Protein AF-A0A1G0M5D1-F1 (afdb_monomer)

pLDDT: mean 84.19, std 17.8, range [25.55, 98.88]

Secondary structure (DSSP, 8-state):
--------------------------PPPPPPTTSB-TTTTBTTEEEEEEEEEEEEEEEE-TTS-EEEEEEEE-SSSEEEEEEEE-TTS-B-TTTTBTTEEEE---SS--STT-EEEEEEEEE-TTS-EEEEEEEE-SS-EEEEEEEE-TTS-B-TTSTBTTEEEE-STTSS--TTS-----S--------EEEEEEEE-TTS-EEEEEEEPPP--TTS------EEEEEEE-TTS-B-TTSTBTTEEEE--SSS-EEEEEEEEETTEEEEEEEEE-SSS-EEEEEEEE-TTS-B-TTTTBTTEEEE-SSSSBEEEEEEEE-TTS-EEEEEEEE-SSS-EEEEEEEE-TTS-B-TTTTBTTEEEE-SSSS-EEEEEEEE-TTS-EEEEEEEESSSEEEEEEEE-TTS-B-TTTTBTTEEEE-SSSS-EEEEEEEE-TTSPEEEEEEEE-SSSEEEEEEEE-S--SS--TTEE-SEEEEEE-PPBTTTTB--EEEEEEEEEE-EEEEEEEES--SPPPTTEEE-BS--EEEEEE-SEEEEEEEEEEE-TT-B-S-GGGEEEEEEETTEEEE-BPTT--BTTTTEEEEEESS-SEEEEEEE---EEEEEPTTPPPTT-EEEE-TTSEEEEEEEEE-TTSPBP--GGG--EEEEEEE-TTS-S-PSPPEEPPBSSS-SEEEETTTTEEEEEEEPPGGGTT-EEEEEEE-TTS-EEEEEEEE-

Radius of gyration: 41.68 Å; Cα contacts (8 Å, |Δi|>4): 1892; chains: 1; bounding box: 107×53×123 Å

Solvent-accessible surface area (backbone atoms only — not comparable to full-atom values): 37458 Å² total; per-residue (Å²): 135,88,84,82,85,88,85,84,82,85,88,89,84,83,89,85,80,92,76,82,77,77,74,76,72,80,74,76,79,69,82,52,33,48,32,56,30,62,77,25,47,66,62,9,34,35,76,47,99,48,52,28,81,60,57,22,15,45,33,74,46,97,88,48,31,38,38,36,22,10,20,28,55,80,84,65,40,36,18,25,26,38,41,34,22,38,75,43,49,48,64,30,63,73,23,46,68,65,8,34,34,77,48,77,87,75,65,75,79,88,47,79,67,33,38,27,40,20,35,23,41,45,71,46,98,88,56,33,38,39,40,28,8,24,39,28,62,67,76,37,24,27,30,30,38,39,34,24,40,82,44,47,48,61,33,58,79,25,46,63,69,9,33,39,77,49,71,83,73,83,64,79,64,60,77,93,72,61,73,87,72,93,56,99,70,85,90,64,86,35,53,25,44,33,35,19,62,34,74,46,97,89,53,30,39,37,38,23,6,26,34,31,58,63,72,54,89,93,43,89,52,65,84,32,34,23,23,28,38,41,34,24,39,79,45,48,48,63,30,59,73,23,46,53,70,9,32,39,78,48,77,83,46,94,29,47,15,40,23,33,16,36,43,75,55,97,74,25,40,39,38,29,6,25,31,17,77,69,74,92,31,27,21,23,25,37,41,33,25,39,76,44,46,47,61,30,62,74,23,47,63,71,8,33,39,76,48,74,88,47,103,38,49,22,44,28,33,19,52,42,75,44,97,89,52,32,38,41,35,30,5,25,29,34,79,65,92,90,29,32,18,25,26,38,40,36,22,38,79,43,50,47,62,32,60,76,26,47,65,72,9,31,40,75,48,74,86,51,102,32,50,19,43,26,33,18,49,37,74,45,98,89,51,33,37,40,39,26,6,25,29,32,82,90,44,34,19,24,26,37,39,36,24,38,75,44,51,48,63,30,58,69,28,44,66,68,8,33,39,76,50,74,93,75,88,38,51,23,41,28,40,19,41,41,69,46,97,72,52,33,37,40,36,24,14,37,34,36,81,86,84,48,30,21,48,28,36,41,32,29,33,66,56,67,98,56,82,57,58,15,63,37,61,51,41,70,64,37,71,37,57,19,38,17,81,90,74,73,41,60,52,42,41,37,35,30,49,27,28,76,32,57,27,44,32,44,38,42,75,34,75,71,76,80,82,64,58,91,59,39,36,62,32,50,66,46,59,31,40,41,34,48,66,65,39,38,65,54,74,52,31,43,40,34,38,52,50,73,88,48,47,62,97,52,60,86,57,40,41,38,32,38,51,49,101,90,43,76,40,82,30,54,36,92,84,48,38,37,72,88,81,33,35,40,37,24,59,40,82,76,74,40,49,29,36,59,26,30,68,43,60,69,47,73,75,47,54,35,84,91,44,59,50,67,92,41,70,38,78,45,56,36,49,41,74,46,69,46,31,32,37,41,24,44,87,88,69,48,76,63,69,66,69,77,51,54,65,44,52,29,31,26,50,35,49,85,83,81,68,63,91,46,61,77,77,40,78,60,50,45,79,58,99,70,41,66,46,59,40,83,90,78,58,29,40,43,31,36,38,44,45,52,57,87,42,47,79,41,19,35,38,41,34,43,28,34,69,77,68,53,72,51,63,39,38,35,40,24,78

Nearest PDB structures (foldseek):
  1mak-assembly1_A  TM=4.339E-01  e=3.159E-01  Mus musculus
  8jam-assembly1_L  TM=4.036E-01  e=6.337E-01  Homo sapiens
  8dg8-assembly1_L  TM=3.711E-01  e=4.580E-01  Homo sapiens
  5d7s-assembly1_L  TM=3.016E-01  e=2.798E+00  Homo sapiens

Sequence (719 aa):
MENQKRMAGVVLSLLVQLLFLTMGLPHSAQAAWGDLDPSFGTGGEVVTDFVSYNESSVAIQADRKIVVAGTAYNGTNWDFALARYNADGSLDPNFGTGGIVMTDFAYNDNAALVADSASSVAIQADGKIIAVGDVFNGTNSDFALARYNADGSLDTSFGTDGRVTTNFVSGYADPSCVKEVSQETDIASSSDAARSLAIQADGKIVIAGSVSPPSYCGYLVSTNYDFALARYNTDGSLDTSFGIGGKVMTDFASSDDEAYSVVIQNGKIIAAGYASNGSNRKDFALARYNADGSLDPSFGTGGKVTTDFASSYDYANSVAIQADGKIMVVGSAVNGINSWDFALARYNADGSLDSSFGTGGKVTTDFASSYDYANSVAIQADGKIIAAGSANNGTNDFALARYNADGSLDPGFGTGGKVTTDFASHYDYADSVAIQADGKIIVAGNTFNGTNNNFALARYLVESPNPSPGGTMPGSNVTVQPVDPNTNTSPVTLTFDNVTRSGSTTVTTSGTGTPPPNGFKLGNPPVYYHIETTAGFDGQVHVCISYSGISFGNENDLRLFHETSTGWQDATDPGYPDTVNKVICGTVSSFSLFGVFEEQGYSFTGFLPPLENPPVQNAAKAGQTIPVKWQLLDGSGGYISNPAVVSATLYRVVACNGSGSGENQVPAETSGASGLRYDFETNQFIYNWKTDKSWTGKCYTFTLRFDDGSEHSAYFSLK

Structure (mmCIF, N/CA/C/O backbone):
data_AF-A0A1G0M5D1-F1
#
_entry.id   AF-A0A1G0M5D1-F1
#
loop_
_atom_site.group_PDB
_atom_site.id
_atom_site.type_symbol
_atom_site.label_atom_id
_atom_site.label_alt_id
_atom_site.label_comp_id
_atom_site.label_asym_id
_atom_site.label_entity_id
_atom_site.label_seq_id
_atom_site.pdbx_PDB_ins_code
_atom_site.Cartn_x
_atom_site.Cartn_y
_atom_site.Cartn_z
_atom_site.occupancy
_atom_site.B_iso_or_equiv
_atom_site.auth_seq_id
_atom_site.auth_comp_id
_atom_site.auth_asym_id
_atom_site.auth_atom_id
_atom_site.pdbx_PDB_model_num
ATOM 1 N N . MET A 1 1 ? 38.627 -15.810 66.045 1.00 36.03 1 MET A N 1
ATOM 2 C CA . MET A 1 1 ? 39.231 -16.315 64.798 1.00 36.03 1 MET A CA 1
ATOM 3 C C . MET A 1 1 ? 38.640 -17.693 64.584 1.00 36.03 1 MET A C 1
ATOM 5 O O . MET A 1 1 ? 38.933 -18.591 65.349 1.00 36.03 1 MET A O 1
ATOM 9 N N . GLU A 1 2 ? 37.487 -17.746 63.932 1.00 33.53 2 GLU A N 1
ATOM 10 C CA . GLU A 1 2 ? 37.394 -17.880 62.473 1.00 33.53 2 GLU A CA 1
ATOM 11 C C . GLU A 1 2 ? 37.405 -19.363 62.100 1.00 33.53 2 GLU A C 1
ATOM 13 O O . GLU A 1 2 ? 38.386 -20.059 62.327 1.00 33.53 2 GLU A O 1
ATOM 18 N N . ASN A 1 3 ? 36.253 -19.839 61.632 1.00 31.33 3 ASN A N 1
ATOM 19 C CA . ASN A 1 3 ? 36.099 -20.637 60.412 1.00 31.33 3 ASN A CA 1
ATOM 20 C C . ASN A 1 3 ? 34.659 -21.157 60.395 1.00 31.33 3 ASN A C 1
ATOM 22 O O . ASN A 1 3 ? 34.317 -22.156 61.012 1.00 31.33 3 ASN A O 1
ATOM 26 N N . GLN A 1 4 ? 33.719 -20.303 59.994 1.00 32.56 4 GLN A N 1
ATOM 27 C CA . GLN A 1 4 ? 33.287 -20.140 58.602 1.00 32.56 4 GLN A CA 1
ATOM 28 C C . GLN A 1 4 ? 32.656 -21.408 58.003 1.00 32.56 4 GLN A C 1
ATOM 30 O O . GLN A 1 4 ? 33.337 -22.288 57.499 1.00 32.56 4 GLN A O 1
ATOM 35 N N . LYS A 1 5 ? 31.324 -21.312 57.911 1.00 34.66 5 LYS A N 1
ATOM 36 C CA . LYS A 1 5 ? 30.515 -21.524 56.702 1.00 34.66 5 LYS A CA 1
ATOM 37 C C . LYS A 1 5 ? 30.091 -22.952 56.324 1.00 34.66 5 LYS A C 1
ATOM 39 O O . LYS A 1 5 ? 30.891 -23.800 55.965 1.00 34.66 5 LYS A O 1
ATOM 44 N N . ARG A 1 6 ? 28.756 -23.018 56.165 1.00 32.19 6 ARG A N 1
ATOM 45 C CA . ARG A 1 6 ? 27.943 -23.809 55.219 1.00 32.19 6 ARG A CA 1
ATOM 46 C C . ARG A 1 6 ? 27.559 -25.225 55.650 1.00 32.19 6 ARG A C 1
ATOM 48 O O . ARG A 1 6 ? 28.244 -26.185 55.350 1.00 32.19 6 ARG A O 1
ATOM 55 N N . MET A 1 7 ? 26.363 -25.360 56.216 1.00 30.66 7 MET A N 1
ATOM 56 C CA . MET A 1 7 ? 25.110 -25.606 55.477 1.00 30.66 7 MET A CA 1
ATOM 57 C C . MET A 1 7 ? 24.066 -26.078 56.494 1.00 30.66 7 MET A C 1
ATOM 59 O O . MET A 1 7 ? 24.144 -27.200 56.981 1.00 30.66 7 MET A O 1
ATOM 63 N N . ALA A 1 8 ? 23.092 -25.230 56.815 1.00 29.55 8 ALA A N 1
ATOM 64 C CA . ALA A 1 8 ? 21.903 -25.642 57.549 1.00 29.55 8 ALA A CA 1
ATOM 65 C C . ALA A 1 8 ? 20.699 -25.383 56.648 1.00 29.55 8 ALA A C 1
ATOM 67 O O . ALA A 1 8 ? 20.362 -24.236 56.356 1.00 29.55 8 ALA A O 1
ATOM 68 N N . GLY A 1 9 ? 20.116 -26.472 56.159 1.00 27.08 9 GLY A N 1
ATOM 69 C CA . GLY A 1 9 ? 18.792 -26.470 55.574 1.00 27.08 9 GLY A CA 1
ATOM 70 C C . GLY A 1 9 ? 17.723 -26.556 56.663 1.00 27.08 9 GLY A C 1
ATOM 71 O O . GLY A 1 9 ? 17.915 -27.211 57.682 1.00 27.08 9 GLY A O 1
ATOM 72 N N . VAL A 1 10 ? 16.580 -25.955 56.330 1.00 29.62 10 VAL A N 1
ATOM 73 C CA . VAL A 1 10 ? 15.224 -26.323 56.763 1.00 29.62 10 VAL A CA 1
ATOM 74 C C . VAL A 1 10 ? 14.756 -25.801 58.138 1.00 29.62 10 VAL A C 1
ATOM 76 O O . VAL A 1 10 ? 14.938 -26.422 59.176 1.00 29.62 10 VAL A O 1
ATOM 79 N N . VAL A 1 11 ? 14.009 -24.689 58.027 1.00 27.91 11 VAL A N 1
ATOM 80 C CA . VAL A 1 11 ? 12.729 -24.359 58.695 1.00 27.91 11 VAL A CA 1
ATOM 81 C C . VAL A 1 11 ? 12.767 -23.906 60.157 1.00 27.91 11 VAL A C 1
ATOM 83 O O . VAL A 1 11 ? 12.776 -24.725 61.066 1.00 27.91 11 VAL A O 1
ATOM 86 N N . LEU A 1 12 ? 12.608 -22.589 60.360 1.00 26.75 12 LEU A N 1
ATOM 87 C CA . LEU A 1 12 ? 11.469 -22.007 61.094 1.00 26.75 12 LEU A CA 1
ATOM 88 C C . LEU A 1 12 ? 11.478 -20.470 60.953 1.00 26.75 12 LEU A C 1
ATOM 90 O O . LEU A 1 12 ? 12.382 -19.827 61.474 1.00 26.75 12 LEU A O 1
ATOM 94 N N . SER A 1 13 ? 10.483 -19.867 60.295 1.00 27.00 13 SER A N 1
ATOM 95 C CA . SER A 1 13 ? 9.980 -18.545 60.710 1.00 27.00 13 SER A CA 1
ATOM 96 C C . SER A 1 13 ? 8.639 -18.224 60.047 1.00 27.00 13 SER A C 1
ATOM 98 O O . SER A 1 13 ? 8.541 -18.141 58.823 1.00 27.00 13 SER A O 1
ATOM 100 N N . LEU A 1 14 ? 7.614 -18.057 60.881 1.00 29.11 14 LEU A N 1
ATOM 101 C CA . LEU A 1 14 ? 6.334 -17.446 60.540 1.00 29.11 14 LEU A CA 1
ATOM 102 C C . LEU A 1 14 ? 6.447 -15.918 60.686 1.00 29.11 14 LEU A C 1
ATOM 104 O O . LEU A 1 14 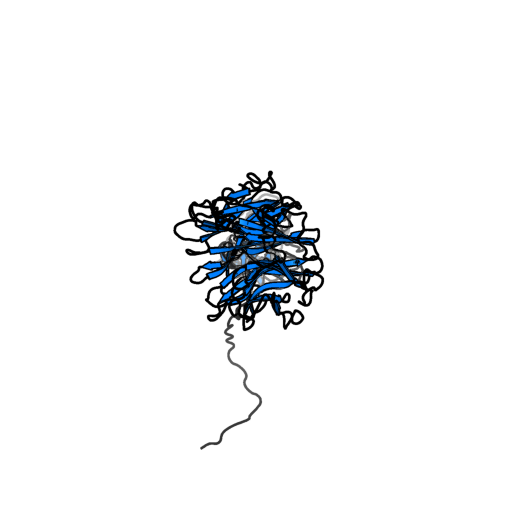? 7.031 -15.447 61.656 1.00 29.11 14 LEU A O 1
ATOM 108 N N . LEU A 1 15 ? 5.730 -15.215 59.799 1.00 30.19 15 LEU A N 1
ATOM 109 C CA . LEU A 1 15 ? 5.179 -13.857 59.940 1.00 30.19 15 LEU A CA 1
ATOM 110 C C . LEU A 1 15 ? 6.174 -12.685 60.023 1.00 30.19 15 LEU A C 1
ATOM 112 O O . LEU A 1 15 ? 6.822 -12.477 61.040 1.00 30.19 15 LEU A O 1
ATOM 116 N N . VAL A 1 16 ? 6.171 -11.834 58.984 1.00 27.44 16 VAL A N 1
ATOM 117 C CA . VAL A 1 16 ? 5.731 -10.419 59.044 1.00 27.44 16 VAL A CA 1
ATOM 118 C C . VAL A 1 16 ? 5.866 -9.762 57.652 1.00 27.44 16 VAL A C 1
ATOM 120 O O . VAL A 1 16 ? 6.921 -9.797 57.032 1.00 27.44 16 VAL A O 1
ATOM 123 N N . GLN A 1 17 ? 4.754 -9.146 57.227 1.00 28.16 17 GLN A N 1
ATOM 124 C CA . GLN A 1 17 ? 4.576 -8.090 56.213 1.00 28.16 17 GLN A CA 1
ATOM 125 C C . GLN A 1 17 ? 4.709 -8.420 54.714 1.00 28.16 17 GLN A C 1
ATOM 127 O O . GLN A 1 17 ? 5.737 -8.232 54.070 1.00 28.16 17 GLN A O 1
ATOM 132 N N . LEU A 1 18 ? 3.539 -8.761 54.154 1.00 32.81 18 LEU A N 1
ATOM 133 C CA . LEU A 1 18 ? 3.111 -8.409 52.801 1.00 32.81 18 LEU A CA 1
ATOM 134 C C . LEU A 1 18 ? 3.299 -6.897 52.566 1.00 32.81 18 LEU A C 1
ATOM 136 O O . LEU A 1 18 ? 2.557 -6.080 53.108 1.00 32.81 18 LEU A O 1
ATOM 140 N N . LEU A 1 19 ? 4.251 -6.548 51.710 1.00 27.12 19 LEU A N 1
ATOM 141 C CA . LEU A 1 19 ? 4.212 -5.335 50.902 1.00 27.12 19 LEU A CA 1
ATOM 142 C C . LEU A 1 19 ? 4.558 -5.773 49.475 1.00 27.12 19 LEU A C 1
ATOM 144 O O . LEU A 1 19 ? 5.711 -5.725 49.052 1.00 27.12 19 LEU A O 1
ATOM 148 N N . PHE A 1 20 ? 3.567 -6.303 48.754 1.00 28.44 20 PHE A N 1
ATOM 149 C CA . PHE A 1 20 ? 3.708 -6.487 47.314 1.00 28.44 20 PHE A CA 1
ATOM 150 C C . PHE A 1 20 ? 3.628 -5.105 46.674 1.00 28.44 20 PHE A C 1
ATOM 152 O O . PHE A 1 20 ? 2.551 -4.570 46.430 1.00 28.44 20 PHE A O 1
ATOM 159 N N . LEU A 1 21 ? 4.798 -4.521 46.434 1.00 25.56 21 LEU A N 1
ATOM 160 C CA . LEU A 1 21 ? 4.969 -3.526 45.394 1.00 25.56 21 LEU A CA 1
ATOM 161 C C . LEU A 1 21 ? 4.666 -4.252 44.077 1.00 25.56 21 LEU A C 1
ATOM 163 O O . LEU A 1 21 ? 5.507 -4.983 43.555 1.00 25.56 21 LEU A O 1
ATOM 167 N N . THR A 1 22 ? 3.440 -4.121 43.575 1.00 28.66 22 THR A N 1
ATOM 168 C CA . THR A 1 22 ? 3.107 -4.489 42.200 1.00 28.66 22 THR A CA 1
ATOM 169 C C . THR A 1 22 ? 3.855 -3.518 41.296 1.00 28.66 22 THR A C 1
ATOM 171 O O . THR A 1 22 ? 3.341 -2.464 40.927 1.00 28.66 22 THR A O 1
ATOM 174 N N . MET A 1 23 ? 5.113 -3.835 40.986 1.00 28.36 23 MET A N 1
ATOM 175 C CA . MET A 1 23 ? 5.734 -3.315 39.778 1.00 28.36 23 MET A CA 1
ATOM 176 C C . MET A 1 23 ? 4.846 -3.786 38.634 1.00 28.36 23 MET A C 1
ATOM 178 O O . MET A 1 23 ? 4.767 -4.984 38.364 1.00 28.36 23 MET A O 1
ATOM 182 N N . GLY A 1 24 ? 4.107 -2.845 38.047 1.00 28.52 24 GLY A N 1
ATOM 183 C CA . GLY A 1 24 ? 3.367 -3.080 36.824 1.00 28.52 24 GLY A CA 1
ATOM 184 C C . GLY A 1 24 ? 4.337 -3.644 35.801 1.00 28.52 24 GLY A C 1
ATOM 185 O O . GLY A 1 24 ? 5.236 -2.946 35.337 1.00 28.52 24 GLY A O 1
ATOM 186 N N . LEU A 1 25 ? 4.173 -4.925 35.483 1.00 25.55 25 LEU A N 1
ATOM 187 C CA . LEU A 1 25 ? 4.634 -5.432 34.205 1.00 25.55 25 LEU A CA 1
ATOM 188 C C . LEU A 1 25 ? 3.924 -4.571 33.153 1.00 25.55 25 LEU A C 1
ATOM 190 O O . LEU A 1 25 ? 2.697 -4.422 33.253 1.00 25.55 25 LEU A O 1
ATOM 194 N N . PRO A 1 26 ? 4.649 -3.955 32.204 1.00 26.70 26 PRO A N 1
ATOM 195 C CA . PRO A 1 26 ? 4.000 -3.230 31.130 1.00 26.70 26 PRO A CA 1
ATOM 196 C C . PRO A 1 26 ? 3.129 -4.248 30.398 1.00 26.70 26 PRO A C 1
ATOM 198 O O . PRO A 1 26 ? 3.634 -5.197 29.801 1.00 26.70 26 PRO A O 1
ATOM 201 N N . HIS A 1 27 ? 1.811 -4.100 30.524 1.00 31.78 27 HIS A N 1
ATOM 202 C CA . HIS A 1 27 ? 0.894 -4.784 29.631 1.00 31.78 27 HIS A CA 1
ATOM 203 C C . HIS A 1 27 ? 1.254 -4.288 28.234 1.00 31.78 27 HIS A C 1
ATOM 205 O O . HIS A 1 27 ? 1.249 -3.083 27.984 1.00 31.78 27 HIS A O 1
ATOM 211 N N . SER A 1 28 ? 1.672 -5.218 27.380 1.00 34.66 28 SER A N 1
ATOM 212 C CA . SER A 1 28 ? 2.001 -4.983 25.979 1.00 34.66 28 SER A CA 1
ATOM 213 C C . SER A 1 28 ? 0.889 -4.158 25.337 1.00 34.66 28 SER A C 1
ATOM 215 O O . SER A 1 28 ? -0.258 -4.608 25.303 1.00 34.66 28 SER A O 1
ATOM 217 N N . ALA A 1 29 ? 1.217 -2.947 24.881 1.00 41.47 29 ALA A N 1
ATOM 218 C CA . ALA A 1 29 ? 0.309 -2.131 24.090 1.00 41.47 29 ALA A CA 1
ATOM 219 C C . ALA A 1 29 ? -0.187 -2.970 22.902 1.00 41.47 29 ALA A C 1
ATOM 221 O O . ALA A 1 29 ? 0.604 -3.629 22.228 1.00 41.47 29 ALA A O 1
ATOM 222 N N . GLN A 1 30 ? -1.502 -3.018 22.704 1.00 45.28 30 GLN A N 1
ATOM 223 C CA . GLN A 1 30 ? -2.097 -3.738 21.587 1.00 45.28 30 GLN A CA 1
ATOM 224 C C . GLN A 1 30 ? -1.855 -2.932 20.310 1.00 45.28 30 GLN A C 1
ATOM 226 O O . GLN A 1 30 ? -2.137 -1.736 20.283 1.00 45.28 30 GLN A O 1
ATOM 231 N N . ALA A 1 31 ? -1.312 -3.588 19.287 1.00 53.38 31 ALA A N 1
ATOM 232 C CA . ALA A 1 31 ? -0.863 -2.928 18.071 1.00 53.38 31 ALA A CA 1
ATOM 233 C C . ALA A 1 31 ? -2.034 -2.293 17.288 1.00 53.38 31 ALA A C 1
ATOM 235 O O . ALA A 1 31 ? -3.067 -2.934 17.068 1.00 53.38 31 ALA A O 1
ATOM 236 N N . ALA A 1 32 ? -1.875 -1.026 16.909 1.00 62.31 32 ALA A N 1
ATOM 237 C CA . ALA A 1 32 ? -2.800 -0.215 16.125 1.00 62.31 32 ALA A CA 1
ATOM 238 C C . ALA A 1 32 ? -2.563 -0.375 14.610 1.00 62.31 32 ALA A C 1
ATOM 240 O O . ALA A 1 32 ? -1.603 -1.004 14.164 1.00 62.31 32 ALA A O 1
ATOM 241 N N . TRP A 1 33 ? -3.454 0.176 13.780 1.00 75.88 33 TRP A N 1
ATOM 242 C CA . TRP A 1 33 ? -3.226 0.192 12.332 1.00 75.88 33 TRP A CA 1
ATOM 243 C C . TRP A 1 33 ? -2.032 1.087 12.013 1.00 75.88 33 TRP A C 1
ATOM 245 O O . TRP A 1 33 ? -1.939 2.197 12.526 1.00 75.88 33 TRP A O 1
ATOM 255 N N . GLY A 1 34 ? -1.147 0.623 11.142 1.00 82.62 34 GLY A N 1
ATOM 256 C CA . GLY A 1 34 ? 0.115 1.294 10.853 1.00 82.62 34 GLY A CA 1
ATOM 257 C C . GLY A 1 34 ? 1.232 0.967 11.840 1.00 82.62 34 GLY A C 1
ATOM 258 O O . GLY A 1 34 ? 2.367 1.342 11.570 1.00 82.62 34 GLY A O 1
ATOM 259 N N . ASP A 1 35 ? 0.965 0.222 12.917 1.00 85.81 35 ASP A N 1
ATOM 260 C CA . ASP A 1 35 ? 2.042 -0.318 13.743 1.00 85.81 35 ASP A CA 1
ATOM 261 C C . ASP A 1 35 ? 2.766 -1.441 12.998 1.00 85.81 35 ASP A C 1
ATOM 263 O O . ASP A 1 35 ? 2.177 -2.189 12.205 1.00 85.81 35 ASP A O 1
ATOM 267 N N . LEU A 1 36 ? 4.052 -1.577 13.301 1.00 90.12 36 LEU A N 1
ATOM 268 C CA . LEU A 1 36 ? 4.861 -2.707 12.878 1.00 90.12 36 LEU A CA 1
ATOM 269 C C . LEU A 1 36 ? 4.282 -4.023 13.419 1.00 90.12 36 LEU A C 1
ATOM 271 O O . LEU A 1 36 ? 3.861 -4.115 14.572 1.00 90.12 36 LEU A O 1
ATOM 275 N N . ASP A 1 37 ? 4.252 -5.055 12.577 1.00 88.81 37 ASP A N 1
ATOM 276 C CA . ASP A 1 37 ? 3.759 -6.383 12.935 1.00 88.81 37 ASP A CA 1
ATOM 277 C C . ASP A 1 37 ? 4.830 -7.165 13.714 1.00 88.81 37 ASP A C 1
ATOM 279 O O . ASP A 1 37 ? 5.753 -7.705 13.101 1.00 88.81 37 ASP A O 1
ATOM 283 N N . PRO A 1 38 ? 4.685 -7.359 15.037 1.00 82.94 38 PRO A N 1
ATOM 284 C CA . PRO A 1 38 ? 5.711 -8.012 15.848 1.00 82.94 38 PRO A CA 1
ATOM 285 C C . PRO A 1 38 ? 5.936 -9.492 15.496 1.00 82.94 38 PRO A C 1
ATOM 287 O O . PRO A 1 38 ? 6.895 -10.089 15.980 1.00 82.94 38 PRO A O 1
ATOM 290 N N . SER A 1 39 ? 5.062 -10.105 14.685 1.00 83.12 39 SER A N 1
ATOM 291 C CA . SER A 1 39 ? 5.229 -11.479 14.187 1.00 83.12 39 SER A CA 1
ATOM 292 C C . SER A 1 39 ? 6.120 -11.592 12.944 1.00 83.12 39 SER A C 1
ATOM 294 O O . SER A 1 39 ? 6.291 -12.694 12.417 1.00 83.12 39 SER A O 1
ATOM 296 N N . PHE A 1 40 ? 6.650 -10.474 12.447 1.00 91.31 40 PHE A N 1
ATOM 297 C CA . PHE A 1 40 ? 7.546 -10.419 11.297 1.00 91.31 40 PHE A CA 1
ATOM 298 C C . PHE A 1 40 ? 8.956 -10.030 11.730 1.00 91.31 40 PHE A C 1
ATOM 300 O O . PHE A 1 40 ? 9.134 -9.010 12.392 1.00 91.31 40 PHE A O 1
ATOM 307 N N . GLY A 1 41 ? 9.956 -10.820 11.344 1.00 91.31 41 GLY A N 1
ATOM 308 C CA . GLY A 1 41 ? 11.355 -10.523 11.632 1.00 91.31 41 GLY A CA 1
ATOM 309 C C . GLY A 1 41 ? 11.606 -10.210 13.109 1.00 91.31 41 GLY A C 1
ATOM 310 O O . GLY A 1 41 ? 11.167 -10.935 14.004 1.00 91.31 41 GLY A O 1
ATOM 311 N N . THR A 1 42 ? 12.312 -9.110 13.359 1.00 89.81 42 THR A N 1
ATOM 312 C CA . THR A 1 42 ? 12.556 -8.574 14.700 1.00 89.81 42 THR A CA 1
ATOM 313 C C . THR A 1 42 ? 11.629 -7.387 14.937 1.00 89.81 42 THR A C 1
ATOM 315 O O . THR A 1 42 ? 11.953 -6.264 14.581 1.00 89.81 42 THR A O 1
ATOM 318 N N . GLY A 1 43 ? 10.458 -7.627 15.535 1.00 83.44 43 GLY A N 1
ATOM 319 C CA . GLY A 1 43 ? 9.539 -6.544 15.911 1.00 83.44 43 GLY A CA 1
ATOM 320 C C . GLY A 1 43 ? 8.828 -5.855 14.740 1.00 83.44 43 GLY A C 1
ATOM 321 O O . GLY A 1 43 ? 8.345 -4.745 14.914 1.00 83.44 43 GLY A O 1
ATOM 322 N N . GLY A 1 44 ? 8.739 -6.511 13.582 1.00 90.31 44 GLY A N 1
ATOM 323 C CA . GLY A 1 44 ? 8.152 -5.984 12.345 1.00 90.31 44 GLY A CA 1
ATOM 324 C C . GLY A 1 44 ? 9.159 -5.631 11.265 1.00 90.31 44 GLY A C 1
ATOM 325 O O . GLY A 1 44 ? 8.755 -5.301 10.151 1.00 90.31 44 GLY A O 1
ATOM 326 N N . GLU A 1 45 ? 10.447 -5.762 11.567 1.00 94.75 45 GLU A N 1
ATOM 327 C CA . GLU A 1 45 ? 11.552 -5.338 10.716 1.00 94.75 45 GLU A CA 1
ATOM 328 C C . GLU A 1 45 ? 12.463 -6.512 10.354 1.00 94.75 45 GLU A C 1
ATOM 330 O O . GLU A 1 45 ? 12.728 -7.414 11.156 1.00 94.75 45 GLU A O 1
ATOM 335 N N . VAL A 1 46 ? 12.983 -6.493 9.131 1.00 93.69 46 VAL A N 1
ATOM 336 C CA . VAL A 1 46 ? 14.010 -7.417 8.649 1.00 93.69 46 VAL A CA 1
ATOM 337 C C . VAL A 1 46 ? 15.081 -6.600 7.952 1.00 93.69 46 VAL A C 1
ATOM 339 O O . VAL A 1 46 ? 14.793 -5.916 6.978 1.00 93.69 46 VAL A O 1
ATOM 342 N N . VAL A 1 47 ? 16.325 -6.734 8.405 1.00 90.62 47 VAL A N 1
ATOM 343 C CA . VAL A 1 47 ? 17.507 -6.252 7.686 1.00 90.62 47 VAL A CA 1
ATOM 344 C C . VAL A 1 47 ? 18.313 -7.469 7.272 1.00 90.62 47 VAL A C 1
ATOM 346 O O . VAL A 1 47 ? 18.587 -8.348 8.091 1.00 90.62 47 VAL A O 1
ATOM 349 N N . THR A 1 48 ? 18.647 -7.558 5.989 1.00 86.56 48 THR A N 1
ATOM 350 C CA . THR A 1 48 ? 19.437 -8.677 5.466 1.00 86.56 48 THR A CA 1
ATOM 351 C C . THR A 1 48 ? 20.837 -8.195 5.128 1.00 86.56 48 THR A C 1
ATOM 353 O O . THR A 1 48 ? 20.997 -7.359 4.245 1.00 86.56 48 THR A O 1
ATOM 356 N N . ASP A 1 49 ? 21.845 -8.735 5.816 1.00 70.75 49 ASP A N 1
ATOM 357 C CA . ASP A 1 49 ? 23.258 -8.371 5.643 1.00 70.75 49 ASP A CA 1
ATOM 358 C C . ASP A 1 49 ? 23.813 -8.856 4.290 1.00 70.75 49 ASP A C 1
ATOM 360 O O . ASP A 1 49 ? 24.475 -9.891 4.182 1.00 70.75 49 ASP A O 1
ATOM 364 N N . PHE A 1 50 ? 23.558 -8.089 3.235 1.00 67.94 50 PHE A N 1
ATOM 365 C CA . PHE A 1 50 ? 24.277 -8.160 1.965 1.00 67.94 50 PHE A CA 1
ATOM 366 C C . PHE A 1 50 ? 24.532 -6.725 1.472 1.00 67.94 50 PHE A C 1
ATOM 368 O O . PHE A 1 50 ? 23.722 -5.823 1.697 1.00 67.94 50 PHE A O 1
ATOM 375 N N . VAL A 1 51 ? 25.699 -6.487 0.864 1.00 61.91 51 VAL A N 1
ATOM 376 C CA . VAL A 1 51 ? 26.099 -5.154 0.388 1.00 61.91 51 VAL A CA 1
ATOM 377 C C . VAL A 1 51 ? 25.261 -4.818 -0.839 1.00 61.91 51 VAL A C 1
ATOM 379 O O . VAL A 1 51 ? 25.502 -5.367 -1.911 1.00 61.91 51 VAL A O 1
ATOM 382 N N . SER A 1 52 ? 24.286 -3.932 -0.680 1.00 65.00 52 SER A N 1
ATOM 383 C CA . SER A 1 52 ? 23.461 -3.407 -1.770 1.00 65.00 52 SER A CA 1
ATOM 384 C C . SER A 1 52 ? 23.916 -2.007 -2.173 1.00 65.00 52 SER A C 1
ATOM 386 O O . SER A 1 52 ? 24.510 -1.290 -1.361 1.00 65.00 52 SER A O 1
ATOM 388 N N . TYR A 1 53 ? 23.690 -1.632 -3.435 1.00 59.19 53 TYR A N 1
ATOM 389 C CA . TYR A 1 53 ? 23.963 -0.271 -3.907 1.00 59.19 53 TYR A CA 1
ATOM 390 C C . TYR A 1 53 ? 22.696 0.571 -3.864 1.00 59.19 53 TYR A C 1
ATOM 392 O O . TYR A 1 53 ? 22.713 1.589 -3.182 1.00 59.19 53 TYR A O 1
ATOM 400 N N . ASN A 1 54 ? 21.628 0.128 -4.543 1.00 64.88 54 ASN A N 1
ATOM 401 C CA . ASN A 1 54 ? 20.294 0.736 -4.564 1.00 64.88 54 ASN A CA 1
ATOM 402 C C . ASN A 1 54 ? 19.256 -0.177 -5.260 1.00 64.88 54 ASN A C 1
ATOM 404 O O . ASN A 1 54 ? 19.631 -1.134 -5.946 1.00 64.88 54 ASN A O 1
ATOM 408 N N . GLU A 1 55 ? 17.987 0.218 -5.083 1.00 66.00 55 GLU A N 1
ATOM 409 C CA . GLU A 1 55 ? 16.719 -0.300 -5.627 1.00 66.00 55 GLU A CA 1
ATOM 410 C C . GLU A 1 55 ? 16.240 -1.622 -5.019 1.00 66.00 55 GLU A C 1
ATOM 412 O O . GLU A 1 55 ? 16.954 -2.623 -4.988 1.00 66.00 55 GLU A O 1
ATOM 417 N N . SER A 1 56 ? 15.013 -1.614 -4.489 1.00 79.44 56 SER A N 1
ATOM 418 C CA . SER A 1 56 ? 14.336 -2.795 -3.946 1.00 79.44 56 SER A CA 1
ATOM 419 C C . SER A 1 56 ? 12.863 -2.852 -4.346 1.00 79.44 56 SER A C 1
ATOM 421 O O . SER A 1 56 ? 12.016 -2.139 -3.815 1.00 79.44 56 SER A O 1
ATOM 423 N N . SER A 1 57 ? 12.524 -3.768 -5.249 1.00 93.44 57 SER A N 1
ATOM 424 C CA . SER A 1 57 ? 11.140 -4.083 -5.613 1.00 93.44 57 SER A CA 1
ATOM 425 C C . SER A 1 57 ? 10.644 -5.302 -4.847 1.00 93.44 57 SER A C 1
ATOM 427 O O . SER A 1 57 ? 11.404 -6.252 -4.669 1.00 93.44 57 SER A O 1
ATOM 429 N N . VAL A 1 58 ? 9.376 -5.314 -4.420 1.00 96.50 58 VAL A N 1
ATOM 430 C CA . VAL A 1 58 ? 8.786 -6.449 -3.697 1.00 96.50 58 VAL A CA 1
ATOM 431 C C . VAL A 1 58 ? 7.595 -7.060 -4.428 1.00 96.50 58 VAL A C 1
ATOM 433 O O . VAL A 1 58 ? 6.690 -6.368 -4.887 1.00 96.50 58 VAL A O 1
ATOM 436 N N . ALA A 1 59 ? 7.558 -8.391 -4.466 1.00 96.69 59 ALA A N 1
ATOM 437 C CA . ALA A 1 59 ? 6.405 -9.160 -4.912 1.00 96.69 59 ALA A CA 1
ATOM 438 C C . ALA A 1 59 ? 6.075 -10.290 -3.927 1.00 96.69 59 ALA A C 1
ATOM 440 O O . ALA A 1 59 ? 6.952 -10.889 -3.303 1.00 96.69 59 ALA A O 1
ATOM 441 N N . ILE A 1 60 ? 4.784 -10.600 -3.796 1.00 95.19 60 ILE A N 1
ATOM 442 C CA . ILE A 1 60 ? 4.282 -11.625 -2.874 1.00 95.19 60 ILE A CA 1
ATOM 443 C C . ILE A 1 60 ? 3.812 -12.833 -3.687 1.00 95.19 60 ILE A C 1
ATOM 445 O O . ILE A 1 60 ? 2.964 -12.715 -4.572 1.00 95.19 60 ILE A O 1
ATOM 449 N N . GLN A 1 61 ? 4.351 -14.008 -3.375 1.00 92.81 61 GLN A N 1
ATOM 450 C CA . GLN A 1 61 ? 3.915 -15.275 -3.954 1.00 92.81 61 GLN A CA 1
ATOM 451 C C . GLN A 1 61 ? 2.606 -15.756 -3.304 1.00 92.81 61 GLN A C 1
ATOM 453 O O . GLN A 1 61 ? 2.274 -15.401 -2.172 1.00 92.81 61 GLN A O 1
ATOM 458 N N . ALA A 1 62 ? 1.860 -16.619 -4.002 1.00 88.81 62 ALA A N 1
ATOM 459 C CA . ALA A 1 62 ? 0.569 -17.135 -3.529 1.00 88.81 62 ALA A CA 1
ATOM 460 C C . ALA A 1 62 ? 0.655 -17.911 -2.197 1.00 88.81 62 ALA A C 1
ATOM 462 O O . ALA A 1 62 ? -0.316 -17.972 -1.445 1.00 88.81 62 ALA A O 1
ATOM 463 N N . ASP A 1 63 ? 1.817 -18.481 -1.878 1.00 87.44 63 ASP A N 1
ATOM 464 C CA . ASP A 1 63 ? 2.101 -19.163 -0.611 1.00 87.44 63 ASP A CA 1
ATOM 465 C C . ASP A 1 63 ? 2.538 -18.207 0.519 1.00 87.44 63 ASP A C 1
ATOM 467 O O . ASP A 1 63 ? 2.913 -18.658 1.605 1.00 87.44 63 ASP A O 1
ATOM 471 N N . ARG A 1 64 ? 2.428 -16.891 0.285 1.00 91.94 64 ARG A N 1
ATOM 472 C CA . ARG A 1 64 ? 2.818 -15.780 1.167 1.00 91.94 64 ARG A CA 1
ATOM 473 C C . ARG A 1 64 ? 4.325 -15.594 1.344 1.00 91.94 64 ARG A C 1
ATOM 475 O O . ARG A 1 64 ? 4.717 -14.820 2.219 1.00 91.94 64 ARG A O 1
ATOM 482 N N . LYS A 1 65 ? 5.167 -16.255 0.542 1.00 94.94 65 LYS A N 1
ATOM 483 C CA . LYS A 1 65 ? 6.585 -15.884 0.467 1.00 94.94 65 LYS A CA 1
ATOM 484 C C . LYS A 1 65 ? 6.742 -14.514 -0.184 1.00 94.94 65 LYS A C 1
ATOM 486 O O . LYS A 1 65 ? 5.945 -14.123 -1.036 1.00 94.94 65 LYS A O 1
ATOM 491 N N . ILE A 1 66 ? 7.769 -13.795 0.237 1.00 97.12 66 ILE A N 1
ATOM 492 C CA . ILE A 1 66 ? 8.066 -12.434 -0.204 1.00 97.12 66 ILE A CA 1
ATOM 493 C C . ILE A 1 66 ? 9.359 -12.499 -1.004 1.00 97.12 66 ILE A C 1
ATOM 495 O O . ILE A 1 66 ? 10.356 -13.009 -0.503 1.00 97.12 66 ILE A O 1
ATOM 499 N N . VAL A 1 67 ? 9.340 -12.012 -2.238 1.00 96.81 67 VAL A N 1
ATOM 500 C CA . VAL A 1 67 ? 10.527 -11.901 -3.087 1.00 96.81 67 VAL A CA 1
ATOM 501 C C . VAL A 1 67 ? 10.868 -10.428 -3.209 1.00 96.81 67 VAL A C 1
ATOM 503 O O . VAL A 1 67 ? 10.016 -9.638 -3.611 1.00 96.81 67 VAL A O 1
ATOM 506 N N . VAL A 1 68 ? 12.101 -10.080 -2.864 1.00 95.00 68 VAL A N 1
ATOM 507 C CA . VAL A 1 68 ? 12.666 -8.748 -3.066 1.00 95.00 68 VAL A CA 1
ATOM 508 C C . VAL A 1 68 ? 13.745 -8.851 -4.131 1.00 95.00 68 VAL A C 1
ATOM 510 O O . VAL A 1 68 ? 14.572 -9.760 -4.062 1.00 95.00 68 VAL A O 1
ATOM 513 N N . ALA A 1 69 ? 13.720 -7.959 -5.116 1.00 93.62 69 ALA A N 1
ATOM 514 C CA . ALA A 1 69 ? 14.777 -7.834 -6.112 1.00 93.62 69 ALA A CA 1
ATOM 515 C C . ALA A 1 69 ? 15.464 -6.481 -5.990 1.00 93.62 69 ALA A C 1
ATOM 517 O O . ALA A 1 69 ? 14.795 -5.486 -5.730 1.00 93.62 69 ALA A O 1
ATOM 518 N N . GLY A 1 70 ? 16.769 -6.471 -6.217 1.00 90.69 70 GLY A N 1
ATOM 519 C CA . GLY A 1 70 ? 17.602 -5.282 -6.194 1.00 90.69 70 GLY A CA 1
ATOM 520 C C . GLY A 1 70 ? 19.003 -5.589 -6.697 1.00 90.69 70 GLY A C 1
ATOM 521 O O . GLY A 1 70 ? 19.216 -6.559 -7.426 1.00 90.69 70 GLY A O 1
ATOM 522 N N . THR A 1 71 ? 19.974 -4.801 -6.252 1.00 88.19 71 THR A N 1
ATOM 523 C CA . THR A 1 71 ? 21.363 -4.897 -6.721 1.00 88.19 71 THR A CA 1
ATOM 524 C C . THR A 1 71 ? 22.306 -5.227 -5.572 1.00 88.19 71 THR A C 1
ATOM 526 O O . THR A 1 71 ? 22.259 -4.559 -4.535 1.00 88.19 71 THR A O 1
ATOM 529 N N . ALA A 1 72 ? 23.185 -6.221 -5.737 1.00 87.31 72 ALA A N 1
ATOM 530 C CA . ALA A 1 72 ? 24.135 -6.626 -4.696 1.00 87.31 72 ALA A CA 1
ATOM 531 C C . ALA A 1 72 ? 25.571 -6.767 -5.204 1.00 87.31 72 ALA A C 1
ATOM 533 O O . ALA A 1 72 ? 25.810 -7.213 -6.320 1.00 87.31 72 ALA A O 1
ATOM 534 N N . TYR A 1 73 ? 26.537 -6.427 -4.348 1.00 84.12 73 TYR A N 1
ATOM 535 C CA . TYR A 1 73 ? 27.959 -6.601 -4.629 1.00 84.12 73 TYR A CA 1
ATOM 536 C C . TYR A 1 73 ? 28.396 -8.030 -4.307 1.00 84.12 73 TYR A C 1
ATOM 538 O O . TYR A 1 73 ? 28.329 -8.465 -3.153 1.00 84.12 73 TYR A O 1
ATOM 546 N N . ASN A 1 74 ? 28.912 -8.747 -5.302 1.00 78.31 74 ASN A N 1
ATOM 547 C CA . ASN A 1 74 ? 29.362 -10.134 -5.136 1.00 78.31 74 ASN A CA 1
ATOM 548 C C . ASN A 1 74 ? 30.821 -10.260 -4.639 1.00 78.31 74 ASN A C 1
ATOM 550 O O . ASN A 1 74 ? 31.325 -11.366 -4.436 1.00 78.31 74 ASN A O 1
ATOM 554 N N . GLY A 1 75 ? 31.517 -9.133 -4.445 1.00 77.75 75 GLY A N 1
ATOM 555 C CA . GLY A 1 75 ? 32.948 -9.086 -4.128 1.00 77.75 75 GLY A CA 1
ATOM 556 C C . GLY A 1 75 ? 33.817 -8.497 -5.244 1.00 77.75 75 GLY A C 1
ATOM 557 O O . GLY A 1 75 ? 34.929 -8.049 -4.947 1.00 77.75 75 GLY A O 1
ATOM 558 N N . THR A 1 76 ? 33.305 -8.435 -6.479 1.00 77.94 76 THR A N 1
ATOM 559 C CA . THR A 1 76 ? 34.022 -7.964 -7.681 1.00 77.94 76 THR A CA 1
ATOM 560 C C . THR A 1 76 ? 33.243 -6.905 -8.467 1.00 77.94 76 THR A C 1
ATOM 562 O O . THR A 1 76 ? 33.822 -5.887 -8.847 1.00 77.94 76 THR A O 1
ATOM 565 N N . ASN A 1 77 ? 31.950 -7.128 -8.695 1.00 79.44 77 ASN A N 1
ATOM 566 C CA . ASN A 1 77 ? 31.023 -6.260 -9.427 1.00 79.44 77 ASN A CA 1
ATOM 567 C C . ASN A 1 77 ? 29.621 -6.319 -8.781 1.00 79.44 77 ASN A C 1
ATOM 569 O O . ASN A 1 77 ? 29.436 -6.943 -7.728 1.00 79.44 77 ASN A O 1
ATOM 573 N N . TRP A 1 78 ? 28.674 -5.583 -9.362 1.00 85.12 78 TRP A N 1
ATOM 574 C CA . TRP A 1 78 ? 27.282 -5.527 -8.919 1.00 85.12 78 TRP A CA 1
ATOM 575 C C . TRP A 1 78 ? 26.417 -6.412 -9.810 1.00 85.12 78 TRP A C 1
ATOM 577 O O . TRP A 1 78 ? 26.497 -6.271 -11.025 1.00 85.12 78 TRP A O 1
ATOM 587 N N . ASP A 1 79 ? 25.590 -7.259 -9.202 1.00 87.88 79 ASP A N 1
ATOM 588 C CA . ASP A 1 79 ? 24.735 -8.217 -9.904 1.00 87.88 79 ASP A CA 1
ATOM 589 C C . ASP A 1 79 ? 23.257 -8.019 -9.543 1.00 87.88 79 ASP A C 1
ATOM 591 O O . ASP A 1 79 ? 22.923 -7.534 -8.448 1.00 87.88 79 ASP A O 1
ATOM 595 N N . PHE A 1 80 ? 22.366 -8.542 -10.399 1.00 91.00 80 PHE A N 1
ATOM 596 C CA . PHE A 1 80 ? 20.967 -8.754 -10.028 1.00 91.00 80 PHE A CA 1
ATOM 597 C C . PHE A 1 80 ? 20.919 -9.625 -8.779 1.00 91.00 80 PHE A C 1
ATOM 599 O O . PHE A 1 80 ? 21.458 -10.732 -8.762 1.00 91.00 80 PHE A O 1
ATOM 606 N N . ALA A 1 81 ? 20.203 -9.170 -7.761 1.00 91.50 81 ALA A N 1
ATOM 607 C CA . ALA A 1 81 ? 20.036 -9.885 -6.512 1.00 91.50 81 ALA A CA 1
ATOM 608 C C . ALA A 1 81 ? 18.558 -10.110 -6.222 1.00 91.50 81 ALA A C 1
ATOM 610 O O . ALA A 1 81 ? 17.763 -9.174 -6.238 1.00 91.50 81 ALA A O 1
ATOM 611 N N . LEU A 1 82 ? 18.190 -11.354 -5.926 1.00 94.12 82 LEU A N 1
ATOM 612 C CA . LEU A 1 82 ? 16.877 -11.702 -5.399 1.00 94.12 82 LEU A CA 1
ATOM 613 C C . LEU A 1 82 ? 17.046 -12.306 -4.010 1.00 94.12 82 LEU A C 1
ATOM 615 O O . LEU A 1 82 ? 17.775 -13.283 -3.841 1.00 94.12 82 LEU A O 1
ATOM 619 N N . ALA A 1 83 ? 16.316 -11.775 -3.037 1.00 94.25 83 ALA A N 1
ATOM 620 C CA . ALA A 1 83 ? 16.160 -12.370 -1.719 1.00 94.25 83 ALA A CA 1
ATOM 621 C C . ALA A 1 83 ? 14.727 -12.880 -1.565 1.00 94.25 83 ALA A C 1
ATOM 623 O O . ALA A 1 83 ? 13.767 -12.167 -1.868 1.00 94.25 83 ALA A O 1
ATOM 624 N N . ARG A 1 84 ? 14.566 -14.117 -1.085 1.00 96.25 84 ARG A N 1
ATOM 625 C CA . ARG A 1 84 ? 13.251 -14.666 -0.754 1.00 96.25 84 ARG A CA 1
ATOM 626 C C . ARG A 1 84 ? 13.111 -14.905 0.737 1.00 96.25 84 ARG A C 1
ATOM 628 O O . ARG A 1 84 ? 13.920 -15.598 1.349 1.00 96.25 84 ARG A O 1
ATOM 635 N N . TYR A 1 85 ? 12.012 -14.404 1.279 1.00 96.56 85 TYR A N 1
ATOM 636 C CA . TYR A 1 85 ? 11.636 -14.520 2.676 1.00 96.56 85 TYR A CA 1
ATOM 637 C C . TYR A 1 85 ? 10.382 -15.380 2.822 1.00 96.56 85 TYR A C 1
ATOM 639 O O . TYR A 1 85 ? 9.462 -15.352 1.997 1.00 96.56 85 TYR A O 1
ATOM 647 N N . ASN A 1 86 ? 10.329 -16.137 3.907 1.00 96.50 86 ASN A N 1
ATOM 648 C CA . ASN A 1 86 ? 9.129 -16.788 4.392 1.00 96.50 86 ASN A CA 1
ATOM 649 C C . ASN A 1 86 ? 8.123 -15.745 4.895 1.00 96.50 86 ASN A C 1
ATOM 651 O O . ASN A 1 86 ? 8.439 -14.577 5.122 1.00 96.50 86 ASN A O 1
ATOM 655 N N . ALA A 1 87 ? 6.891 -16.192 5.135 1.00 92.31 87 ALA A N 1
ATOM 656 C CA . ALA A 1 87 ? 5.824 -15.329 5.630 1.00 92.31 87 ALA A CA 1
ATOM 657 C C . ALA A 1 87 ? 6.104 -14.720 7.019 1.00 92.31 87 ALA A C 1
ATOM 659 O O . ALA A 1 87 ? 5.378 -13.822 7.423 1.00 92.31 87 ALA A O 1
ATOM 660 N N . ASP A 1 88 ? 7.097 -15.194 7.768 1.00 89.75 88 ASP A N 1
ATOM 661 C CA . ASP A 1 88 ? 7.528 -14.624 9.052 1.00 89.75 88 ASP A CA 1
ATOM 662 C C . ASP A 1 88 ? 8.727 -13.666 8.923 1.00 89.75 88 ASP A C 1
ATOM 664 O O . ASP A 1 88 ? 9.188 -13.137 9.927 1.00 89.75 88 ASP A O 1
ATOM 668 N N . GLY A 1 89 ? 9.231 -13.425 7.709 1.00 94.19 89 GLY A N 1
ATOM 669 C CA . GLY A 1 89 ? 10.381 -12.554 7.457 1.00 94.19 89 GLY A CA 1
ATOM 670 C C . GLY A 1 89 ? 11.742 -13.246 7.553 1.00 94.19 89 GLY A C 1
ATOM 671 O O . GLY A 1 89 ? 12.757 -12.616 7.280 1.00 94.19 89 GLY A O 1
ATOM 672 N N . SER A 1 90 ? 11.801 -14.540 7.886 1.00 95.31 90 SER A N 1
ATOM 673 C CA . SER A 1 90 ? 13.048 -15.312 7.791 1.00 95.31 90 SER A CA 1
ATOM 674 C C . SER A 1 90 ? 13.414 -15.602 6.331 1.00 95.31 90 SER A C 1
ATOM 676 O O . SER A 1 90 ? 12.526 -15.837 5.516 1.00 95.31 90 SER A O 1
ATOM 678 N N . LEU A 1 91 ? 14.704 -15.630 5.980 1.00 94.94 91 LEU A N 1
ATOM 679 C CA . LEU A 1 91 ? 15.142 -16.058 4.642 1.00 94.94 91 LEU A CA 1
ATOM 680 C C . LEU A 1 91 ? 14.720 -17.510 4.357 1.00 94.94 91 LEU A C 1
ATOM 682 O O . LEU A 1 91 ? 14.828 -18.378 5.225 1.00 94.94 91 LEU A O 1
ATOM 686 N N . ASP A 1 92 ? 14.256 -17.785 3.137 1.00 96.31 92 ASP A N 1
ATOM 687 C CA . ASP A 1 92 ? 13.886 -19.133 2.694 1.00 96.31 92 ASP A CA 1
ATOM 688 C C . ASP A 1 92 ? 15.132 -19.928 2.271 1.00 96.31 92 ASP A C 1
ATOM 690 O O . ASP A 1 92 ? 15.654 -19.711 1.178 1.00 96.31 92 ASP A O 1
ATOM 694 N N . PRO A 1 93 ? 15.594 -20.916 3.058 1.00 95.69 93 PRO A N 1
ATOM 695 C CA . PRO A 1 93 ? 16.820 -21.647 2.746 1.00 95.69 93 PRO A CA 1
ATOM 696 C C . PRO A 1 93 ? 16.727 -22.506 1.474 1.00 95.69 93 PRO A C 1
ATOM 698 O O . PRO A 1 93 ? 17.754 -22.996 1.013 1.00 95.69 93 PRO A O 1
ATOM 701 N N . ASN A 1 94 ? 15.527 -22.711 0.914 1.00 95.88 94 ASN A N 1
ATOM 702 C CA . ASN A 1 94 ? 15.314 -23.486 -0.313 1.00 95.88 94 ASN A CA 1
ATOM 703 C C . ASN A 1 94 ? 15.322 -22.621 -1.583 1.00 95.88 94 ASN A C 1
ATOM 705 O O . ASN A 1 94 ? 14.971 -23.114 -2.656 1.00 95.88 94 ASN A O 1
ATOM 709 N N . PHE A 1 95 ? 15.651 -21.335 -1.463 1.00 96.88 95 PHE A N 1
ATOM 710 C CA . PHE A 1 95 ? 15.791 -20.423 -2.589 1.00 96.88 95 PHE A CA 1
ATOM 711 C C . PHE A 1 95 ? 17.257 -20.047 -2.783 1.00 96.88 95 PHE A C 1
ATOM 713 O O . PHE A 1 95 ? 17.872 -19.475 -1.882 1.00 96.88 95 PHE A O 1
ATOM 720 N N . GLY A 1 96 ? 17.820 -20.368 -3.946 1.00 94.31 96 GLY A N 1
ATOM 721 C CA . GLY A 1 96 ? 19.216 -20.076 -4.257 1.00 94.31 96 GLY A CA 1
ATOM 722 C C . GLY A 1 96 ? 20.184 -20.578 -3.181 1.00 94.31 96 GLY A C 1
ATOM 723 O O . GLY A 1 96 ? 20.075 -21.701 -2.685 1.00 94.31 96 GLY A O 1
ATOM 724 N N . THR A 1 97 ? 21.136 -19.727 -2.804 1.00 92.12 97 THR A N 1
ATOM 725 C CA . THR A 1 97 ? 22.094 -19.997 -1.729 1.00 92.12 97 THR A CA 1
ATOM 726 C C . THR A 1 97 ? 21.628 -19.315 -0.447 1.00 92.12 97 THR A C 1
ATOM 728 O O . THR A 1 97 ? 21.903 -18.141 -0.219 1.00 92.12 97 THR A O 1
ATOM 731 N N . GLY A 1 98 ? 20.912 -20.056 0.406 1.00 90.06 98 GLY A N 1
ATOM 732 C CA . GLY A 1 98 ? 20.497 -19.566 1.727 1.00 90.06 98 GLY A CA 1
ATOM 733 C C . GLY A 1 98 ? 19.435 -18.462 1.693 1.00 90.06 98 GLY A C 1
ATOM 734 O O . GLY A 1 98 ? 19.406 -17.632 2.595 1.00 90.06 98 GLY A O 1
ATOM 735 N N . GLY A 1 99 ? 18.582 -18.445 0.668 1.00 92.88 99 GLY A N 1
ATOM 736 C CA . GLY A 1 99 ? 17.545 -17.430 0.467 1.00 92.88 99 GLY A CA 1
ATOM 737 C C . GLY A 1 99 ? 17.904 -16.354 -0.545 1.00 92.88 99 GLY A C 1
ATOM 738 O O . GLY A 1 99 ? 17.063 -15.499 -0.813 1.00 92.88 99 GLY A O 1
ATOM 739 N N . ILE A 1 100 ? 19.112 -16.394 -1.113 1.00 92.38 100 ILE A N 1
ATOM 740 C CA . ILE A 1 100 ? 19.637 -15.355 -2.001 1.00 92.38 100 ILE A CA 1
ATOM 741 C C . ILE A 1 100 ? 20.064 -15.961 -3.340 1.00 92.38 100 ILE A C 1
ATOM 743 O O . ILE A 1 100 ? 20.721 -17.003 -3.398 1.00 92.38 100 ILE A O 1
ATOM 747 N N . VAL A 1 101 ? 19.713 -15.276 -4.423 1.00 93.31 101 VAL A N 1
ATOM 748 C CA . VAL A 1 101 ? 20.182 -15.537 -5.786 1.00 93.31 101 VAL A CA 1
ATOM 749 C C . VAL A 1 101 ? 20.905 -14.291 -6.275 1.00 93.31 101 VAL A C 1
ATOM 751 O O . VAL A 1 101 ? 20.354 -13.199 -6.185 1.00 93.31 101 VAL A O 1
ATOM 754 N N . MET A 1 102 ? 22.115 -14.464 -6.804 1.00 90.94 102 MET A N 1
ATOM 755 C CA . MET A 1 102 ? 22.830 -13.434 -7.558 1.00 90.94 102 MET A CA 1
ATOM 756 C C . MET A 1 102 ? 22.942 -13.891 -9.009 1.00 90.94 102 MET A C 1
ATOM 758 O O . MET A 1 102 ? 23.258 -15.058 -9.260 1.00 90.94 102 MET A O 1
ATOM 762 N N . THR A 1 103 ? 22.645 -12.994 -9.943 1.00 90.88 103 THR A N 1
ATOM 763 C CA . THR A 1 103 ? 22.637 -13.283 -11.375 1.00 90.88 103 THR A CA 1
ATOM 764 C C . THR A 1 103 ? 23.443 -12.247 -12.121 1.00 90.88 103 THR A C 1
ATOM 766 O O . THR A 1 103 ? 23.007 -11.120 -12.312 1.00 90.88 103 THR A O 1
ATOM 769 N N . ASP A 1 104 ? 24.590 -12.704 -12.587 1.00 86.94 104 ASP A N 1
ATOM 770 C CA . ASP A 1 104 ? 25.461 -11.998 -13.514 1.00 86.94 104 ASP A CA 1
ATOM 771 C C . ASP A 1 104 ? 24.967 -12.230 -14.957 1.00 86.94 104 ASP A C 1
ATOM 773 O O . ASP A 1 104 ? 24.616 -13.369 -15.313 1.00 86.94 104 ASP A O 1
ATOM 777 N N . PHE A 1 105 ? 24.883 -11.177 -15.770 1.00 83.88 105 PHE A N 1
ATOM 778 C CA . PHE A 1 105 ? 24.535 -11.228 -17.199 1.00 83.88 105 PHE A CA 1
ATOM 779 C C . PHE A 1 105 ? 25.749 -11.394 -18.130 1.00 83.88 105 PHE A C 1
ATOM 781 O O . PHE A 1 105 ? 25.571 -11.622 -19.330 1.00 83.88 105 PHE A O 1
ATOM 788 N N . ALA A 1 106 ? 26.952 -11.424 -17.566 1.00 65.31 106 ALA A N 1
ATOM 789 C CA . ALA A 1 106 ? 28.194 -11.906 -18.147 1.00 65.31 106 ALA A CA 1
ATOM 790 C C . ALA A 1 106 ? 28.687 -11.202 -19.428 1.00 65.31 106 ALA A C 1
ATOM 792 O O . ALA A 1 106 ? 29.142 -11.855 -20.381 1.00 65.31 106 ALA A O 1
ATOM 793 N N . TYR A 1 107 ? 28.600 -9.870 -19.486 1.00 56.16 107 TYR A N 1
ATOM 794 C CA . TYR A 1 107 ? 29.088 -9.088 -20.626 1.00 56.16 107 TYR A CA 1
ATOM 795 C C . TYR A 1 107 ? 30.481 -8.509 -20.316 1.00 56.16 107 TYR A C 1
ATOM 797 O O . TYR A 1 107 ? 30.656 -7.340 -19.978 1.00 56.16 107 TYR A O 1
ATOM 805 N N . ASN A 1 108 ? 31.518 -9.334 -20.512 1.00 49.97 108 ASN A N 1
ATOM 806 C CA . ASN A 1 108 ? 32.942 -8.963 -20.421 1.00 49.97 108 ASN A CA 1
ATOM 807 C C . ASN A 1 108 ? 33.438 -8.591 -18.996 1.00 49.97 108 ASN A C 1
ATOM 809 O O . ASN A 1 108 ? 34.225 -7.656 -18.827 1.00 49.97 108 ASN A O 1
ATOM 813 N N . ASP A 1 109 ? 33.084 -9.380 -17.978 1.00 48.09 109 ASP A N 1
ATOM 814 C CA . ASP A 1 109 ? 33.195 -9.063 -16.528 1.00 48.09 109 ASP A CA 1
ATOM 815 C C . ASP A 1 109 ? 34.602 -9.069 -15.911 1.00 48.09 109 ASP A C 1
ATOM 817 O O . ASP A 1 109 ? 34.786 -9.275 -14.713 1.00 48.09 109 ASP A O 1
ATOM 821 N N . ASN A 1 110 ? 35.647 -8.810 -16.693 1.00 49.22 110 ASN A N 1
ATOM 822 C CA . ASN A 1 110 ? 36.994 -8.661 -16.135 1.00 49.22 110 ASN A CA 1
ATOM 823 C C . ASN A 1 110 ? 37.287 -7.233 -15.623 1.00 49.22 110 ASN A C 1
ATOM 825 O O . ASN A 1 110 ? 38.446 -6.926 -15.329 1.00 49.22 110 ASN A O 1
ATOM 829 N N . ALA A 1 111 ? 36.287 -6.347 -15.520 1.00 53.62 111 ALA A N 1
ATOM 830 C CA . ALA A 1 111 ? 36.455 -4.957 -15.088 1.00 53.62 111 ALA A CA 1
ATOM 831 C C . ALA A 1 111 ? 35.545 -4.600 -13.899 1.00 53.62 111 ALA A C 1
ATOM 833 O O . ALA A 1 111 ? 34.335 -4.768 -13.955 1.00 53.62 111 ALA A O 1
ATOM 834 N N . ALA A 1 112 ? 36.130 -4.003 -12.854 1.00 51.41 112 ALA A N 1
ATOM 835 C CA . ALA A 1 112 ? 35.471 -3.583 -11.606 1.00 51.41 112 ALA A CA 1
ATOM 836 C C . ALA A 1 112 ? 34.427 -2.443 -11.748 1.00 51.41 112 ALA A C 1
ATOM 838 O O . ALA A 1 112 ? 34.077 -1.808 -10.757 1.00 51.41 112 ALA A O 1
ATOM 839 N N . LEU A 1 113 ? 33.993 -2.125 -12.971 1.00 54.38 113 LEU A N 1
ATOM 840 C CA . LEU A 1 113 ? 33.055 -1.041 -13.283 1.00 54.38 113 LEU A CA 1
ATOM 841 C C . LEU A 1 113 ? 31.791 -1.534 -14.009 1.00 54.38 113 LEU A C 1
ATOM 843 O O . LEU A 1 113 ? 31.008 -0.699 -14.433 1.00 54.38 113 LEU A O 1
ATOM 847 N N . VAL A 1 114 ? 31.597 -2.846 -14.175 1.00 67.94 114 VAL A N 1
ATOM 848 C CA . VAL A 1 114 ? 30.373 -3.446 -14.746 1.00 67.94 114 VAL A CA 1
ATOM 849 C C . VAL A 1 114 ? 29.326 -3.588 -13.634 1.00 67.94 114 VAL A C 1
ATOM 851 O O . VAL A 1 114 ? 29.693 -3.882 -12.491 1.00 67.94 114 VAL A O 1
ATOM 854 N N . ALA A 1 115 ? 28.055 -3.320 -13.933 1.00 74.88 115 ALA A N 1
ATOM 855 C CA . ALA A 1 115 ? 26.972 -3.394 -12.953 1.00 74.88 115 ALA A CA 1
ATOM 856 C C . ALA A 1 115 ? 25.662 -3.863 -13.590 1.00 74.88 115 ALA A C 1
ATOM 858 O O . ALA A 1 115 ? 25.158 -3.212 -14.501 1.00 74.88 115 ALA A O 1
ATOM 859 N N . ASP A 1 116 ? 25.083 -4.927 -13.049 1.00 83.94 116 ASP A N 1
ATOM 860 C CA . ASP A 1 116 ? 23.744 -5.387 -13.389 1.00 83.94 116 ASP A CA 1
ATOM 861 C C . ASP A 1 116 ? 22.810 -4.993 -12.246 1.00 83.94 116 ASP A C 1
ATOM 863 O O . ASP A 1 116 ? 22.980 -5.443 -11.110 1.00 83.94 116 ASP A O 1
ATOM 867 N N . SER A 1 117 ? 21.827 -4.143 -12.533 1.00 87.25 117 SER A N 1
ATOM 868 C CA . SER A 1 117 ? 20.924 -3.595 -11.520 1.00 87.25 117 SER A CA 1
ATOM 869 C C . SER A 1 117 ? 19.504 -4.078 -11.747 1.00 87.25 117 SER A C 1
ATOM 871 O O . SER A 1 117 ? 18.961 -3.869 -12.826 1.00 87.25 117 SER A O 1
ATOM 873 N N . ALA A 1 118 ? 18.884 -4.710 -10.745 1.00 92.00 118 ALA A N 1
ATOM 874 C CA . ALA A 1 118 ? 17.473 -5.088 -10.816 1.00 92.00 118 ALA A CA 1
ATOM 875 C C . ALA A 1 118 ? 16.596 -3.997 -10.189 1.00 92.00 118 ALA A C 1
ATOM 877 O O . ALA A 1 118 ? 16.809 -3.619 -9.040 1.00 92.00 118 ALA A O 1
ATOM 878 N N . SER A 1 119 ? 15.573 -3.556 -10.916 1.00 92.69 119 SER A N 1
ATOM 879 C CA . SER A 1 119 ? 14.679 -2.457 -10.530 1.00 92.69 119 SER A CA 1
ATOM 880 C C . SER A 1 119 ? 13.253 -2.915 -10.219 1.00 92.69 119 SER A C 1
ATOM 882 O O . SER A 1 119 ? 12.538 -2.279 -9.446 1.00 92.69 119 SER A O 1
ATOM 884 N N . SER A 1 120 ? 12.805 -4.037 -10.797 1.00 95.81 120 SER A N 1
ATOM 885 C CA . SER A 1 120 ? 11.433 -4.521 -10.622 1.00 95.81 120 SER A CA 1
ATOM 886 C C . SER A 1 120 ? 11.330 -6.045 -10.644 1.00 95.81 120 SER A C 1
ATOM 888 O O . SER A 1 120 ? 12.022 -6.720 -11.407 1.00 95.81 120 SER A O 1
ATOM 890 N N . VAL A 1 121 ? 10.438 -6.594 -9.810 1.00 97.44 121 VAL A N 1
ATOM 891 C CA . VAL A 1 121 ? 10.135 -8.030 -9.743 1.00 97.44 121 VAL A CA 1
ATOM 892 C C . VAL A 1 121 ? 8.640 -8.303 -9.831 1.00 97.44 121 VAL A C 1
ATOM 894 O O . VAL A 1 121 ? 7.817 -7.566 -9.293 1.00 97.44 121 VAL A O 1
ATOM 897 N N . ALA A 1 122 ? 8.278 -9.405 -10.482 1.00 97.25 122 ALA A N 1
ATOM 898 C CA . ALA A 1 122 ? 6.908 -9.895 -10.513 1.00 97.25 122 ALA A CA 1
ATOM 899 C C . ALA A 1 122 ? 6.841 -11.420 -10.561 1.00 97.25 122 ALA A C 1
ATOM 901 O O . ALA A 1 122 ? 7.778 -12.107 -10.974 1.00 97.25 122 ALA A O 1
ATOM 902 N N . ILE A 1 123 ? 5.686 -11.945 -10.158 1.00 96.31 123 ILE A N 1
ATOM 903 C CA . ILE A 1 123 ? 5.404 -13.378 -10.117 1.00 96.31 123 ILE A CA 1
ATOM 904 C C . ILE A 1 123 ? 4.446 -13.724 -11.257 1.00 96.31 123 ILE A C 1
ATOM 906 O O . ILE A 1 123 ? 3.353 -13.163 -11.355 1.00 96.31 123 ILE A O 1
ATOM 910 N N . GLN A 1 124 ? 4.843 -14.657 -12.118 1.00 95.25 124 GLN A N 1
ATOM 911 C CA . GLN A 1 124 ? 3.964 -15.230 -13.133 1.00 95.25 124 GLN A CA 1
ATOM 912 C C . GLN A 1 124 ? 2.948 -16.184 -12.490 1.00 95.25 124 GLN A C 1
ATOM 914 O O . GLN A 1 124 ? 3.172 -16.743 -11.417 1.00 95.25 124 GLN A O 1
ATOM 919 N N . ALA A 1 125 ? 1.820 -16.417 -13.166 1.00 91.88 125 ALA A N 1
ATOM 920 C CA . ALA A 1 125 ? 0.747 -17.275 -12.653 1.00 91.88 125 ALA A CA 1
ATOM 921 C C . ALA A 1 125 ? 1.177 -18.738 -12.409 1.00 91.88 125 ALA A C 1
ATOM 923 O O . ALA A 1 125 ? 0.566 -19.431 -11.599 1.00 91.88 125 ALA A O 1
ATOM 924 N N . ASP A 1 126 ? 2.223 -19.206 -13.092 1.00 92.25 126 ASP A N 1
ATOM 925 C CA . ASP A 1 126 ? 2.826 -20.530 -12.897 1.00 92.25 126 ASP A CA 1
ATOM 926 C C . ASP A 1 126 ? 3.845 -20.575 -11.740 1.00 92.25 126 ASP A C 1
ATOM 928 O O . ASP A 1 126 ? 4.445 -21.618 -11.482 1.00 92.25 126 ASP A O 1
ATOM 932 N N . GLY A 1 127 ? 4.028 -19.461 -11.027 1.00 93.12 127 GLY A N 1
ATOM 933 C CA . GLY A 1 127 ? 4.931 -19.326 -9.889 1.00 93.12 127 GLY A CA 1
ATOM 934 C C . GLY A 1 127 ? 6.370 -18.962 -10.254 1.00 93.12 127 GLY A C 1
ATOM 935 O O . GLY A 1 127 ? 7.180 -18.810 -9.335 1.00 93.12 127 GLY A O 1
ATOM 936 N N . LYS A 1 128 ? 6.701 -18.800 -11.544 1.00 96.81 128 LYS A N 1
ATOM 937 C CA . LYS A 1 128 ? 8.013 -18.283 -11.956 1.00 96.81 128 LYS A CA 1
ATOM 938 C C . LYS A 1 128 ? 8.175 -16.819 -11.566 1.00 96.81 128 LYS A C 1
ATOM 940 O O . LYS A 1 128 ? 7.203 -16.068 -11.491 1.00 96.81 128 LYS A O 1
ATOM 945 N N . ILE A 1 129 ? 9.416 -16.420 -11.332 1.00 98.31 129 ILE A N 1
ATOM 946 C CA . ILE A 1 129 ? 9.774 -15.062 -10.920 1.00 98.31 129 ILE A CA 1
ATOM 947 C C . ILE A 1 129 ? 10.450 -14.375 -12.106 1.00 98.31 129 ILE A C 1
ATOM 949 O O . ILE A 1 129 ? 11.348 -14.957 -12.710 1.00 98.31 129 ILE A O 1
ATOM 953 N N . ILE A 1 130 ? 10.033 -13.155 -12.433 1.00 98.12 130 ILE A N 1
ATOM 954 C CA . ILE A 1 130 ? 10.703 -12.285 -13.406 1.00 98.12 130 ILE A CA 1
ATOM 955 C C . ILE A 1 130 ? 11.327 -11.132 -12.637 1.00 98.12 130 ILE A C 1
ATOM 957 O O . ILE A 1 130 ? 10.611 -10.459 -11.899 1.00 98.12 130 ILE A O 1
ATOM 961 N N . ALA A 1 131 ? 12.619 -10.894 -12.840 1.00 97.25 131 ALA A N 1
ATOM 962 C CA . ALA A 1 131 ? 13.276 -9.657 -12.431 1.00 97.25 131 ALA A CA 1
ATOM 963 C C . ALA A 1 131 ? 13.747 -8.905 -13.675 1.00 97.25 131 ALA A C 1
ATOM 965 O O . ALA A 1 131 ? 14.212 -9.533 -14.630 1.00 97.25 131 ALA A O 1
ATOM 966 N N . VAL A 1 132 ? 13.613 -7.583 -13.666 1.00 96.25 132 VAL A N 1
ATOM 967 C CA . VAL A 1 132 ? 14.056 -6.702 -14.752 1.00 96.25 132 VAL A CA 1
ATOM 968 C C . VAL A 1 132 ? 14.900 -5.572 -14.199 1.00 96.25 132 VAL A C 1
ATOM 970 O O . VAL A 1 132 ? 14.804 -5.250 -13.016 1.00 96.25 132 VAL A O 1
ATOM 973 N N . GLY A 1 133 ? 15.667 -4.954 -15.081 1.00 93.06 133 GLY A N 1
ATOM 974 C CA . GLY A 1 133 ? 16.474 -3.784 -14.791 1.00 93.06 133 GLY A CA 1
ATOM 975 C C . GLY A 1 133 ? 17.450 -3.548 -15.932 1.00 93.06 133 GLY A C 1
ATOM 976 O O . GLY A 1 133 ? 17.092 -3.794 -17.087 1.00 93.06 133 GLY A O 1
ATOM 977 N N . ASP A 1 134 ? 18.657 -3.098 -15.639 1.00 88.38 134 ASP A N 1
ATOM 978 C CA . ASP A 1 134 ? 19.650 -2.780 -16.658 1.00 88.38 134 ASP A CA 1
ATOM 979 C C . ASP A 1 134 ? 20.997 -3.462 -16.421 1.00 88.38 134 ASP A C 1
ATOM 981 O O . ASP A 1 134 ? 21.351 -3.827 -15.302 1.00 88.38 134 ASP A O 1
ATOM 985 N N . VAL A 1 135 ? 21.719 -3.682 -17.517 1.00 87.56 135 VAL A N 1
ATOM 986 C CA . VAL A 1 135 ? 23.056 -4.288 -17.538 1.00 87.56 135 VAL A CA 1
ATOM 987 C C . VAL A 1 135 ? 24.023 -3.262 -18.100 1.00 87.56 135 VAL A C 1
ATOM 989 O O . VAL A 1 135 ? 23.917 -2.891 -19.270 1.00 87.56 135 VAL A O 1
ATOM 992 N N . PHE A 1 136 ? 24.958 -2.799 -17.270 1.00 80.62 136 PHE A N 1
ATOM 993 C CA . PHE A 1 136 ? 25.977 -1.820 -17.633 1.00 80.62 136 PHE A CA 1
ATOM 994 C C . PHE A 1 136 ? 27.281 -2.506 -18.031 1.00 80.62 136 PHE A C 1
ATOM 996 O O . PHE A 1 136 ? 28.024 -2.997 -17.184 1.00 80.62 136 PHE A O 1
ATOM 1003 N N . ASN A 1 137 ? 27.633 -2.447 -19.313 1.00 70.38 137 ASN A N 1
ATOM 1004 C CA . ASN A 1 137 ? 28.824 -3.112 -19.861 1.00 70.38 137 ASN A CA 1
ATOM 1005 C C . ASN A 1 137 ? 30.133 -2.300 -19.746 1.00 70.38 137 ASN A C 1
ATOM 1007 O O . ASN A 1 137 ? 31.130 -2.617 -20.402 1.00 70.38 137 ASN A O 1
ATOM 1011 N N . GLY A 1 138 ? 30.140 -1.222 -18.956 1.00 68.19 138 GLY A N 1
ATOM 1012 C CA . GLY A 1 138 ? 31.269 -0.295 -18.840 1.00 68.19 138 GLY A CA 1
ATOM 1013 C C . GLY A 1 138 ? 31.195 0.918 -19.773 1.00 68.19 138 GLY A C 1
ATOM 1014 O O . GLY A 1 138 ? 31.959 1.868 -19.584 1.00 68.19 138 GLY A O 1
ATOM 1015 N N . THR A 1 139 ? 30.288 0.919 -20.757 1.00 68.75 139 THR A N 1
ATOM 1016 C CA . THR A 1 139 ? 30.124 2.029 -21.715 1.00 68.75 139 THR A CA 1
ATOM 1017 C C . THR A 1 139 ? 28.684 2.497 -21.902 1.00 68.75 139 THR A C 1
ATOM 1019 O O . THR A 1 139 ? 28.476 3.696 -22.088 1.00 68.75 139 THR A O 1
ATOM 1022 N N . ASN A 1 140 ? 27.703 1.600 -21.813 1.00 73.88 140 ASN A N 1
ATOM 1023 C CA . ASN A 1 140 ? 26.272 1.899 -21.833 1.00 73.88 140 ASN A CA 1
ATOM 1024 C C . ASN A 1 140 ? 25.497 0.854 -21.008 1.00 73.88 140 ASN A C 1
ATOM 1026 O O . ASN A 1 140 ? 26.069 -0.157 -20.592 1.00 73.88 140 ASN A O 1
ATOM 1030 N N . SER A 1 141 ? 24.226 1.156 -20.737 1.00 81.38 141 SER A N 1
ATOM 1031 C CA . SER A 1 141 ? 23.271 0.260 -20.076 1.00 81.38 141 SER A CA 1
ATOM 1032 C C . SER A 1 141 ? 22.227 -0.203 -21.089 1.00 81.38 141 SER A C 1
ATOM 1034 O O . SER A 1 141 ? 21.763 0.619 -21.875 1.00 81.38 141 SER A O 1
ATOM 1036 N N . ASP A 1 142 ? 21.847 -1.478 -21.054 1.00 85.00 142 ASP A N 1
ATOM 1037 C CA . ASP A 1 142 ? 20.772 -2.056 -21.873 1.00 85.00 142 ASP A CA 1
ATOM 1038 C C . ASP A 1 142 ? 19.662 -2.625 -20.975 1.00 85.00 142 ASP A C 1
ATOM 1040 O O . ASP A 1 142 ? 19.932 -3.073 -19.858 1.00 85.00 142 ASP A O 1
ATOM 1044 N N . PHE A 1 143 ? 18.421 -2.699 -21.474 1.00 90.38 143 PHE A N 1
ATOM 1045 C CA . PHE A 1 143 ? 17.346 -3.394 -20.755 1.00 90.38 143 PHE A CA 1
ATOM 1046 C C . PHE A 1 143 ? 17.719 -4.862 -20.554 1.00 90.38 143 PHE A C 1
ATOM 1048 O O . PHE A 1 143 ? 18.121 -5.545 -21.496 1.00 90.38 143 PHE A O 1
ATOM 1055 N N . ALA A 1 144 ? 17.480 -5.375 -19.356 1.00 92.25 144 ALA A N 1
ATOM 1056 C CA . ALA A 1 144 ? 17.737 -6.756 -19.002 1.00 92.25 144 ALA A CA 1
ATOM 1057 C C . ALA A 1 144 ? 16.562 -7.363 -18.241 1.00 92.25 144 ALA A C 1
ATOM 1059 O O . ALA A 1 144 ? 15.859 -6.700 -17.474 1.00 92.25 144 ALA A O 1
ATOM 1060 N N . LEU A 1 145 ? 16.347 -8.657 -18.458 1.00 95.31 145 LEU A N 1
ATOM 1061 C CA . LEU A 1 145 ? 15.411 -9.445 -17.677 1.00 95.31 145 LEU A CA 1
ATOM 1062 C C . LEU A 1 145 ? 15.889 -10.881 -17.501 1.00 95.31 145 LEU A C 1
ATOM 1064 O O . LEU A 1 145 ? 16.435 -11.498 -18.417 1.00 95.31 145 LEU A O 1
ATOM 1068 N N . ALA A 1 146 ? 15.637 -11.419 -16.313 1.00 97.38 146 ALA A N 1
ATOM 1069 C CA . ALA A 1 146 ? 15.914 -12.800 -15.957 1.00 97.38 146 ALA A CA 1
ATOM 1070 C C . ALA A 1 146 ? 14.644 -13.482 -15.449 1.00 97.38 146 ALA A C 1
ATOM 1072 O O . ALA A 1 146 ? 13.835 -12.875 -14.736 1.00 97.38 146 ALA A O 1
ATOM 1073 N N . ARG A 1 147 ? 14.486 -14.762 -15.795 1.00 98.31 147 ARG A N 1
ATOM 1074 C CA . ARG A 1 147 ? 13.409 -15.610 -15.283 1.00 98.31 147 ARG A CA 1
ATOM 1075 C C . ARG A 1 147 ? 13.954 -16.726 -14.408 1.00 98.31 147 ARG A C 1
ATOM 1077 O O . ARG A 1 147 ? 14.860 -17.452 -14.808 1.00 98.31 147 ARG A O 1
ATOM 1084 N N . TYR A 1 148 ? 13.322 -16.914 -13.256 1.00 98.50 148 TYR A N 1
ATOM 1085 C CA . TYR A 1 148 ? 13.711 -17.894 -12.251 1.00 98.50 148 TYR A CA 1
ATOM 1086 C C . TYR A 1 148 ? 12.590 -18.894 -11.975 1.00 98.50 148 TYR A C 1
ATOM 1088 O O . TYR A 1 148 ? 11.399 -18.562 -11.976 1.00 98.50 148 TYR A O 1
ATOM 1096 N N . ASN A 1 149 ? 12.993 -20.124 -11.685 1.00 97.69 149 ASN A N 1
ATOM 1097 C CA . ASN A 1 149 ? 12.146 -21.175 -11.147 1.00 97.69 149 ASN A CA 1
ATOM 1098 C C . ASN A 1 149 ? 11.844 -20.930 -9.661 1.00 97.69 149 ASN A C 1
ATOM 1100 O O . ASN A 1 149 ? 12.437 -20.080 -8.995 1.00 97.69 149 ASN A O 1
ATOM 1104 N N . ALA A 1 150 ? 10.940 -21.737 -9.105 1.00 93.81 150 ALA A N 1
ATOM 1105 C CA . ALA A 1 150 ? 10.544 -21.639 -7.704 1.00 93.81 150 ALA A CA 1
ATOM 1106 C C . ALA A 1 150 ? 11.679 -21.932 -6.699 1.00 93.81 150 ALA A C 1
ATOM 1108 O O . ALA A 1 150 ? 11.529 -21.609 -5.526 1.00 93.81 150 ALA A O 1
ATOM 1109 N N . ASP A 1 151 ? 12.796 -22.530 -7.106 1.00 94.88 151 ASP A N 1
ATOM 1110 C CA . ASP A 1 151 ? 13.987 -22.737 -6.266 1.00 94.88 151 ASP A CA 1
ATOM 1111 C C . ASP A 1 151 ? 15.051 -21.638 -6.446 1.00 94.88 151 ASP A C 1
ATOM 1113 O O . ASP A 1 151 ? 16.096 -21.680 -5.803 1.00 94.88 151 ASP A O 1
ATOM 1117 N N . GLY A 1 152 ? 14.794 -20.643 -7.301 1.00 96.44 152 GLY A N 1
ATOM 1118 C CA . GLY A 1 152 ? 15.732 -19.564 -7.607 1.00 96.44 152 GLY A CA 1
ATOM 1119 C C . GLY A 1 152 ? 16.755 -19.897 -8.691 1.00 96.44 152 GLY A C 1
ATOM 1120 O O . GLY A 1 152 ? 17.552 -19.035 -9.044 1.00 96.44 152 GLY A O 1
ATOM 1121 N N . SER A 1 153 ? 16.734 -21.105 -9.262 1.00 97.44 153 SER A N 1
ATOM 1122 C CA . SER A 1 153 ? 17.522 -21.404 -10.462 1.00 97.44 153 SER A CA 1
ATOM 1123 C C . SER A 1 153 ? 16.964 -20.670 -11.684 1.00 97.44 153 SER A C 1
ATOM 1125 O O . SER A 1 153 ? 15.754 -20.465 -11.791 1.00 97.44 153 SER A O 1
ATOM 1127 N N . LEU A 1 154 ? 17.827 -20.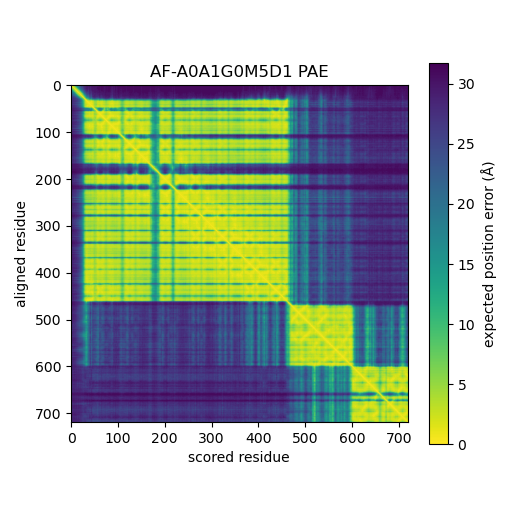297 -12.630 1.00 97.56 154 LEU A N 1
ATOM 1128 C CA . LEU A 1 154 ? 17.397 -19.690 -13.890 1.00 97.56 154 LEU A CA 1
ATOM 1129 C C . LEU A 1 154 ? 16.576 -20.672 -14.737 1.00 97.56 154 LEU A C 1
ATOM 1131 O O . LEU A 1 154 ? 16.916 -21.851 -14.881 1.00 97.56 154 LEU A O 1
ATOM 1135 N N . ASP A 1 155 ? 15.497 -20.175 -15.335 1.00 97.88 155 ASP A N 1
ATOM 1136 C CA . ASP A 1 155 ? 14.682 -20.939 -16.272 1.00 97.88 155 ASP A CA 1
ATOM 1137 C C . ASP A 1 155 ? 15.319 -20.941 -17.664 1.00 97.88 155 ASP A C 1
ATOM 1139 O O . ASP A 1 155 ? 15.059 -20.072 -18.491 1.00 97.88 155 ASP A O 1
ATOM 1143 N N . THR A 1 156 ? 16.102 -21.979 -17.948 1.00 96.75 156 THR A N 1
ATOM 1144 C CA . THR A 1 156 ? 16.789 -22.173 -19.240 1.00 96.75 156 THR A CA 1
ATOM 1145 C C . THR A 1 156 ? 15.877 -22.231 -20.475 1.00 96.75 156 THR A C 1
ATOM 1147 O O . THR A 1 156 ? 16.381 -22.184 -21.593 1.00 96.75 156 THR A O 1
ATOM 1150 N N . SER A 1 157 ? 14.549 -22.318 -20.316 1.00 96.50 157 SER A N 1
ATOM 1151 C CA . SER A 1 157 ? 13.597 -22.217 -21.436 1.00 96.50 157 SER A CA 1
ATOM 1152 C C . SER A 1 157 ? 13.245 -20.776 -21.832 1.00 96.50 157 SER A C 1
ATOM 1154 O O . SER A 1 157 ? 12.464 -20.573 -22.762 1.00 96.50 157 SER A O 1
ATOM 1156 N N . PHE A 1 158 ? 13.774 -19.787 -21.112 1.00 97.81 158 PHE A N 1
ATOM 1157 C CA . PHE A 1 158 ? 13.529 -18.367 -21.327 1.00 97.81 158 PHE A CA 1
ATOM 1158 C C . PHE A 1 158 ? 14.768 -17.673 -21.883 1.00 97.81 158 PHE A C 1
ATOM 1160 O O . PHE A 1 158 ? 15.834 -17.740 -21.270 1.00 97.81 158 PHE A O 1
ATOM 1167 N N . GLY A 1 159 ? 14.623 -16.974 -23.007 1.00 94.44 159 GLY A N 1
ATOM 1168 C CA . GLY A 1 159 ? 15.724 -16.258 -23.640 1.00 94.44 159 GLY A CA 1
ATOM 1169 C C . GLY A 1 159 ? 16.940 -17.157 -23.867 1.00 94.44 159 GLY A C 1
ATOM 1170 O O . GLY A 1 159 ? 16.816 -18.292 -24.331 1.00 94.44 159 GLY A O 1
ATOM 1171 N N . THR A 1 160 ? 18.111 -16.645 -23.501 1.00 92.69 160 THR A N 1
ATOM 1172 C CA . THR A 1 160 ? 19.373 -17.386 -23.492 1.00 92.69 160 THR A CA 1
ATOM 1173 C C . THR A 1 160 ? 19.714 -17.751 -22.051 1.00 92.69 160 THR A C 1
ATOM 1175 O O . THR A 1 160 ? 20.069 -16.886 -21.253 1.00 92.69 160 THR A O 1
ATOM 1178 N N . ASP A 1 161 ? 19.578 -19.033 -21.700 1.00 91.88 161 ASP A N 1
ATOM 1179 C CA . ASP A 1 161 ? 19.882 -19.566 -20.363 1.00 91.88 161 ASP A CA 1
ATOM 1180 C C . ASP A 1 161 ? 19.182 -18.816 -19.210 1.00 91.88 161 ASP A C 1
ATOM 1182 O O . ASP A 1 161 ? 19.751 -18.602 -18.138 1.00 91.88 161 ASP A O 1
ATOM 1186 N N . GLY A 1 162 ? 17.928 -18.411 -19.427 1.00 94.25 162 GLY A N 1
ATOM 1187 C CA . GLY A 1 162 ? 17.107 -17.696 -18.447 1.00 94.25 162 GLY A CA 1
ATOM 1188 C C . GLY A 1 162 ? 17.243 -16.180 -18.475 1.00 94.25 162 GLY A C 1
ATOM 1189 O O . GLY A 1 162 ? 16.617 -15.521 -17.645 1.00 94.25 162 GLY A O 1
ATOM 1190 N N . ARG A 1 163 ? 18.024 -15.625 -19.409 1.00 94.62 163 ARG A N 1
ATOM 1191 C CA . ARG A 1 163 ? 18.347 -14.197 -19.507 1.00 94.62 163 ARG A CA 1
ATOM 1192 C C . ARG A 1 163 ? 17.990 -13.620 -20.870 1.00 94.62 163 ARG A C 1
ATOM 1194 O O . ARG A 1 163 ? 18.074 -14.296 -21.895 1.00 94.62 163 ARG A O 1
ATOM 1201 N N . VAL A 1 164 ? 17.643 -12.341 -20.884 1.00 92.88 164 VAL A N 1
ATOM 1202 C CA . VAL A 1 164 ? 17.440 -11.546 -22.095 1.00 92.88 164 VAL A CA 1
ATOM 1203 C C . VAL A 1 164 ? 18.037 -10.167 -21.863 1.00 92.88 164 VAL A C 1
ATOM 1205 O O . VAL A 1 164 ? 17.766 -9.549 -20.837 1.00 92.88 164 VAL A O 1
ATOM 1208 N N . THR A 1 165 ? 18.803 -9.679 -22.833 1.00 89.56 165 THR A N 1
ATOM 1209 C CA . THR A 1 165 ? 19.211 -8.276 -22.939 1.00 89.56 165 THR A CA 1
ATOM 1210 C C . THR A 1 165 ? 18.567 -7.669 -24.181 1.00 89.56 165 THR A C 1
ATOM 1212 O O . THR A 1 165 ? 18.321 -8.357 -25.176 1.00 89.56 165 THR A O 1
ATOM 1215 N N . THR A 1 166 ? 18.194 -6.397 -24.121 1.00 86.50 166 THR A N 1
ATOM 1216 C CA . THR A 1 166 ? 17.524 -5.692 -25.213 1.00 86.50 166 THR A CA 1
ATOM 1217 C C . THR A 1 166 ? 18.095 -4.301 -25.371 1.00 86.50 166 THR A C 1
ATOM 1219 O O . THR A 1 166 ? 17.906 -3.437 -24.526 1.00 86.50 166 THR A O 1
ATOM 1222 N N . ASN A 1 167 ? 18.701 -4.092 -26.532 1.00 77.31 167 ASN A N 1
ATOM 1223 C CA . ASN A 1 167 ? 19.216 -2.805 -26.962 1.00 77.31 167 ASN A CA 1
ATOM 1224 C C . ASN A 1 167 ? 18.193 -2.103 -27.869 1.00 77.31 167 ASN A C 1
ATOM 1226 O O . ASN A 1 167 ? 17.675 -2.723 -28.808 1.00 77.31 167 ASN A O 1
ATOM 1230 N N . PHE A 1 168 ? 17.883 -0.826 -27.643 1.00 72.81 168 PHE A N 1
ATOM 1231 C CA . PHE A 1 168 ? 16.865 -0.100 -28.421 1.00 72.81 168 PHE A CA 1
ATOM 1232 C C . PHE A 1 168 ? 17.314 0.397 -29.814 1.00 72.81 168 PHE A C 1
ATOM 1234 O O . PHE A 1 168 ? 16.464 0.724 -30.648 1.00 72.81 168 PHE A O 1
ATOM 1241 N N . VAL A 1 169 ? 18.606 0.348 -30.148 1.00 59.78 169 VAL A N 1
ATOM 1242 C CA . VAL A 1 169 ? 19.195 0.984 -31.348 1.00 59.78 169 VAL A CA 1
ATOM 1243 C C . VAL A 1 169 ? 18.876 0.262 -32.673 1.00 59.78 169 VAL A C 1
ATOM 1245 O O . VAL A 1 169 ? 18.795 0.898 -33.726 1.00 59.78 169 VAL A O 1
ATOM 1248 N N . SER A 1 170 ? 18.649 -1.055 -32.675 1.00 50.91 170 SER A N 1
ATOM 1249 C CA . SER A 1 170 ? 18.645 -1.863 -33.915 1.00 50.91 170 SER A CA 1
ATOM 1250 C C . SER A 1 170 ? 17.367 -1.806 -34.777 1.00 50.91 170 SER A C 1
ATOM 1252 O O . SER A 1 170 ? 17.377 -2.305 -35.901 1.00 50.91 170 SER A O 1
ATOM 1254 N N . GLY A 1 171 ? 16.271 -1.202 -34.296 1.00 44.47 171 GLY A N 1
ATOM 1255 C CA . GLY A 1 171 ? 14.949 -1.252 -34.957 1.00 44.47 171 GLY A CA 1
ATOM 1256 C C . GLY A 1 171 ? 14.449 0.050 -35.596 1.00 44.47 171 GLY A C 1
ATOM 1257 O O . GLY A 1 171 ? 13.565 0.004 -36.446 1.00 44.47 171 GLY A O 1
ATOM 1258 N N . TYR A 1 172 ? 15.014 1.198 -35.215 1.00 49.25 172 TYR A N 1
ATOM 1259 C CA . TYR A 1 172 ? 14.594 2.531 -35.682 1.00 49.25 172 TYR A CA 1
ATOM 1260 C C . TYR A 1 172 ? 15.540 3.127 -36.743 1.00 49.25 172 TYR A C 1
ATOM 1262 O O . TYR A 1 172 ? 15.388 4.279 -37.145 1.00 49.25 172 TYR A O 1
ATOM 1270 N N . ALA A 1 173 ? 16.516 2.344 -37.217 1.00 45.78 173 ALA A N 1
ATOM 1271 C CA . ALA A 1 173 ? 17.464 2.763 -38.242 1.00 45.78 173 ALA A CA 1
ATOM 1272 C C . ALA A 1 173 ? 16.815 2.806 -39.639 1.00 45.78 173 ALA A C 1
ATOM 1274 O O . ALA A 1 173 ? 16.194 1.840 -40.083 1.00 45.78 173 ALA A O 1
ATOM 1275 N N . ASP A 1 174 ? 17.015 3.907 -40.365 1.00 44.91 174 ASP A N 1
ATOM 1276 C CA . ASP A 1 174 ? 16.689 3.996 -41.790 1.00 44.91 174 ASP A CA 1
ATOM 1277 C C . ASP A 1 174 ? 17.599 3.034 -42.589 1.00 44.91 174 ASP A C 1
ATOM 1279 O O . ASP A 1 174 ? 18.826 3.196 -42.569 1.00 44.91 174 ASP A O 1
ATOM 1283 N N . PRO A 1 175 ? 17.048 2.054 -43.334 1.00 46.91 175 PRO A N 1
ATOM 1284 C CA . PRO A 1 175 ? 17.844 1.114 -44.124 1.00 46.91 175 PRO A CA 1
ATOM 1285 C C . PRO A 1 175 ? 18.679 1.778 -45.233 1.00 46.91 175 PRO A C 1
ATOM 1287 O O . PRO A 1 175 ? 19.612 1.156 -45.736 1.00 46.91 175 PRO A O 1
ATOM 1290 N N . SER A 1 176 ? 18.407 3.033 -45.608 1.00 45.72 176 SER A N 1
ATOM 1291 C CA . SER A 1 176 ? 19.232 3.792 -46.560 1.00 45.72 176 SER A CA 1
ATOM 1292 C C . SER A 1 176 ? 20.579 4.256 -45.984 1.00 45.72 176 SER A C 1
ATOM 1294 O O . SER A 1 176 ? 21.465 4.655 -46.747 1.00 45.72 176 SER A O 1
ATOM 1296 N N . CYS A 1 177 ? 20.760 4.163 -44.661 1.00 46.09 177 CYS A N 1
ATOM 1297 C CA . CYS A 1 177 ? 21.941 4.656 -43.952 1.00 46.09 177 CYS A CA 1
ATOM 1298 C C . CYS A 1 177 ? 22.722 3.565 -43.192 1.00 46.09 177 CYS A C 1
ATOM 1300 O O . CYS A 1 177 ? 23.753 3.850 -42.577 1.00 46.09 177 CYS A O 1
ATOM 1302 N N . VAL A 1 178 ? 22.292 2.303 -43.283 1.00 44.03 178 VAL A N 1
ATOM 1303 C CA . VAL A 1 178 ? 23.023 1.149 -42.744 1.00 44.03 178 VAL A CA 1
ATOM 1304 C C . VAL A 1 178 ? 24.095 0.745 -43.759 1.00 44.03 178 VAL A C 1
ATOM 1306 O O . VAL A 1 178 ? 23.830 0.018 -44.715 1.00 44.03 178 VAL A O 1
ATOM 1309 N N . LYS A 1 179 ? 25.342 1.202 -43.577 1.00 39.88 179 LYS A N 1
ATOM 1310 C CA . LYS A 1 179 ? 26.462 0.417 -44.121 1.00 39.88 179 LYS A CA 1
ATOM 1311 C C . LYS A 1 179 ? 26.410 -0.917 -43.400 1.00 39.88 179 LYS A C 1
ATOM 1313 O O . LYS A 1 179 ? 26.417 -0.899 -42.180 1.00 39.88 179 LYS A O 1
ATOM 1318 N N . GLU A 1 180 ? 26.305 -2.014 -44.146 1.00 38.19 180 GLU A N 1
ATOM 1319 C CA . GLU A 1 180 ? 26.181 -3.372 -43.613 1.00 38.19 180 GLU A CA 1
ATOM 1320 C C . GLU A 1 180 ? 27.030 -3.584 -42.353 1.00 38.19 180 GLU A C 1
ATOM 1322 O O . GLU A 1 180 ? 28.251 -3.729 -42.422 1.00 38.19 180 GLU A O 1
ATOM 1327 N N . VAL A 1 181 ? 26.371 -3.588 -41.196 1.00 38.81 181 VAL A N 1
ATOM 1328 C CA . VAL A 1 181 ? 26.934 -4.080 -39.945 1.00 38.81 181 VAL A CA 1
ATOM 1329 C C . VAL A 1 181 ? 26.272 -5.434 -39.736 1.00 38.81 181 VAL A C 1
ATOM 1331 O O . VAL A 1 181 ? 25.149 -5.547 -39.258 1.00 38.81 181 VAL A O 1
ATOM 1334 N N . SER A 1 182 ? 26.937 -6.472 -40.238 1.00 35.59 182 SER A N 1
ATOM 1335 C CA . SER A 1 182 ? 26.462 -7.859 -40.257 1.00 35.59 182 SER A CA 1
ATOM 1336 C C . SER A 1 182 ? 26.752 -8.621 -38.956 1.00 35.59 182 SER A C 1
ATOM 1338 O O . SER A 1 182 ? 26.831 -9.847 -38.972 1.00 35.59 182 SER A O 1
ATOM 1340 N N . GLN A 1 183 ? 26.946 -7.922 -37.842 1.00 36.19 183 GLN A N 1
ATOM 1341 C CA . GLN A 1 183 ? 27.061 -8.484 -36.497 1.00 36.19 183 GLN A CA 1
ATOM 1342 C C . GLN A 1 183 ? 26.564 -7.444 -35.499 1.00 36.19 183 GLN A C 1
ATOM 1344 O O . GLN A 1 183 ? 26.800 -6.260 -35.700 1.00 36.19 183 GLN A O 1
ATOM 1349 N N . GLU A 1 184 ? 25.897 -7.894 -34.439 1.00 43.91 184 GLU A N 1
ATOM 1350 C CA . GLU A 1 184 ? 25.406 -7.110 -33.296 1.00 43.91 184 GLU A CA 1
ATOM 1351 C C . GLU A 1 184 ? 26.551 -6.488 -32.468 1.00 43.91 184 GLU A C 1
ATOM 1353 O O . GLU A 1 184 ? 26.642 -6.660 -31.260 1.00 43.91 184 GLU A O 1
ATOM 1358 N N . THR A 1 185 ? 27.476 -5.787 -33.115 1.00 36.22 185 THR A N 1
ATOM 1359 C CA . THR A 1 185 ? 28.521 -5.004 -32.463 1.00 36.22 185 THR A CA 1
ATOM 1360 C C . THR A 1 185 ? 28.142 -3.537 -32.577 1.00 36.22 185 THR A C 1
ATOM 1362 O O . THR A 1 185 ? 28.443 -2.883 -33.576 1.00 36.22 185 THR A O 1
ATOM 1365 N N . ASP A 1 186 ? 27.399 -3.090 -31.569 1.00 47.81 186 ASP A N 1
ATOM 1366 C CA . ASP A 1 186 ? 27.709 -1.888 -30.796 1.00 47.81 186 ASP A CA 1
ATOM 1367 C C . ASP A 1 186 ? 28.231 -0.680 -31.590 1.00 47.81 186 ASP A C 1
ATOM 1369 O O . ASP A 1 186 ? 29.430 -0.580 -31.844 1.00 47.81 186 ASP A O 1
ATOM 1373 N N . ILE A 1 187 ? 27.328 0.253 -31.929 1.00 38.78 187 ILE A N 1
ATOM 1374 C CA . ILE A 1 187 ? 27.643 1.686 -32.037 1.00 38.78 187 ILE A CA 1
ATOM 1375 C C . ILE A 1 187 ? 26.389 2.507 -31.669 1.00 38.78 187 ILE A C 1
ATOM 1377 O O . ILE A 1 187 ? 25.661 2.948 -32.560 1.00 38.78 187 ILE A O 1
ATOM 1381 N N . ALA A 1 188 ? 26.164 2.747 -30.371 1.00 41.41 188 ALA A N 1
ATOM 1382 C CA . ALA A 1 188 ? 25.765 4.065 -29.856 1.00 41.41 188 ALA A CA 1
ATOM 1383 C C . ALA A 1 188 ? 25.869 4.159 -28.321 1.00 41.41 188 ALA A C 1
ATOM 1385 O O . ALA A 1 188 ? 25.518 3.255 -27.575 1.00 41.41 188 ALA A O 1
ATOM 1386 N N . SER A 1 189 ? 26.355 5.308 -27.868 1.00 47.41 189 SER A N 1
ATOM 1387 C CA . SER A 1 189 ? 26.707 5.680 -26.497 1.00 47.41 189 SER A CA 1
ATOM 1388 C C . SER A 1 189 ? 25.515 6.056 -25.598 1.00 47.41 189 SER A C 1
ATOM 1390 O O . SER A 1 189 ? 25.619 7.025 -24.847 1.00 47.41 189 SER A O 1
ATOM 1392 N N . SER A 1 190 ? 24.366 5.396 -25.726 1.00 58.31 190 SER A N 1
ATOM 1393 C CA . SER A 1 190 ? 23.150 5.740 -24.978 1.00 58.31 190 SER A CA 1
ATOM 1394 C C . SER A 1 190 ? 22.896 4.752 -23.848 1.00 58.31 190 SER A C 1
ATOM 1396 O O . SER A 1 190 ? 22.869 3.552 -24.089 1.00 58.31 190 SER A O 1
ATOM 1398 N N . SER A 1 191 ? 22.714 5.249 -22.625 1.00 71.62 191 SER A N 1
ATOM 1399 C CA . SER A 1 191 ? 22.251 4.434 -21.500 1.00 71.62 191 SER A CA 1
ATOM 1400 C C . SER A 1 191 ? 20.738 4.234 -21.591 1.00 71.62 191 SER A C 1
ATOM 1402 O O . SER A 1 191 ? 20.004 5.213 -21.706 1.00 71.62 191 SER A O 1
ATOM 1404 N N . ASP A 1 192 ? 20.285 2.988 -21.502 1.00 84.69 192 ASP A N 1
ATOM 1405 C CA . ASP A 1 192 ? 18.882 2.604 -21.369 1.00 84.69 192 ASP A CA 1
ATOM 1406 C C . ASP A 1 192 ? 18.619 2.183 -19.911 1.00 84.69 192 ASP A C 1
ATOM 1408 O O . ASP A 1 192 ? 19.446 1.506 -19.300 1.00 84.69 192 ASP A O 1
ATOM 1412 N N . ALA A 1 193 ? 17.475 2.563 -19.338 1.00 88.75 193 ALA A N 1
ATOM 1413 C CA . ALA A 1 193 ? 17.110 2.224 -17.961 1.00 88.75 193 ALA A CA 1
ATOM 1414 C C . ALA A 1 193 ? 15.740 1.547 -17.914 1.00 88.75 193 ALA A C 1
ATOM 1416 O O . ALA A 1 193 ? 14.724 2.193 -18.169 1.00 88.75 193 ALA A O 1
ATOM 1417 N N . ALA A 1 194 ? 15.685 0.262 -17.556 1.00 93.12 194 ALA A N 1
ATOM 1418 C CA . ALA A 1 194 ? 14.420 -0.421 -17.292 1.00 93.12 194 ALA A CA 1
ATOM 1419 C C . ALA A 1 194 ? 14.012 -0.217 -15.830 1.00 93.12 194 ALA A C 1
ATOM 1421 O O . ALA A 1 194 ? 14.796 -0.483 -14.922 1.00 93.12 194 ALA A O 1
ATOM 1422 N N . ARG A 1 195 ? 12.775 0.222 -15.586 1.00 94.88 195 ARG A N 1
ATOM 1423 C CA . ARG A 1 195 ? 12.321 0.650 -14.249 1.00 94.88 195 ARG A CA 1
ATOM 1424 C C . ARG A 1 195 ? 11.192 -0.192 -13.680 1.00 94.88 195 ARG A C 1
ATOM 1426 O O . ARG A 1 195 ? 11.096 -0.379 -12.474 1.00 94.88 195 ARG A O 1
ATOM 1433 N N . SER A 1 196 ? 10.311 -0.696 -14.539 1.00 97.19 196 SER A N 1
ATOM 1434 C CA . SER A 1 196 ? 9.117 -1.409 -14.093 1.00 97.19 196 SER A CA 1
ATOM 1435 C C . SER A 1 196 ? 8.660 -2.434 -15.112 1.00 97.19 196 SER A C 1
ATOM 1437 O O . SER A 1 196 ? 8.820 -2.244 -16.320 1.00 97.19 196 SER A O 1
ATOM 1439 N N . LEU A 1 197 ? 8.060 -3.514 -14.618 1.00 97.56 197 LEU A N 1
ATOM 1440 C CA . LEU A 1 197 ? 7.489 -4.569 -15.439 1.00 97.56 197 LEU A CA 1
ATOM 1441 C C . LEU A 1 197 ? 6.005 -4.787 -15.112 1.00 97.56 197 LEU A C 1
ATOM 1443 O O . LEU A 1 197 ? 5.576 -4.684 -13.964 1.00 97.56 197 LEU A O 1
ATOM 1447 N N . ALA A 1 198 ? 5.234 -5.184 -16.119 1.00 97.88 198 ALA A N 1
ATOM 1448 C CA . ALA A 1 198 ? 3.885 -5.705 -15.951 1.00 97.88 198 ALA A CA 1
ATOM 1449 C C . ALA A 1 198 ? 3.676 -6.958 -16.807 1.00 97.88 198 ALA A C 1
ATOM 1451 O O . ALA A 1 198 ? 4.139 -7.046 -17.945 1.00 97.88 198 ALA A O 1
ATOM 1452 N N . ILE A 1 199 ? 2.942 -7.931 -16.266 1.00 97.38 199 ILE A N 1
ATOM 1453 C CA . ILE A 1 199 ? 2.606 -9.176 -16.964 1.00 97.38 199 ILE A CA 1
ATOM 1454 C C . ILE A 1 199 ? 1.169 -9.071 -17.481 1.00 97.38 199 ILE A C 1
ATOM 1456 O O . ILE A 1 199 ? 0.232 -8.813 -16.724 1.00 97.38 199 ILE A O 1
ATOM 1460 N N . GLN A 1 200 ? 0.987 -9.267 -18.782 1.00 96.88 200 GLN A N 1
ATOM 1461 C CA . GLN A 1 200 ? -0.327 -9.329 -19.412 1.00 96.88 200 GLN A CA 1
ATOM 1462 C C . GLN A 1 200 ? -1.006 -10.678 -19.137 1.00 96.88 200 GLN A C 1
ATOM 1464 O O . GLN A 1 200 ? -0.360 -11.680 -18.837 1.00 96.88 200 GLN A O 1
ATOM 1469 N N . ALA A 1 201 ? -2.335 -10.729 -19.274 1.00 94.88 201 ALA A N 1
ATOM 1470 C CA . ALA A 1 201 ? -3.115 -11.941 -18.995 1.00 94.88 201 ALA A CA 1
ATOM 1471 C C . ALA A 1 201 ? -2.760 -13.133 -19.910 1.00 94.88 201 ALA A C 1
ATOM 1473 O O . ALA A 1 201 ? -2.997 -14.281 -19.543 1.00 94.88 201 ALA A O 1
ATOM 1474 N N . ASP A 1 202 ? -2.199 -12.869 -21.093 1.00 94.94 202 ASP A N 1
ATOM 1475 C CA . ASP A 1 202 ? -1.684 -13.881 -22.024 1.00 94.94 202 ASP A CA 1
ATOM 1476 C C . ASP A 1 202 ? -0.246 -14.333 -21.695 1.00 94.94 202 ASP A C 1
ATOM 1478 O O . ASP A 1 202 ? 0.333 -15.136 -22.424 1.00 94.94 202 ASP A O 1
ATOM 1482 N N . GLY A 1 203 ? 0.328 -13.837 -20.596 1.00 95.62 203 GLY A N 1
ATOM 1483 C CA . GLY A 1 203 ? 1.668 -14.163 -20.123 1.00 95.62 203 GLY A CA 1
ATOM 1484 C C . GLY A 1 203 ? 2.786 -13.333 -20.754 1.00 95.62 203 GLY A C 1
ATOM 1485 O O . GLY A 1 203 ? 3.940 -13.511 -20.356 1.00 95.62 203 GLY A O 1
ATOM 1486 N N . LYS A 1 204 ? 2.482 -12.432 -21.700 1.00 97.88 204 LYS A N 1
ATOM 1487 C CA . LYS A 1 204 ? 3.482 -11.502 -22.241 1.00 97.88 204 LYS A CA 1
ATOM 1488 C C . LYS A 1 204 ? 3.959 -10.528 -21.173 1.00 97.88 204 LYS A C 1
ATOM 1490 O O . LYS A 1 204 ? 3.210 -10.156 -20.270 1.00 97.88 204 LYS A O 1
ATOM 1495 N N . ILE A 1 205 ? 5.206 -10.099 -21.300 1.00 98.50 205 ILE A N 1
ATOM 1496 C CA . ILE A 1 205 ? 5.874 -9.223 -20.336 1.00 98.50 205 ILE A CA 1
ATOM 1497 C C . ILE A 1 205 ? 6.079 -7.870 -21.005 1.00 98.50 205 ILE A C 1
ATOM 1499 O O . ILE A 1 205 ? 6.621 -7.810 -22.106 1.00 98.50 205 ILE A O 1
ATOM 1503 N N . VAL A 1 206 ? 5.647 -6.795 -20.357 1.00 98.50 206 VAL A N 1
ATOM 1504 C CA . VAL A 1 206 ? 5.896 -5.417 -20.787 1.00 98.50 206 VAL A CA 1
ATOM 1505 C C . VAL A 1 206 ? 6.841 -4.777 -19.785 1.00 98.50 206 VAL A C 1
ATOM 1507 O O . VAL A 1 206 ? 6.575 -4.824 -18.588 1.00 98.50 206 VAL A O 1
ATOM 1510 N N . ILE A 1 207 ? 7.918 -4.178 -20.275 1.00 98.19 207 ILE A N 1
ATOM 1511 C CA . ILE A 1 207 ? 8.880 -3.416 -19.479 1.00 98.19 207 ILE A CA 1
ATOM 1512 C C . ILE A 1 207 ? 8.782 -1.956 -19.901 1.00 98.19 207 ILE A C 1
ATOM 1514 O O . ILE A 1 207 ? 8.720 -1.682 -21.101 1.00 98.19 207 ILE A O 1
ATOM 1518 N N . ALA A 1 208 ? 8.768 -1.045 -18.932 1.00 97.56 208 ALA A N 1
ATOM 1519 C CA . ALA A 1 208 ? 8.847 0.392 -19.156 1.00 97.56 208 ALA A CA 1
ATOM 1520 C C . ALA A 1 208 ? 10.101 0.989 -18.517 1.00 97.56 208 ALA A C 1
ATOM 1522 O O . ALA A 1 208 ? 10.618 0.476 -17.518 1.00 97.56 208 ALA A O 1
ATOM 1523 N N . GLY A 1 209 ? 10.566 2.079 -19.109 1.00 94.88 209 GLY A N 1
ATOM 1524 C CA . GLY A 1 209 ? 11.800 2.733 -18.725 1.00 94.88 209 GLY A CA 1
ATOM 1525 C C . GLY A 1 209 ? 12.084 3.974 -19.559 1.00 94.88 209 GLY A C 1
ATOM 1526 O O . GLY A 1 209 ? 11.169 4.594 -20.115 1.00 94.88 209 GLY A O 1
ATOM 1527 N N . SER A 1 210 ? 13.361 4.294 -19.691 1.00 91.06 210 SER A N 1
ATOM 1528 C CA . SER A 1 210 ? 13.858 5.383 -20.522 1.00 91.06 210 SER A CA 1
ATOM 1529 C C . SER A 1 210 ? 14.994 4.920 -21.423 1.00 91.06 210 SER A C 1
ATOM 1531 O O . SER A 1 210 ? 15.737 3.998 -21.086 1.00 91.06 210 SER A O 1
ATOM 1533 N N . VAL A 1 211 ? 15.098 5.537 -22.595 1.00 86.88 211 VAL A N 1
ATOM 1534 C CA . VAL A 1 211 ? 16.183 5.303 -23.559 1.00 86.88 211 VAL A CA 1
ATOM 1535 C C . VAL A 1 211 ? 16.645 6.642 -24.097 1.00 86.88 211 VAL A C 1
ATOM 1537 O O . VAL A 1 211 ? 15.823 7.534 -24.307 1.00 86.88 211 VAL A O 1
ATOM 1540 N N . SER A 1 212 ? 17.943 6.799 -24.332 1.00 76.62 212 SER A N 1
ATOM 1541 C CA . SER A 1 212 ? 18.448 7.966 -25.059 1.00 76.62 212 SER A CA 1
ATOM 1542 C C . SER A 1 212 ? 18.617 7.589 -26.533 1.00 76.62 212 SER A C 1
ATOM 1544 O O . SER A 1 212 ? 19.377 6.672 -26.842 1.00 76.62 212 SER A O 1
ATOM 1546 N N . PRO A 1 213 ? 17.922 8.229 -27.487 1.00 63.44 213 PRO A N 1
ATOM 1547 C CA . PRO A 1 213 ? 18.087 7.884 -28.885 1.00 63.44 213 PRO A CA 1
ATOM 1548 C C . PRO A 1 213 ? 19.508 8.243 -29.361 1.00 63.44 213 PRO A C 1
ATOM 1550 O O . PRO A 1 213 ? 20.064 9.286 -29.001 1.00 63.44 213 PRO A O 1
ATOM 1553 N N . PRO A 1 214 ? 20.129 7.408 -30.210 1.00 53.44 214 PRO A N 1
ATOM 1554 C CA . PRO A 1 214 ? 21.463 7.683 -30.719 1.00 53.44 214 PRO A CA 1
ATOM 1555 C C . PRO A 1 214 ? 21.484 8.940 -31.597 1.00 53.44 214 PRO A C 1
ATOM 1557 O O . PRO A 1 214 ? 20.578 9.183 -32.397 1.00 53.44 214 PRO A O 1
ATOM 1560 N N . SER A 1 215 ? 22.573 9.714 -31.524 1.00 49.81 215 SER A N 1
ATOM 1561 C CA . SER A 1 215 ? 22.803 10.861 -32.411 1.00 49.81 215 SER A CA 1
ATOM 1562 C C . SER A 1 215 ? 22.905 10.412 -33.879 1.00 49.81 215 SER A C 1
ATOM 1564 O O . SER A 1 215 ? 23.943 9.918 -34.322 1.00 49.81 215 SER A O 1
ATOM 1566 N N . TYR A 1 216 ? 21.833 10.581 -34.656 1.00 50.41 216 TYR A N 1
ATOM 1567 C CA . TYR A 1 216 ? 21.751 10.111 -36.043 1.00 50.41 216 TYR A CA 1
ATOM 1568 C C . TYR A 1 216 ? 22.235 11.178 -37.051 1.00 50.41 216 TYR A C 1
ATOM 1570 O O . TYR A 1 216 ? 21.792 12.325 -37.054 1.00 50.41 216 TYR A O 1
ATOM 1578 N N . CYS A 1 217 ? 23.127 10.792 -37.971 1.00 46.72 217 CYS A N 1
ATOM 1579 C CA . CYS A 1 217 ? 23.460 11.536 -39.202 1.00 46.72 217 CYS A CA 1
ATOM 1580 C C . CYS A 1 217 ? 23.990 12.980 -39.068 1.00 46.72 217 CYS A C 1
ATOM 1582 O O . CYS A 1 217 ? 23.749 13.806 -39.949 1.00 46.72 217 CYS A O 1
ATOM 1584 N N . GLY A 1 218 ? 24.731 13.323 -38.009 1.00 41.88 218 GLY A N 1
ATOM 1585 C CA . GLY A 1 218 ? 25.289 14.679 -37.866 1.00 41.88 218 GLY A CA 1
ATOM 1586 C C . GLY A 1 218 ? 24.225 15.783 -37.753 1.00 41.88 218 GLY A C 1
ATOM 1587 O O . GLY A 1 218 ? 24.559 16.967 -37.798 1.00 41.88 218 GLY A O 1
ATOM 1588 N N . TYR A 1 219 ? 22.960 15.395 -37.587 1.00 40.16 219 TYR A N 1
ATOM 1589 C CA . TYR A 1 219 ? 21.896 16.239 -37.084 1.00 40.16 219 TYR A CA 1
ATOM 1590 C C . TYR A 1 219 ? 21.813 15.968 -35.584 1.00 40.16 219 TYR A C 1
ATOM 1592 O O . TYR A 1 219 ? 21.781 14.816 -35.155 1.00 40.16 219 TYR A O 1
ATOM 1600 N N . LEU A 1 220 ? 21.829 17.029 -34.782 1.00 42.19 220 LEU A N 1
ATOM 1601 C CA . LEU A 1 220 ? 21.564 16.939 -33.352 1.00 42.19 220 LEU A CA 1
ATOM 1602 C C . LEU A 1 220 ? 20.090 16.536 -33.176 1.00 42.19 220 LEU A C 1
ATOM 1604 O O . LEU A 1 220 ? 19.226 17.400 -33.061 1.00 42.19 220 LEU A O 1
ATOM 1608 N N . VAL A 1 221 ? 19.791 15.240 -33.235 1.00 48.97 221 VAL A N 1
ATOM 1609 C CA . VAL A 1 221 ? 18.640 14.687 -32.516 1.00 48.97 221 VAL A CA 1
ATOM 1610 C C . VAL A 1 221 ? 19.050 14.654 -31.047 1.00 48.97 221 VAL A C 1
ATOM 1612 O O . VAL A 1 221 ? 20.196 14.325 -30.731 1.00 48.97 221 VAL A O 1
ATOM 1615 N N . SER A 1 222 ? 18.188 15.193 -30.194 1.00 54.66 222 SER A N 1
ATOM 1616 C CA . SER A 1 222 ? 18.468 15.529 -28.801 1.00 54.66 222 SER A CA 1
ATOM 1617 C C . SER A 1 222 ? 19.035 14.336 -28.027 1.00 54.66 222 SER A C 1
ATOM 1619 O O . SER A 1 222 ? 18.614 13.205 -28.216 1.00 54.66 222 SER A O 1
ATOM 1621 N N . THR A 1 223 ? 20.006 14.590 -27.148 1.00 61.22 223 THR A N 1
ATOM 1622 C CA . THR A 1 223 ? 20.550 13.600 -26.199 1.00 61.22 223 THR A CA 1
ATOM 1623 C C . THR A 1 223 ? 19.623 13.400 -24.994 1.00 61.22 223 THR A C 1
ATOM 1625 O O . THR A 1 223 ? 20.105 13.109 -23.904 1.00 61.22 223 THR A O 1
ATOM 1628 N N . ASN A 1 224 ? 18.332 13.696 -25.145 1.00 78.38 224 ASN A N 1
ATOM 1629 C CA . ASN A 1 224 ? 17.356 13.578 -24.070 1.00 78.38 224 ASN A CA 1
ATOM 1630 C C . ASN A 1 224 ? 16.914 12.121 -23.918 1.00 78.38 224 ASN A C 1
ATOM 1632 O O . ASN A 1 224 ? 17.093 11.317 -24.830 1.00 78.38 224 ASN A O 1
ATOM 1636 N N . TYR A 1 225 ? 16.381 11.776 -22.756 1.00 85.81 225 TYR A N 1
ATOM 1637 C CA . TYR A 1 225 ? 15.713 10.493 -22.553 1.00 85.81 225 TYR A CA 1
ATOM 1638 C C . TYR A 1 225 ? 14.273 10.549 -23.071 1.00 85.81 225 TYR A C 1
ATOM 1640 O O . TYR A 1 225 ? 13.619 11.571 -22.897 1.00 85.81 225 TYR A O 1
ATOM 1648 N N . ASP A 1 226 ? 13.785 9.457 -23.659 1.00 87.44 226 ASP A N 1
ATOM 1649 C CA . ASP A 1 226 ? 12.385 9.285 -24.064 1.00 87.44 226 ASP A CA 1
ATOM 1650 C C . ASP A 1 226 ? 11.735 8.117 -23.302 1.00 87.44 226 ASP A C 1
ATOM 1652 O O . ASP A 1 226 ? 12.406 7.132 -22.963 1.00 87.44 226 ASP A O 1
ATOM 1656 N N . PHE A 1 227 ? 10.404 8.155 -23.112 1.00 91.94 227 PHE A N 1
ATOM 1657 C CA . PHE A 1 227 ? 9.658 7.004 -22.583 1.00 91.94 227 PHE A CA 1
ATOM 1658 C C . PHE A 1 227 ? 9.885 5.800 -23.492 1.00 91.94 227 PHE A C 1
ATOM 1660 O O . PHE A 1 227 ? 9.602 5.862 -24.691 1.00 91.94 227 PHE A O 1
ATOM 1667 N N . ALA A 1 228 ? 10.273 4.673 -22.907 1.00 92.94 228 ALA A N 1
ATOM 1668 C CA . ALA A 1 228 ? 10.515 3.443 -23.640 1.00 92.94 228 ALA A CA 1
ATOM 1669 C C . ALA A 1 228 ? 9.668 2.295 -23.108 1.00 92.94 228 ALA A C 1
ATOM 1671 O O . ALA A 1 228 ? 9.521 2.115 -21.898 1.00 92.94 228 ALA A O 1
ATOM 1672 N N . LEU A 1 229 ? 9.116 1.502 -24.026 1.00 96.62 229 LEU A N 1
ATOM 1673 C CA . LEU A 1 229 ? 8.464 0.238 -23.717 1.00 96.62 229 LEU A CA 1
ATOM 1674 C C . LEU A 1 229 ? 9.050 -0.875 -24.585 1.00 96.62 229 LEU A C 1
ATOM 1676 O O . LEU A 1 229 ? 9.182 -0.712 -25.799 1.00 96.62 229 LEU A O 1
ATOM 1680 N N . ALA A 1 230 ? 9.306 -2.032 -23.982 1.00 96.62 230 ALA A N 1
ATOM 1681 C CA . ALA A 1 230 ? 9.610 -3.274 -24.687 1.00 96.62 230 ALA A CA 1
ATOM 1682 C C . ALA A 1 230 ? 8.611 -4.361 -24.281 1.00 96.62 230 ALA A C 1
ATOM 1684 O O . ALA A 1 230 ? 8.277 -4.490 -23.100 1.00 96.62 230 ALA A O 1
ATOM 1685 N N . ARG A 1 231 ? 8.135 -5.149 -25.250 1.00 98.25 231 ARG A N 1
ATOM 1686 C CA . ARG A 1 231 ? 7.255 -6.292 -24.990 1.00 98.25 231 ARG A CA 1
ATOM 1687 C C . ARG A 1 231 ? 7.890 -7.604 -25.426 1.00 98.25 231 ARG A C 1
ATOM 1689 O O . ARG A 1 231 ? 8.396 -7.719 -26.539 1.00 98.25 231 ARG A O 1
ATOM 1696 N N . TYR A 1 232 ? 7.770 -8.607 -24.565 1.00 98.44 232 TYR A N 1
ATOM 1697 C CA . TYR A 1 232 ? 8.337 -9.938 -24.734 1.00 98.44 232 TYR A CA 1
ATOM 1698 C C . TYR A 1 232 ? 7.244 -11.004 -24.701 1.00 98.44 232 TYR A C 1
ATOM 1700 O O . TYR A 1 232 ? 6.262 -10.909 -23.956 1.00 98.44 232 TYR A O 1
ATOM 1708 N N . ASN A 1 233 ? 7.439 -12.046 -25.499 1.00 98.19 233 ASN A N 1
ATOM 1709 C CA . ASN A 1 233 ? 6.671 -13.277 -25.450 1.00 98.19 233 ASN A CA 1
ATOM 1710 C C . ASN A 1 233 ? 7.014 -14.083 -24.189 1.00 98.19 233 ASN A C 1
ATOM 1712 O O . ASN A 1 233 ? 7.997 -13.833 -23.491 1.00 98.19 233 ASN A O 1
ATOM 1716 N N . THR A 1 234 ? 6.217 -15.115 -23.916 1.00 96.75 234 THR A N 1
ATOM 1717 C CA . THR A 1 234 ? 6.405 -16.000 -22.756 1.00 96.75 234 THR A CA 1
ATOM 1718 C C . THR A 1 234 ? 7.712 -16.793 -22.788 1.00 96.75 234 THR A C 1
ATOM 1720 O O . THR A 1 234 ? 8.076 -17.388 -21.780 1.00 96.75 234 THR A O 1
ATOM 1723 N N . ASP A 1 235 ? 8.400 -16.861 -23.925 1.00 96.50 235 ASP A N 1
ATOM 1724 C CA . ASP A 1 235 ? 9.711 -17.501 -24.079 1.00 96.50 235 ASP A CA 1
ATOM 1725 C C . ASP A 1 235 ? 10.882 -16.505 -23.990 1.00 96.50 235 ASP A C 1
ATOM 1727 O O . ASP A 1 235 ? 12.031 -16.912 -24.109 1.00 96.50 235 ASP A O 1
ATOM 1731 N N . GLY A 1 236 ? 10.611 -15.215 -23.765 1.00 96.31 236 GLY A N 1
ATOM 1732 C CA . GLY A 1 236 ? 11.628 -14.165 -23.658 1.00 96.31 236 GLY A CA 1
ATOM 1733 C C . GLY A 1 236 ? 12.027 -13.532 -24.990 1.00 96.31 236 GLY A C 1
ATOM 1734 O O . GLY A 1 236 ? 12.768 -12.554 -24.991 1.00 96.31 236 GLY A O 1
ATOM 1735 N N . SER A 1 237 ? 11.514 -14.016 -26.125 1.00 96.38 237 SER A N 1
ATOM 1736 C CA . SER A 1 237 ? 11.705 -13.337 -27.412 1.00 96.38 237 SER A CA 1
ATOM 1737 C C . SER A 1 237 ? 10.910 -12.028 -27.479 1.00 96.38 237 SER A C 1
ATOM 1739 O O . SER A 1 237 ? 9.816 -11.934 -26.922 1.00 96.38 237 SER A O 1
ATOM 1741 N N . LEU A 1 238 ? 11.417 -11.012 -28.186 1.00 95.75 238 LEU A N 1
ATOM 1742 C CA . LEU A 1 238 ? 10.669 -9.770 -28.424 1.00 95.75 238 LEU A CA 1
ATOM 1743 C C . LEU A 1 238 ? 9.386 -10.037 -29.229 1.00 95.75 238 LEU A C 1
ATOM 1745 O O . LEU A 1 238 ? 9.389 -10.740 -30.245 1.00 95.75 238 LEU A O 1
ATOM 1749 N N . ASP A 1 239 ? 8.279 -9.430 -28.805 1.00 97.44 239 ASP A N 1
ATOM 1750 C CA . ASP A 1 239 ? 7.001 -9.511 -29.506 1.00 97.44 239 ASP A CA 1
ATOM 1751 C C . ASP A 1 239 ? 6.973 -8.546 -30.695 1.00 97.44 239 ASP A C 1
ATOM 1753 O O . ASP A 1 239 ? 6.563 -7.394 -30.586 1.00 97.44 239 ASP A O 1
ATOM 1757 N N . THR A 1 240 ? 7.354 -9.043 -31.868 1.00 95.12 240 THR A N 1
ATOM 1758 C CA . THR A 1 240 ? 7.384 -8.257 -33.115 1.00 95.12 240 THR A CA 1
ATOM 1759 C C . THR A 1 240 ? 6.033 -7.676 -33.561 1.00 95.12 240 THR A C 1
ATOM 1761 O O . THR A 1 240 ? 6.020 -6.845 -34.467 1.00 95.12 240 THR A O 1
ATOM 1764 N N . SER A 1 241 ? 4.908 -8.059 -32.940 1.00 95.88 241 SER A N 1
ATOM 1765 C CA . SER A 1 241 ? 3.596 -7.431 -33.174 1.00 95.88 241 SER A CA 1
ATOM 1766 C C . SER A 1 241 ? 3.366 -6.142 -32.371 1.00 95.88 241 SER A C 1
ATOM 1768 O O . SER A 1 241 ? 2.330 -5.496 -32.535 1.00 95.88 241 SER A O 1
ATOM 1770 N N . PHE A 1 242 ? 4.306 -5.775 -31.497 1.00 96.75 242 PHE A N 1
ATOM 1771 C CA . PHE A 1 242 ? 4.259 -4.579 -30.664 1.00 96.75 242 PHE A CA 1
ATOM 1772 C C . PHE A 1 242 ? 5.213 -3.504 -31.183 1.00 96.75 242 PHE A C 1
ATOM 1774 O O . PHE A 1 242 ? 6.423 -3.726 -31.251 1.00 96.75 242 PHE A O 1
ATOM 1781 N N . GLY A 1 243 ? 4.683 -2.326 -31.506 1.00 91.88 243 GLY A N 1
ATOM 1782 C CA . GLY A 1 243 ? 5.476 -1.191 -31.965 1.00 91.88 243 GLY A CA 1
ATOM 1783 C C . GLY A 1 243 ? 6.388 -1.559 -33.137 1.00 91.88 243 GLY A C 1
ATOM 1784 O O . GLY A 1 243 ? 5.974 -2.223 -34.089 1.00 91.88 243 GLY A O 1
ATOM 1785 N N . ILE A 1 244 ? 7.648 -1.136 -33.055 1.00 86.19 244 ILE A N 1
ATOM 1786 C CA . ILE A 1 244 ? 8.682 -1.474 -34.033 1.00 86.19 244 ILE A CA 1
ATOM 1787 C C . ILE A 1 244 ? 9.578 -2.559 -33.436 1.00 86.19 244 ILE A C 1
ATOM 1789 O O . ILE A 1 244 ? 10.389 -2.300 -32.550 1.00 86.19 244 ILE A O 1
ATOM 1793 N N . GLY A 1 245 ? 9.411 -3.798 -33.908 1.00 86.31 245 GLY A N 1
ATOM 1794 C CA . GLY A 1 245 ? 10.249 -4.929 -33.493 1.00 86.31 245 GLY A CA 1
ATOM 1795 C C . GLY A 1 245 ? 10.143 -5.281 -32.005 1.00 86.31 245 GLY A C 1
ATOM 1796 O O . GLY A 1 245 ? 11.122 -5.743 -31.426 1.00 86.31 245 GLY A O 1
ATOM 1797 N N . GLY A 1 246 ? 8.986 -5.044 -31.381 1.00 91.88 246 GLY A N 1
ATOM 1798 C CA . GLY A 1 246 ? 8.764 -5.268 -29.950 1.00 91.88 246 GLY A CA 1
ATOM 1799 C C . GLY A 1 246 ? 8.998 -4.051 -29.065 1.00 91.88 246 GLY A C 1
ATOM 1800 O O . GLY A 1 246 ? 8.965 -4.198 -27.845 1.00 91.88 246 GLY A O 1
ATOM 1801 N N . LYS A 1 247 ? 9.238 -2.868 -29.646 1.00 91.69 247 LYS A N 1
ATOM 1802 C CA . LYS A 1 247 ? 9.689 -1.669 -28.926 1.00 91.69 247 LYS A CA 1
ATOM 1803 C C . LYS A 1 247 ? 8.884 -0.433 -29.307 1.00 91.69 247 LYS A C 1
ATOM 1805 O O . LYS A 1 247 ? 8.538 -0.239 -30.473 1.00 91.69 247 LYS A O 1
ATOM 1810 N N . VAL A 1 248 ? 8.657 0.447 -28.342 1.00 91.50 248 VAL A N 1
ATOM 1811 C CA . VAL A 1 248 ? 8.001 1.749 -28.517 1.00 91.50 248 VAL A CA 1
ATOM 1812 C C . VAL A 1 248 ? 8.839 2.813 -27.822 1.00 91.50 248 VAL A C 1
ATOM 1814 O O . VAL A 1 248 ? 9.244 2.610 -26.682 1.00 91.50 248 VAL A O 1
ATOM 1817 N N . MET A 1 249 ? 9.058 3.939 -28.500 1.00 88.94 249 MET A N 1
ATOM 1818 C CA . MET A 1 249 ? 9.598 5.165 -27.906 1.00 88.94 249 MET A CA 1
ATOM 1819 C C . MET A 1 249 ? 8.546 6.266 -28.004 1.00 88.94 249 MET A C 1
ATOM 1821 O O . MET A 1 249 ? 7.858 6.374 -29.025 1.00 88.94 249 MET A O 1
ATOM 1825 N N . THR A 1 250 ? 8.388 7.051 -26.942 1.00 89.69 250 THR A N 1
ATOM 1826 C CA . THR A 1 250 ? 7.396 8.124 -26.868 1.00 89.69 250 THR A CA 1
ATOM 1827 C C . THR A 1 250 ? 7.998 9.387 -26.275 1.00 89.69 250 THR A C 1
ATOM 1829 O O . THR A 1 250 ? 8.177 9.499 -25.072 1.00 89.69 250 THR A O 1
ATOM 1832 N N . ASP A 1 251 ? 8.199 10.363 -27.145 1.00 87.69 251 ASP A N 1
ATOM 1833 C CA . ASP A 1 251 ? 8.577 11.735 -26.809 1.00 87.69 251 ASP A CA 1
ATOM 1834 C C . ASP A 1 251 ? 7.319 12.537 -26.409 1.00 87.69 251 ASP A C 1
ATOM 1836 O O . ASP A 1 251 ? 6.334 12.550 -27.158 1.00 87.69 251 ASP A O 1
ATOM 1840 N N . PHE A 1 252 ? 7.290 13.170 -25.236 1.00 87.19 252 PHE A N 1
ATOM 1841 C CA . PHE A 1 252 ? 6.245 14.112 -24.811 1.00 87.19 252 PHE A CA 1
ATOM 1842 C C . PHE A 1 252 ? 6.559 15.549 -25.229 1.00 87.19 252 PHE A C 1
ATOM 1844 O O . PHE A 1 252 ? 5.643 16.265 -25.660 1.00 87.19 252 PHE A O 1
ATOM 1851 N N . ALA A 1 253 ? 7.808 15.978 -25.058 1.00 76.38 253 ALA A N 1
ATOM 1852 C CA . ALA A 1 253 ? 8.289 17.322 -25.338 1.00 76.38 253 ALA A CA 1
ATOM 1853 C C . ALA A 1 253 ? 9.794 17.311 -25.666 1.00 76.38 253 ALA A C 1
ATOM 1855 O O . ALA A 1 253 ? 10.483 16.316 -25.564 1.00 76.38 253 ALA A O 1
ATOM 1856 N N . SER A 1 254 ? 10.370 18.459 -26.024 1.00 72.81 254 SER A N 1
ATOM 1857 C CA . SER A 1 254 ? 11.748 18.520 -26.540 1.00 72.81 254 SER A CA 1
ATOM 1858 C C . SER A 1 254 ? 12.876 18.283 -25.507 1.00 72.81 254 SER A C 1
ATOM 1860 O O . SER A 1 254 ? 13.965 18.835 -25.681 1.00 72.81 254 SER A O 1
ATOM 1862 N N . SER A 1 255 ? 12.622 17.597 -24.391 1.00 84.81 255 SER A N 1
ATOM 1863 C CA . SER A 1 255 ? 13.584 17.341 -23.310 1.00 84.81 255 SER A CA 1
ATOM 1864 C C . SER A 1 255 ? 13.313 15.980 -22.652 1.00 84.81 255 SER A C 1
ATOM 1866 O O . SER A 1 255 ? 12.669 15.151 -23.272 1.00 84.81 255 SER A O 1
ATOM 1868 N N . ASP A 1 256 ? 13.896 15.698 -21.484 1.00 87.06 256 ASP A N 1
ATOM 1869 C CA . ASP A 1 256 ? 13.884 14.349 -20.905 1.00 87.06 256 ASP A CA 1
ATOM 1870 C C . ASP A 1 256 ? 12.482 13.927 -20.469 1.00 87.06 256 ASP A C 1
ATOM 1872 O O . ASP A 1 256 ? 11.848 14.610 -19.658 1.00 87.06 256 ASP A O 1
ATOM 1876 N N . ASP A 1 257 ? 12.070 12.756 -20.934 1.00 89.38 257 ASP A N 1
ATOM 1877 C CA . ASP A 1 257 ? 10.861 12.059 -20.549 1.00 89.38 257 ASP A CA 1
ATOM 1878 C C . ASP A 1 257 ? 11.241 10.638 -20.114 1.00 89.38 257 ASP A C 1
ATOM 1880 O O . ASP A 1 257 ? 11.783 9.856 -20.891 1.00 89.38 257 ASP A O 1
ATOM 1884 N N . GLU A 1 258 ? 10.936 10.260 -18.874 1.00 93.31 258 GLU A N 1
ATOM 1885 C CA . GLU A 1 258 ? 11.266 8.924 -18.365 1.00 93.31 258 GLU A CA 1
ATOM 1886 C C . GLU A 1 258 ? 10.054 8.224 -17.772 1.00 93.31 258 GLU A C 1
ATOM 1888 O O . GLU A 1 258 ? 9.352 8.809 -16.947 1.00 93.31 258 GLU A O 1
ATOM 1893 N N . ALA A 1 259 ? 9.830 6.962 -18.152 1.00 96.94 259 ALA A N 1
ATOM 1894 C CA . ALA A 1 259 ? 8.810 6.119 -17.540 1.00 96.94 259 ALA A CA 1
ATOM 1895 C C . ALA A 1 259 ? 9.396 5.351 -16.350 1.00 96.94 259 ALA A C 1
ATOM 1897 O O . ALA A 1 259 ? 10.376 4.623 -16.492 1.00 96.94 259 ALA A O 1
ATOM 1898 N N . TYR A 1 260 ? 8.755 5.459 -15.190 1.00 97.25 260 TYR A N 1
ATOM 1899 C CA . TYR A 1 260 ? 9.169 4.781 -13.959 1.00 97.25 260 TYR A CA 1
ATOM 1900 C C . TYR A 1 260 ? 8.267 3.609 -13.582 1.00 97.25 260 TYR A C 1
ATOM 1902 O O . TYR A 1 260 ? 8.709 2.692 -12.899 1.00 97.25 260 TYR A O 1
ATOM 1910 N N . SER A 1 261 ? 7.017 3.584 -14.052 1.00 98.25 261 SER A N 1
ATOM 1911 C CA . SER A 1 261 ? 6.068 2.532 -13.690 1.00 98.25 261 SER A CA 1
ATOM 1912 C C . SER A 1 261 ? 5.129 2.165 -14.834 1.00 98.25 261 SER A C 1
ATOM 1914 O O . SER A 1 261 ? 4.754 3.021 -15.638 1.00 98.25 261 SER A O 1
ATOM 1916 N N . VAL A 1 262 ? 4.744 0.887 -14.920 1.00 98.62 262 VAL A N 1
ATOM 1917 C CA . VAL A 1 262 ? 3.825 0.373 -15.944 1.00 98.62 262 VAL A CA 1
ATOM 1918 C C . VAL A 1 262 ? 2.757 -0.541 -15.357 1.00 98.62 262 VAL A C 1
ATOM 1920 O O . VAL A 1 262 ? 3.026 -1.379 -14.503 1.00 98.62 262 VAL A O 1
ATOM 1923 N N . VAL A 1 263 ? 1.527 -0.412 -15.859 1.00 98.50 263 VAL A N 1
ATOM 1924 C CA . VAL A 1 263 ? 0.389 -1.271 -15.502 1.00 98.50 263 VAL A CA 1
ATOM 1925 C C . VAL A 1 263 ? -0.448 -1.637 -16.722 1.00 98.50 263 VAL A C 1
ATOM 1927 O O . VAL A 1 263 ? -0.466 -0.937 -17.738 1.00 98.50 263 VAL A O 1
ATOM 1930 N N . ILE A 1 264 ? -1.189 -2.739 -16.606 1.00 97.75 264 ILE A N 1
ATOM 1931 C CA . ILE A 1 264 ? -2.147 -3.185 -17.620 1.00 97.75 264 ILE A CA 1
ATOM 1932 C C . ILE A 1 264 ? -3.564 -2.804 -17.186 1.00 97.75 264 ILE A C 1
ATOM 1934 O O . ILE A 1 264 ? -4.002 -3.143 -16.090 1.00 97.75 264 ILE A O 1
ATOM 1938 N N . GLN A 1 265 ? -4.309 -2.150 -18.075 1.00 95.81 265 GLN A N 1
ATOM 1939 C CA . GLN A 1 265 ? -5.707 -1.771 -17.870 1.00 95.81 265 GLN A CA 1
ATOM 1940 C C . GLN A 1 265 ? -6.548 -2.277 -19.045 1.00 95.81 265 GLN A C 1
ATOM 1942 O O . GLN A 1 265 ? -6.479 -1.735 -20.146 1.00 95.81 265 GLN A O 1
ATOM 1947 N N . ASN A 1 266 ? -7.364 -3.315 -18.829 1.00 92.88 266 ASN A N 1
ATOM 1948 C CA . ASN A 1 266 ? -8.264 -3.877 -19.852 1.00 92.88 266 ASN A CA 1
ATOM 1949 C C . ASN A 1 266 ? -7.560 -4.205 -21.189 1.00 92.88 266 ASN A C 1
ATOM 1951 O O . ASN A 1 266 ? -8.079 -3.923 -22.267 1.00 92.88 266 ASN A O 1
ATOM 1955 N N . GLY A 1 267 ? -6.346 -4.762 -21.121 1.00 92.94 267 GLY A N 1
ATOM 1956 C CA . GLY A 1 267 ? -5.526 -5.095 -22.293 1.00 92.94 267 GLY A CA 1
ATOM 1957 C C . GLY A 1 267 ? -4.763 -3.917 -22.915 1.00 92.94 267 GLY A C 1
ATOM 1958 O O . GLY A 1 267 ? -3.926 -4.147 -23.786 1.00 92.94 267 GLY A O 1
ATOM 1959 N N . LYS A 1 268 ? -5.003 -2.681 -22.457 1.00 97.81 268 LYS A N 1
ATOM 1960 C CA . LYS A 1 268 ? -4.163 -1.510 -22.747 1.00 97.81 268 LYS A CA 1
ATOM 1961 C C . LYS A 1 268 ? -3.018 -1.414 -21.741 1.00 97.81 268 LYS A C 1
ATOM 1963 O O . LYS A 1 268 ? -3.092 -1.986 -20.654 1.00 97.81 268 LYS A O 1
ATOM 1968 N N . ILE A 1 269 ? -1.976 -0.680 -22.106 1.00 98.69 269 ILE A N 1
ATOM 1969 C CA . ILE A 1 269 ? -0.777 -0.478 -21.286 1.00 98.69 269 ILE A CA 1
ATOM 1970 C C . ILE A 1 269 ? -0.727 0.990 -20.881 1.00 98.69 269 ILE A C 1
ATOM 1972 O O . ILE A 1 269 ? -0.869 1.851 -21.744 1.00 98.69 269 ILE A O 1
ATOM 1976 N N . ILE A 1 270 ? -0.527 1.281 -19.599 1.00 98.75 270 ILE A N 1
ATOM 1977 C CA . ILE A 1 270 ? -0.299 2.642 -19.100 1.00 98.75 270 ILE A CA 1
ATOM 1978 C C . ILE A 1 270 ? 1.106 2.696 -18.523 1.00 98.75 270 ILE A C 1
ATOM 1980 O O . ILE A 1 270 ? 1.426 1.899 -17.644 1.00 98.75 270 ILE A O 1
ATOM 1984 N N . ALA A 1 271 ? 1.908 3.640 -19.005 1.00 98.69 271 ALA A N 1
ATOM 1985 C CA . ALA A 1 271 ? 3.200 3.988 -18.430 1.00 98.69 271 ALA A CA 1
ATOM 1986 C C . ALA A 1 271 ? 3.097 5.358 -17.749 1.00 98.69 271 ALA A C 1
ATOM 1988 O O . ALA A 1 271 ? 2.463 6.264 -18.298 1.00 98.69 271 ALA A O 1
ATOM 1989 N N . ALA A 1 272 ? 3.705 5.495 -16.575 1.00 98.56 272 ALA A N 1
ATOM 1990 C CA . ALA A 1 272 ? 3.749 6.724 -15.793 1.00 98.56 272 ALA A CA 1
ATOM 1991 C C . ALA A 1 272 ? 5.191 7.082 -15.421 1.00 98.56 272 ALA A C 1
ATOM 1993 O O . ALA A 1 272 ? 6.028 6.197 -15.231 1.00 98.56 272 ALA A O 1
ATOM 1994 N N . GLY A 1 273 ? 5.461 8.377 -15.317 1.00 97.75 273 GLY A N 1
ATOM 1995 C CA . GLY A 1 273 ? 6.788 8.920 -15.073 1.00 97.75 273 GLY A CA 1
ATOM 1996 C C . GLY A 1 273 ? 6.778 10.445 -15.070 1.00 97.75 273 GLY A C 1
ATOM 1997 O O . GLY A 1 273 ? 5.812 11.062 -14.612 1.00 97.75 273 GLY A O 1
ATOM 1998 N N . TYR A 1 274 ? 7.803 11.074 -15.628 1.00 95.62 274 TYR A N 1
ATOM 1999 C CA . TYR A 1 274 ? 7.841 12.531 -15.765 1.00 95.62 274 TYR A CA 1
ATOM 2000 C C . TYR A 1 274 ? 8.177 12.956 -17.190 1.00 95.62 274 TYR A C 1
ATOM 2002 O O . TYR A 1 274 ? 8.880 12.239 -17.893 1.00 95.62 274 TYR A O 1
ATOM 2010 N N . ALA A 1 275 ? 7.709 14.136 -17.591 1.00 93.75 275 ALA A N 1
ATOM 2011 C CA . ALA A 1 275 ? 8.071 14.761 -18.860 1.00 93.75 275 ALA A CA 1
ATOM 2012 C C . ALA A 1 275 ? 8.652 16.155 -18.626 1.00 93.75 275 ALA A C 1
ATOM 2014 O O . ALA A 1 275 ? 8.120 16.917 -17.809 1.00 93.75 275 ALA A O 1
ATOM 2015 N N . SER A 1 276 ? 9.726 16.512 -19.332 1.00 89.25 276 SER A N 1
ATOM 2016 C CA . SER A 1 276 ? 10.351 17.826 -19.193 1.00 89.25 276 SER A CA 1
ATOM 2017 C C . SER A 1 276 ? 9.915 18.794 -20.286 1.00 89.25 276 SER A C 1
ATOM 2019 O O . SER A 1 276 ? 10.130 18.599 -21.478 1.00 89.25 276 SER A O 1
ATOM 2021 N N . ASN A 1 277 ? 9.375 19.941 -19.877 1.00 78.25 277 ASN A N 1
ATOM 2022 C CA . ASN A 1 277 ? 8.889 20.972 -20.799 1.00 78.25 277 ASN A CA 1
ATOM 2023 C C . ASN A 1 277 ? 9.990 21.924 -21.331 1.00 78.25 277 ASN A C 1
ATOM 2025 O O . ASN A 1 277 ? 9.688 23.023 -21.802 1.00 78.25 277 ASN A O 1
ATOM 2029 N N . GLY A 1 278 ? 11.272 21.544 -21.240 1.00 68.12 278 GLY A N 1
ATOM 2030 C CA . GLY A 1 278 ? 12.405 22.303 -21.793 1.00 68.12 278 GLY A CA 1
ATOM 2031 C C . GLY A 1 278 ? 12.833 23.549 -20.999 1.00 68.12 278 GLY A C 1
ATOM 2032 O O . GLY A 1 278 ? 13.714 24.284 -21.442 1.00 68.12 278 GLY A O 1
ATOM 2033 N N . SER A 1 279 ? 12.241 23.800 -19.824 1.00 66.38 279 SER A N 1
ATOM 2034 C CA . SER A 1 279 ? 12.565 24.941 -18.944 1.00 66.38 279 SER A CA 1
ATOM 2035 C C . SER A 1 279 ? 13.184 24.543 -17.591 1.00 66.38 279 SER A C 1
ATOM 2037 O O . SER A 1 279 ? 13.096 25.304 -16.626 1.00 66.38 279 SER A O 1
ATOM 2039 N N . ASN A 1 280 ? 13.818 23.362 -17.512 1.00 69.38 280 ASN A N 1
ATOM 2040 C CA . ASN A 1 280 ? 14.221 22.694 -16.260 1.00 69.38 280 ASN A CA 1
ATOM 2041 C C . ASN A 1 280 ? 13.040 22.469 -15.300 1.00 69.38 280 ASN A C 1
ATOM 2043 O O . ASN A 1 280 ? 13.189 22.564 -14.086 1.00 69.38 280 ASN A O 1
ATOM 2047 N N . ARG A 1 281 ? 11.852 22.200 -15.844 1.00 84.69 281 ARG A N 1
ATOM 2048 C CA . ARG A 1 281 ? 10.680 21.754 -15.085 1.00 84.69 281 ARG A CA 1
ATOM 2049 C C . ARG A 1 281 ? 10.285 20.373 -15.569 1.00 84.69 281 ARG A C 1
ATOM 2051 O O . ARG A 1 281 ? 10.536 20.039 -16.733 1.00 84.69 281 ARG A O 1
ATOM 2058 N N . LYS A 1 282 ? 9.722 19.592 -14.660 1.00 91.00 282 LYS A N 1
ATOM 2059 C CA . LYS A 1 282 ? 9.275 18.225 -14.900 1.00 91.00 282 LYS A CA 1
ATOM 2060 C C . LYS A 1 282 ? 7.864 18.124 -14.363 1.00 91.00 282 LYS A C 1
ATOM 2062 O O . LYS A 1 282 ? 7.642 18.555 -13.239 1.00 91.00 282 LYS A O 1
ATOM 2067 N N . ASP A 1 283 ? 6.973 17.569 -15.163 1.00 94.31 283 ASP A N 1
ATOM 2068 C CA . ASP A 1 283 ? 5.572 17.392 -14.806 1.00 94.31 283 ASP A CA 1
ATOM 2069 C C . ASP A 1 283 ? 5.286 15.885 -14.742 1.00 94.31 283 ASP A C 1
ATOM 2071 O O . ASP A 1 283 ? 5.885 15.116 -15.505 1.00 94.31 283 ASP A O 1
ATOM 2075 N N . PHE A 1 284 ? 4.336 15.449 -13.904 1.00 96.94 284 PHE A N 1
ATOM 2076 C CA . PHE A 1 284 ? 3.848 14.063 -13.962 1.00 96.94 284 PHE A CA 1
ATOM 2077 C C . PHE A 1 284 ? 3.407 13.762 -15.392 1.00 96.94 284 PHE A C 1
ATOM 2079 O O . PHE A 1 284 ? 2.658 14.546 -15.974 1.00 96.94 284 PHE A O 1
ATOM 2086 N N . ALA A 1 285 ? 3.808 12.618 -15.935 1.00 97.50 285 ALA A N 1
ATOM 2087 C CA . ALA A 1 285 ? 3.496 12.225 -17.300 1.00 97.50 285 ALA A CA 1
ATOM 2088 C C . ALA A 1 285 ? 2.922 10.811 -17.353 1.00 97.50 285 ALA A C 1
ATOM 2090 O O . ALA A 1 285 ? 3.414 9.896 -16.692 1.00 97.50 285 ALA A O 1
ATOM 2091 N N . LEU A 1 286 ? 1.859 10.636 -18.138 1.00 98.62 286 LEU A N 1
ATOM 2092 C CA . LEU A 1 286 ? 1.248 9.341 -18.418 1.00 98.62 286 LEU A CA 1
ATOM 2093 C C . LEU A 1 286 ? 1.056 9.172 -19.922 1.00 98.62 286 LEU A C 1
ATOM 2095 O O . LEU A 1 286 ? 0.543 10.069 -20.594 1.00 98.62 286 LEU A O 1
ATOM 2099 N N . ALA A 1 287 ? 1.381 7.988 -20.430 1.00 98.56 287 ALA A N 1
ATOM 2100 C CA . ALA A 1 287 ? 1.052 7.566 -21.786 1.00 98.56 287 ALA A CA 1
ATOM 2101 C C . ALA A 1 287 ? 0.256 6.262 -21.747 1.00 98.56 287 ALA A C 1
ATOM 2103 O O . ALA A 1 287 ? 0.585 5.349 -20.984 1.00 98.56 287 ALA A O 1
ATOM 2104 N N . ARG A 1 288 ? -0.781 6.161 -22.585 1.00 98.69 288 ARG A N 1
ATOM 2105 C CA . ARG A 1 288 ? -1.538 4.920 -22.765 1.00 98.69 288 ARG A CA 1
ATOM 2106 C C . ARG A 1 288 ? -1.379 4.373 -24.173 1.00 98.69 288 ARG A C 1
ATOM 2108 O O . ARG A 1 288 ? -1.533 5.101 -25.149 1.00 98.69 288 ARG A O 1
ATOM 2115 N N . TYR A 1 289 ? -1.161 3.067 -24.258 1.00 98.69 289 TYR A N 1
ATOM 2116 C CA . TYR A 1 289 ? -0.920 2.335 -25.493 1.00 98.69 289 TYR A CA 1
ATOM 2117 C C . TYR A 1 289 ? -1.966 1.241 -25.699 1.00 98.69 289 TYR A C 1
ATOM 2119 O O . TYR A 1 289 ? -2.441 0.602 -24.753 1.00 98.69 289 TYR A O 1
ATOM 2127 N N . ASN A 1 290 ? -2.310 1.005 -26.959 1.00 98.38 290 ASN A N 1
ATOM 2128 C CA . ASN A 1 290 ? -3.094 -0.138 -27.395 1.00 98.38 290 ASN A CA 1
ATOM 2129 C C . ASN A 1 290 ? -2.248 -1.421 -27.371 1.00 98.38 290 ASN A C 1
ATOM 2131 O O . ASN A 1 290 ? -1.030 -1.405 -27.191 1.00 98.38 290 ASN A O 1
ATOM 2135 N N . ALA A 1 291 ? -2.903 -2.561 -27.595 1.00 96.25 291 ALA A N 1
ATOM 2136 C CA . ALA A 1 291 ? -2.244 -3.863 -27.610 1.00 96.25 291 ALA A CA 1
ATOM 2137 C C . ALA A 1 291 ? -1.204 -4.028 -28.738 1.00 96.25 291 ALA A C 1
ATOM 2139 O O . ALA A 1 291 ? -0.404 -4.952 -28.673 1.00 96.25 291 ALA A O 1
ATOM 2140 N N . ASP A 1 292 ? -1.185 -3.166 -29.751 1.00 96.12 292 ASP A N 1
ATOM 2141 C CA . ASP A 1 292 ? -0.169 -3.146 -30.813 1.00 96.12 292 ASP A CA 1
ATOM 2142 C C . ASP A 1 292 ? 0.981 -2.159 -30.531 1.00 96.12 292 ASP A C 1
ATOM 2144 O O . ASP A 1 292 ? 1.887 -2.025 -31.346 1.00 96.12 292 ASP A O 1
ATOM 2148 N N . GLY A 1 293 ? 0.966 -1.466 -29.388 1.00 96.12 293 GLY A N 1
ATOM 2149 C CA . GLY A 1 293 ? 1.971 -0.464 -29.018 1.00 96.12 293 GLY A CA 1
ATOM 2150 C C . GLY A 1 293 ? 1.728 0.929 -29.594 1.00 96.12 293 GLY A C 1
ATOM 2151 O O . GLY A 1 293 ? 2.474 1.849 -29.273 1.00 96.12 293 GLY A O 1
ATOM 2152 N N . SER A 1 294 ? 0.674 1.130 -30.390 1.00 96.75 294 SER A N 1
ATOM 2153 C CA . SER A 1 294 ? 0.250 2.476 -30.790 1.00 96.75 294 SER A CA 1
ATOM 2154 C C . SER A 1 294 ? -0.315 3.258 -29.598 1.00 96.75 294 SER A C 1
ATOM 2156 O O . SER A 1 294 ? -0.974 2.681 -28.732 1.00 96.75 294 SER A O 1
ATOM 2158 N N . LEU A 1 295 ? -0.098 4.576 -29.552 1.00 97.88 295 LEU A N 1
ATOM 2159 C CA . LEU A 1 295 ? -0.742 5.444 -28.560 1.00 97.88 295 LEU A CA 1
ATOM 2160 C C . LEU A 1 295 ? -2.268 5.390 -28.699 1.00 97.88 295 LEU A C 1
ATOM 2162 O O . LEU A 1 295 ? -2.808 5.400 -29.805 1.00 97.88 295 LEU A O 1
ATOM 2166 N N . ASP A 1 296 ? -2.966 5.358 -27.569 1.00 98.38 296 ASP A N 1
ATOM 2167 C CA . ASP A 1 296 ? -4.421 5.332 -27.514 1.00 98.38 296 ASP A CA 1
ATOM 2168 C C . ASP A 1 296 ? -5.005 6.749 -27.617 1.00 98.38 296 ASP A C 1
ATOM 2170 O O . ASP A 1 296 ? -5.017 7.477 -26.624 1.00 98.38 296 ASP A O 1
ATOM 2174 N N . PRO A 1 297 ? -5.565 7.164 -28.767 1.00 97.38 297 PRO A N 1
ATOM 2175 C CA . PRO A 1 297 ? -6.011 8.541 -28.957 1.00 97.38 297 PRO A CA 1
ATOM 2176 C C . PRO A 1 297 ? -7.200 8.931 -28.068 1.00 97.38 297 PRO A C 1
ATOM 2178 O O . PRO A 1 297 ? -7.523 10.114 -27.992 1.00 97.38 297 PRO A O 1
ATOM 2181 N N . SER A 1 298 ? -7.861 7.972 -27.403 1.00 97.44 298 SER A N 1
ATOM 2182 C CA . SER A 1 298 ? -8.940 8.250 -26.450 1.00 97.44 298 SER A CA 1
ATOM 2183 C C . SER A 1 298 ? -8.446 8.541 -25.026 1.00 97.44 298 SER A C 1
ATOM 2185 O O . SER A 1 298 ? -9.265 8.580 -24.108 1.00 97.44 298 SER A O 1
ATOM 2187 N N . PHE A 1 299 ? -7.133 8.644 -24.812 1.00 98.50 299 PHE A N 1
ATOM 2188 C CA . PHE A 1 299 ? -6.526 8.981 -23.527 1.00 98.50 299 PHE A CA 1
ATOM 2189 C C . PHE A 1 299 ? -5.855 10.351 -23.599 1.00 98.50 299 PHE A C 1
ATOM 2191 O O . PHE A 1 299 ? -4.944 10.553 -24.405 1.00 98.50 299 PHE A O 1
ATOM 2198 N N . GLY A 1 300 ? -6.302 11.289 -22.765 1.00 97.75 300 GLY A N 1
ATOM 2199 C CA . GLY A 1 300 ? -5.772 12.647 -22.729 1.00 97.75 300 GLY A CA 1
ATOM 2200 C C . GLY A 1 300 ? -5.737 13.297 -24.114 1.00 97.75 300 GLY A C 1
ATOM 2201 O O . GLY A 1 300 ? -6.716 13.271 -24.860 1.00 97.75 300 GLY A O 1
ATOM 2202 N N . THR A 1 301 ? -4.587 13.870 -24.466 1.00 96.25 301 THR A N 1
ATOM 2203 C CA . THR A 1 301 ? -4.340 14.427 -25.800 1.00 96.25 301 THR A CA 1
ATOM 2204 C C . THR A 1 301 ? -3.404 13.506 -26.573 1.00 96.25 301 THR A C 1
ATOM 2206 O O . THR A 1 301 ? -2.215 13.426 -26.281 1.00 96.25 301 THR A O 1
ATOM 2209 N N . GLY A 1 302 ? -3.941 12.796 -27.569 1.00 94.56 302 GLY A N 1
ATOM 2210 C CA . GLY A 1 302 ? -3.141 11.929 -28.443 1.00 94.56 302 GLY A CA 1
ATOM 2211 C C . GLY A 1 302 ? -2.492 10.739 -27.728 1.00 94.56 302 GLY A C 1
ATOM 2212 O O . GLY A 1 302 ? -1.433 10.289 -28.154 1.00 94.56 302 GLY A O 1
ATOM 2213 N N . GLY A 1 303 ? -3.098 10.249 -26.644 1.00 97.44 303 GLY A N 1
ATOM 2214 C CA . GLY A 1 303 ? -2.568 9.152 -25.832 1.00 97.44 303 GLY A CA 1
ATOM 2215 C C . GLY A 1 303 ? -1.704 9.581 -24.657 1.00 97.44 303 GLY A C 1
ATOM 2216 O O . GLY A 1 303 ? -1.162 8.710 -23.981 1.00 97.44 303 GLY A O 1
ATOM 2217 N N . LYS A 1 304 ? -1.579 10.890 -24.402 1.00 98.00 304 LYS A N 1
ATOM 2218 C CA . LYS A 1 304 ? -0.667 11.464 -23.408 1.00 98.00 304 LYS A CA 1
ATOM 2219 C C . LYS A 1 304 ? -1.377 12.423 -22.460 1.00 98.00 304 LYS A C 1
ATOM 2221 O O . LYS A 1 304 ? -2.309 13.132 -22.851 1.00 98.00 304 LYS A O 1
ATOM 2226 N N . VAL A 1 305 ? -0.894 12.471 -21.226 1.00 97.69 305 VAL A N 1
ATOM 2227 C CA . VAL A 1 305 ? -1.315 13.407 -20.180 1.00 97.69 305 VAL A CA 1
ATOM 2228 C C . VAL A 1 305 ? -0.070 13.925 -19.476 1.00 97.69 305 VAL A C 1
ATOM 2230 O O . VAL A 1 305 ? 0.790 13.127 -19.116 1.00 97.69 305 VAL A O 1
ATOM 2233 N N . THR A 1 306 ? -0.003 15.235 -19.244 1.00 96.06 306 THR A N 1
ATOM 2234 C CA . THR A 1 306 ? 0.927 15.832 -18.280 1.00 96.06 306 THR A CA 1
ATOM 2235 C C . THR A 1 306 ? 0.148 16.535 -17.173 1.00 96.06 306 THR A C 1
ATOM 2237 O O . THR A 1 306 ? -0.966 17.018 -17.397 1.00 96.06 306 THR A O 1
ATOM 2240 N N . THR A 1 307 ? 0.676 16.539 -15.952 1.00 95.69 307 THR A N 1
ATOM 2241 C CA . THR A 1 307 ? 0.037 17.151 -14.783 1.00 95.69 307 THR A CA 1
ATOM 2242 C C . THR A 1 307 ? 1.069 17.869 -13.923 1.00 95.69 307 THR A C 1
ATOM 2244 O O . THR A 1 307 ? 1.894 17.239 -13.277 1.00 95.69 307 THR A O 1
ATOM 2247 N N . ASP A 1 308 ? 0.956 19.195 -13.902 1.00 93.38 308 ASP A N 1
ATOM 2248 C CA . ASP A 1 308 ? 1.701 20.115 -13.032 1.00 93.38 308 ASP A CA 1
ATOM 2249 C C . ASP A 1 308 ? 0.975 20.222 -11.679 1.00 93.38 308 ASP A C 1
ATOM 2251 O O . ASP A 1 308 ? -0.229 20.502 -11.653 1.00 93.38 308 ASP A O 1
ATOM 2255 N N . PHE A 1 309 ? 1.640 19.953 -10.558 1.00 92.00 309 PHE A N 1
ATOM 2256 C CA . PHE A 1 309 ? 1.101 20.170 -9.206 1.00 92.00 309 PHE A CA 1
ATOM 2257 C C . PHE A 1 309 ? 1.297 21.621 -8.779 1.00 92.00 309 PHE A C 1
ATOM 2259 O O . PHE A 1 309 ? 0.345 22.284 -8.354 1.00 92.00 309 PHE A O 1
ATOM 2266 N N . ALA A 1 310 ? 2.523 22.102 -8.940 1.00 83.44 310 ALA A N 1
ATOM 2267 C CA . ALA A 1 310 ? 2.942 23.477 -8.749 1.00 83.44 310 ALA A CA 1
ATOM 2268 C C . ALA A 1 310 ? 4.013 23.802 -9.795 1.00 83.44 310 ALA A C 1
ATOM 2270 O O . ALA A 1 310 ? 4.556 22.906 -10.416 1.00 83.44 310 ALA A O 1
ATOM 2271 N N . SER A 1 311 ? 4.377 25.079 -9.958 1.00 77.94 311 SER A N 1
ATOM 2272 C CA . SER A 1 311 ? 5.252 25.547 -11.051 1.00 77.94 311 SER A CA 1
ATOM 2273 C C . SER A 1 311 ? 6.744 25.147 -10.946 1.00 77.94 311 SER A C 1
ATOM 2275 O O . SER A 1 311 ? 7.622 25.984 -11.200 1.00 77.94 311 SER A O 1
ATOM 2277 N N . SER A 1 312 ? 7.045 23.913 -10.543 1.00 87.81 312 SER A N 1
ATOM 2278 C CA . SER A 1 312 ? 8.375 23.382 -10.249 1.00 87.81 312 SER A CA 1
ATOM 2279 C C . SER A 1 312 ? 8.527 21.935 -10.754 1.00 87.81 312 SER A C 1
ATOM 2281 O O . SER A 1 312 ? 8.275 21.698 -11.930 1.00 87.81 312 SER A O 1
ATOM 2283 N N . TYR A 1 313 ? 9.067 21.020 -9.945 1.00 91.06 313 TYR A N 1
ATOM 2284 C CA . TYR A 1 313 ? 9.342 19.641 -10.332 1.00 91.06 313 TYR A CA 1
ATOM 2285 C C . TYR A 1 313 ? 8.328 18.675 -9.723 1.00 91.06 313 TYR A C 1
ATOM 2287 O O . TYR A 1 313 ? 8.189 18.629 -8.501 1.00 91.06 313 TYR A O 1
ATOM 2295 N N . ASP A 1 314 ? 7.751 17.837 -10.576 1.00 93.62 314 ASP A N 1
ATOM 2296 C CA . ASP A 1 314 ? 6.802 16.794 -10.228 1.00 93.62 314 ASP A CA 1
ATOM 2297 C C . ASP A 1 314 ? 7.234 15.480 -10.903 1.00 93.62 314 ASP A C 1
ATOM 2299 O O . ASP A 1 314 ? 7.307 15.382 -12.130 1.00 93.62 314 ASP A O 1
ATOM 2303 N N . TYR A 1 315 ? 7.528 14.457 -10.104 1.00 95.50 315 TYR A N 1
ATOM 2304 C CA . TYR A 1 315 ? 7.960 13.139 -10.572 1.00 95.50 315 TYR A CA 1
ATOM 2305 C C . TYR A 1 315 ? 6.923 12.093 -10.207 1.00 95.50 315 TYR A C 1
ATOM 2307 O O . TYR A 1 315 ? 6.700 11.876 -9.020 1.00 95.50 315 TYR A O 1
ATOM 2315 N N . ALA A 1 316 ? 6.321 11.416 -11.189 1.00 97.88 316 ALA A N 1
ATOM 2316 C CA . ALA A 1 316 ? 5.538 10.218 -10.905 1.00 97.88 316 ALA A CA 1
ATOM 2317 C C . ALA A 1 316 ? 6.466 9.006 -10.808 1.00 97.88 316 ALA A C 1
ATOM 2319 O O . ALA A 1 316 ? 7.191 8.713 -11.754 1.00 97.88 316 ALA A O 1
ATOM 2320 N N . ASN A 1 317 ? 6.399 8.275 -9.699 1.00 97.88 317 ASN A N 1
ATOM 2321 C CA . ASN A 1 317 ? 7.256 7.115 -9.450 1.00 97.88 317 ASN A CA 1
ATOM 2322 C C . ASN A 1 317 ? 6.497 5.790 -9.573 1.00 97.88 317 ASN A C 1
ATOM 2324 O O . ASN A 1 317 ? 7.078 4.781 -9.959 1.00 97.88 317 ASN A O 1
ATOM 2328 N N . SER A 1 318 ? 5.187 5.776 -9.302 1.00 98.50 318 SER A N 1
ATOM 2329 C CA . SER A 1 318 ? 4.400 4.541 -9.329 1.00 98.50 318 SER A CA 1
ATOM 2330 C C . SER A 1 318 ? 2.958 4.762 -9.767 1.00 98.50 318 SER A C 1
ATOM 2332 O O . SER A 1 318 ? 2.355 5.799 -9.478 1.00 98.50 318 SER A O 1
ATOM 2334 N N . VAL A 1 319 ? 2.397 3.777 -10.471 1.00 98.69 319 VAL A N 1
ATOM 2335 C CA . VAL A 1 319 ? 1.001 3.767 -10.917 1.00 98.69 319 VAL A CA 1
ATOM 2336 C C . VAL A 1 319 ? 0.306 2.467 -10.521 1.00 98.69 319 VAL A C 1
ATOM 2338 O O . VAL A 1 319 ? 0.870 1.382 -10.620 1.00 98.69 319 VAL A O 1
ATOM 2341 N N . ALA A 1 320 ? -0.958 2.571 -10.114 1.00 98.38 320 ALA A N 1
ATOM 2342 C CA . ALA A 1 320 ? -1.837 1.435 -9.871 1.00 98.38 320 ALA A CA 1
ATOM 2343 C C . ALA A 1 320 ? -3.256 1.702 -10.395 1.00 98.38 320 ALA A C 1
ATOM 2345 O O . ALA A 1 320 ? -3.706 2.845 -10.506 1.00 98.38 320 ALA A O 1
ATOM 2346 N N . ILE A 1 321 ? -3.981 0.630 -10.720 1.00 97.81 321 ILE A N 1
ATOM 2347 C CA . ILE A 1 321 ? -5.361 0.700 -11.216 1.00 97.81 321 ILE A CA 1
ATOM 2348 C C . ILE A 1 321 ? -6.326 0.350 -10.083 1.00 97.81 321 ILE A C 1
ATOM 2350 O O . ILE A 1 321 ? -6.223 -0.717 -9.479 1.00 97.81 321 ILE A O 1
ATOM 2354 N N . GLN A 1 322 ? -7.279 1.239 -9.804 1.00 96.06 322 GLN A N 1
ATOM 2355 C CA . GLN A 1 322 ? -8.373 0.986 -8.866 1.00 96.06 322 GLN A CA 1
ATOM 2356 C C . GLN A 1 322 ? -9.421 0.048 -9.484 1.00 96.06 322 GLN A C 1
ATOM 2358 O O . GLN A 1 322 ? -9.562 -0.046 -10.703 1.00 96.06 322 GLN A O 1
ATOM 2363 N N . ALA A 1 323 ? -10.194 -0.637 -8.636 1.00 92.81 323 ALA A N 1
ATOM 2364 C CA . ALA A 1 323 ? -11.202 -1.611 -9.071 1.00 92.81 323 ALA A CA 1
ATOM 2365 C C . ALA A 1 323 ? -12.306 -1.008 -9.964 1.00 92.81 323 ALA A C 1
ATOM 2367 O O . ALA A 1 323 ? -12.904 -1.712 -10.775 1.00 92.81 323 ALA A O 1
ATOM 2368 N N . ASP A 1 324 ? -12.565 0.294 -9.839 1.00 93.00 324 ASP A N 1
ATOM 2369 C CA . ASP A 1 324 ? -13.507 1.044 -10.675 1.00 93.00 324 ASP A CA 1
ATOM 2370 C C . ASP A 1 324 ? -12.904 1.509 -12.017 1.00 93.00 324 ASP A C 1
ATOM 2372 O O . ASP A 1 324 ? -13.574 2.172 -12.810 1.00 93.00 324 ASP A O 1
ATOM 2376 N N . GLY A 1 325 ? -11.645 1.158 -12.286 1.00 95.50 325 GLY A N 1
ATOM 2377 C CA . GLY A 1 325 ? -10.919 1.521 -13.496 1.00 95.50 325 GLY A CA 1
ATOM 2378 C C . GLY A 1 325 ? -10.249 2.893 -13.444 1.00 95.50 325 GLY A C 1
ATOM 2379 O O . GLY A 1 325 ? -9.665 3.293 -14.453 1.00 95.50 325 GLY A O 1
ATOM 2380 N N . LYS A 1 326 ? -10.290 3.617 -12.319 1.00 98.25 326 LYS A N 1
ATOM 2381 C CA . LYS A 1 326 ? -9.490 4.839 -12.154 1.00 98.25 326 LYS A CA 1
ATOM 2382 C C . LYS A 1 326 ? -8.006 4.516 -12.003 1.00 98.25 326 LYS A C 1
ATOM 2384 O O . LYS A 1 326 ? -7.623 3.426 -11.581 1.00 98.25 326 LYS A O 1
ATOM 2389 N N . ILE A 1 327 ? -7.168 5.477 -12.369 1.00 98.81 327 ILE A N 1
ATOM 2390 C CA . ILE A 1 327 ? -5.711 5.350 -12.379 1.00 98.81 327 ILE A CA 1
ATOM 2391 C C . ILE A 1 327 ? -5.175 6.198 -11.230 1.00 98.81 327 ILE A C 1
ATOM 2393 O O . ILE A 1 327 ? -5.390 7.410 -11.211 1.00 98.81 327 ILE A O 1
ATOM 2397 N N . MET A 1 328 ? -4.508 5.563 -10.272 1.00 98.75 328 MET A N 1
ATOM 2398 C CA . MET A 1 328 ? -3.833 6.226 -9.160 1.00 98.75 328 MET A CA 1
ATOM 2399 C C . MET A 1 328 ? -2.348 6.331 -9.474 1.00 98.75 328 MET A C 1
ATOM 2401 O O . MET A 1 328 ? -1.715 5.314 -9.752 1.00 98.75 328 MET A O 1
ATOM 2405 N N . VAL A 1 329 ? -1.799 7.537 -9.411 1.00 98.81 329 VAL A N 1
ATOM 2406 C CA . VAL A 1 329 ? -0.373 7.795 -9.613 1.00 98.81 329 VAL A CA 1
ATOM 2407 C C . VAL A 1 329 ? 0.178 8.483 -8.382 1.00 98.81 329 VAL A C 1
ATOM 2409 O O . VAL A 1 329 ? -0.435 9.431 -7.891 1.00 98.81 329 VAL A O 1
ATOM 2412 N N . VAL A 1 330 ? 1.329 8.021 -7.904 1.00 98.62 330 VAL A N 1
ATOM 2413 C CA . VAL A 1 330 ? 2.037 8.628 -6.774 1.00 98.62 330 VAL A CA 1
ATOM 2414 C C . VAL A 1 330 ? 3.465 8.980 -7.152 1.00 98.62 330 VAL A C 1
ATOM 2416 O O . VAL A 1 330 ? 4.035 8.423 -8.094 1.00 98.62 330 VAL A O 1
ATOM 2419 N N . GLY A 1 331 ? 4.038 9.899 -6.395 1.00 97.75 331 GLY A N 1
ATOM 2420 C CA . GLY A 1 331 ? 5.363 10.420 -6.641 1.00 97.75 331 GLY A CA 1
ATOM 2421 C C . GLY A 1 331 ? 5.713 11.542 -5.677 1.00 97.75 331 GLY A C 1
ATOM 2422 O O . GLY A 1 331 ? 5.216 11.579 -4.548 1.00 97.75 331 GLY A O 1
ATOM 2423 N N . SER A 1 332 ? 6.517 12.492 -6.133 1.00 95.62 332 SER A N 1
ATOM 2424 C CA . SER A 1 332 ? 6.857 13.687 -5.363 1.00 95.62 332 SER A CA 1
ATOM 2425 C C . SER A 1 332 ? 6.653 14.962 -6.172 1.00 95.62 332 SER A C 1
ATOM 2427 O O . SER A 1 332 ? 6.836 14.973 -7.388 1.00 95.62 332 SER A O 1
ATOM 2429 N N . ALA A 1 333 ? 6.259 16.036 -5.492 1.00 94.75 333 ALA A N 1
ATOM 2430 C CA . ALA A 1 333 ? 6.065 17.357 -6.085 1.00 94.75 333 ALA A CA 1
ATOM 2431 C C . ALA A 1 333 ? 6.686 18.436 -5.198 1.00 94.75 333 ALA A C 1
ATOM 2433 O O . ALA A 1 333 ? 6.674 18.323 -3.971 1.00 94.75 333 ALA A O 1
ATOM 2434 N N . VAL A 1 334 ? 7.196 19.502 -5.810 1.00 91.00 334 VAL A N 1
ATOM 2435 C CA . VAL A 1 334 ? 7.765 20.638 -5.073 1.00 91.00 334 VAL A CA 1
ATOM 2436 C C . VAL A 1 334 ? 6.688 21.694 -4.799 1.00 91.00 334 VAL A C 1
ATOM 2438 O O . VAL A 1 334 ? 6.375 22.512 -5.667 1.00 91.00 334 VAL A O 1
ATOM 2441 N N . ASN A 1 335 ? 6.162 21.744 -3.568 1.00 76.88 335 ASN A N 1
ATOM 2442 C CA . ASN A 1 335 ? 5.146 22.727 -3.150 1.00 76.88 335 ASN A CA 1
ATOM 2443 C C . ASN A 1 335 ? 5.729 23.842 -2.264 1.00 76.88 335 ASN A C 1
ATOM 2445 O O . ASN A 1 335 ? 5.368 24.001 -1.101 1.00 76.88 335 ASN A O 1
ATOM 2449 N N . GLY A 1 336 ? 6.625 24.668 -2.807 1.00 68.94 336 GLY A N 1
ATOM 2450 C CA . GLY A 1 336 ? 7.196 25.809 -2.079 1.00 68.94 336 GLY A CA 1
ATOM 2451 C C . GLY A 1 336 ? 8.674 26.030 -2.374 1.00 68.94 336 GLY A C 1
ATOM 2452 O O . GLY A 1 336 ? 9.162 25.692 -3.450 1.00 68.94 336 GLY A O 1
ATOM 2453 N N . ILE A 1 337 ? 9.406 26.635 -1.433 1.00 61.38 337 ILE A N 1
ATOM 2454 C CA . ILE A 1 337 ? 10.855 26.839 -1.580 1.00 61.38 337 ILE A CA 1
ATOM 2455 C C . ILE A 1 337 ? 11.571 25.562 -1.128 1.00 61.38 337 ILE A C 1
ATOM 2457 O O . ILE A 1 337 ? 11.817 25.394 0.061 1.00 61.38 337 ILE A O 1
ATOM 2461 N N . ASN A 1 338 ? 11.945 24.714 -2.090 1.00 64.94 338 ASN A N 1
ATOM 2462 C CA . ASN A 1 338 ? 12.797 23.534 -1.894 1.00 64.94 338 ASN A CA 1
ATOM 2463 C C . ASN A 1 338 ? 12.265 22.532 -0.848 1.00 64.94 338 ASN A C 1
ATOM 2465 O O . ASN A 1 338 ? 13.040 22.059 -0.025 1.00 64.94 338 ASN A O 1
ATOM 2469 N N . SER A 1 339 ? 10.971 22.213 -0.879 1.00 84.12 339 SER A N 1
ATOM 2470 C CA . SER A 1 339 ? 10.384 21.104 -0.110 1.00 84.12 339 SER A CA 1
ATOM 2471 C C . SER A 1 339 ? 9.734 20.151 -1.099 1.00 84.12 339 SER A C 1
ATOM 2473 O O . SER A 1 339 ? 8.939 20.601 -1.925 1.00 84.12 339 SER A O 1
ATOM 2475 N N . TRP A 1 340 ? 10.146 18.887 -1.070 1.00 91.94 340 TRP A N 1
ATOM 2476 C CA . TRP A 1 340 ? 9.515 17.820 -1.839 1.00 91.94 340 TRP A CA 1
ATOM 2477 C C . TRP A 1 340 ? 8.480 17.189 -0.934 1.00 91.94 340 TRP A C 1
ATOM 2479 O O . TRP A 1 340 ? 8.832 16.829 0.180 1.00 91.94 340 TRP A O 1
ATOM 2489 N N . ASP A 1 341 ? 7.256 17.042 -1.415 1.00 94.75 341 ASP A N 1
ATOM 2490 C CA . ASP A 1 341 ? 6.200 16.382 -0.658 1.00 94.75 341 ASP A CA 1
ATOM 2491 C C . ASP A 1 341 ? 5.727 15.149 -1.422 1.00 94.75 341 ASP A C 1
ATOM 2493 O O . ASP A 1 341 ? 5.794 15.109 -2.659 1.00 94.75 341 ASP A O 1
ATOM 2497 N N . PHE A 1 342 ? 5.132 14.187 -0.710 1.00 97.12 342 PHE A N 1
ATOM 2498 C CA . PHE A 1 342 ? 4.369 13.125 -1.363 1.00 97.12 342 PHE A CA 1
ATOM 2499 C C . PHE A 1 342 ? 3.294 13.760 -2.243 1.00 97.12 342 PHE A C 1
ATOM 2501 O O . PHE A 1 342 ? 2.561 14.645 -1.799 1.00 97.12 342 PHE A O 1
ATOM 2508 N N . ALA A 1 343 ? 3.166 13.279 -3.474 1.00 97.69 343 ALA A N 1
ATOM 2509 C CA . ALA A 1 343 ? 2.207 13.776 -4.446 1.00 97.69 343 ALA A CA 1
ATOM 2510 C C . ALA A 1 343 ? 1.395 12.620 -5.023 1.00 97.69 343 ALA A C 1
ATOM 2512 O O . ALA A 1 343 ? 1.944 11.588 -5.404 1.00 97.69 343 ALA A O 1
ATOM 2513 N N . LEU A 1 344 ? 0.076 12.790 -5.075 1.00 98.62 344 LEU A N 1
ATOM 2514 C CA . LEU A 1 344 ? -0.858 11.814 -5.620 1.00 98.62 344 LEU A CA 1
ATOM 2515 C C . LEU A 1 344 ? -1.786 12.497 -6.619 1.00 98.62 344 LEU A C 1
ATOM 2517 O O . LEU A 1 344 ? -2.358 13.549 -6.327 1.00 98.62 344 LEU A O 1
ATOM 2521 N N . ALA A 1 345 ? -1.972 11.875 -7.777 1.00 98.75 345 ALA A N 1
ATOM 2522 C CA . ALA A 1 345 ? -2.942 12.292 -8.779 1.00 98.75 345 ALA A CA 1
ATOM 2523 C C . ALA A 1 345 ? -3.829 11.109 -9.165 1.00 98.75 345 ALA A C 1
ATOM 2525 O O . ALA A 1 345 ? -3.335 10.014 -9.451 1.00 98.75 345 ALA A O 1
ATOM 2526 N N . ARG A 1 346 ? -5.145 11.340 -9.209 1.00 98.81 346 ARG A N 1
ATOM 2527 C CA . ARG A 1 346 ? -6.103 10.351 -9.703 1.00 98.81 346 ARG A CA 1
ATOM 2528 C C . ARG A 1 346 ? -6.691 10.775 -11.037 1.00 98.81 346 ARG A C 1
ATOM 2530 O O . ARG A 1 346 ? -7.207 11.883 -11.175 1.00 98.81 346 ARG A O 1
ATOM 2537 N N . TYR A 1 347 ? -6.694 9.845 -11.985 1.00 98.88 347 TYR A N 1
ATOM 2538 C CA . TYR A 1 347 ? -7.247 10.034 -13.319 1.00 98.88 347 TYR A CA 1
ATOM 2539 C C . TYR A 1 347 ? -8.413 9.080 -13.570 1.00 98.88 347 TYR A C 1
ATOM 2541 O O . TYR A 1 347 ? -8.432 7.933 -13.115 1.00 98.88 347 TYR A O 1
ATOM 2549 N N . ASN A 1 348 ? -9.380 9.548 -14.345 1.00 98.56 348 ASN A N 1
ATOM 2550 C CA . ASN A 1 348 ? -10.406 8.718 -14.948 1.00 98.56 348 ASN A CA 1
ATOM 2551 C C . ASN A 1 348 ? -9.800 7.836 -16.050 1.00 98.56 348 ASN A C 1
ATOM 2553 O O . ASN A 1 348 ? -8.689 8.056 -16.535 1.00 98.56 348 ASN A O 1
ATOM 2557 N N . ALA A 1 349 ? -10.574 6.855 -16.513 1.00 96.88 349 ALA A N 1
ATOM 2558 C CA . ALA A 1 349 ? -10.160 5.963 -17.592 1.00 96.88 349 ALA A CA 1
ATOM 2559 C C . ALA A 1 349 ? -9.947 6.668 -18.949 1.00 96.88 349 ALA A C 1
ATOM 2561 O O . ALA A 1 349 ? -9.475 6.036 -19.885 1.00 96.88 349 ALA A O 1
ATOM 2562 N N . ASP A 1 350 ? -10.285 7.942 -19.117 1.00 97.44 350 ASP A N 1
ATOM 2563 C CA . ASP A 1 350 ? -9.964 8.728 -20.318 1.00 97.44 350 ASP A CA 1
ATOM 2564 C C . ASP A 1 350 ? -8.720 9.618 -20.139 1.00 97.44 350 ASP A C 1
ATOM 2566 O O . ASP A 1 350 ? -8.352 10.349 -21.054 1.00 97.44 350 ASP A O 1
ATOM 2570 N N . GLY A 1 351 ? -8.053 9.551 -18.983 1.00 98.06 351 GLY A N 1
ATOM 2571 C CA . GLY A 1 351 ? -6.880 10.364 -18.659 1.00 98.06 351 GLY A CA 1
ATOM 2572 C C . GLY A 1 351 ? -7.203 11.759 -18.123 1.00 98.06 351 GLY A C 1
ATOM 2573 O O . GLY A 1 351 ? -6.283 12.500 -17.793 1.00 98.06 351 GLY A O 1
ATOM 2574 N N . SER A 1 352 ? -8.479 12.137 -17.994 1.00 98.56 352 SER A N 1
ATOM 2575 C CA . SER A 1 352 ? -8.857 13.363 -17.280 1.00 98.56 352 SER A CA 1
ATOM 2576 C C . SER A 1 352 ? -8.648 13.207 -15.770 1.00 98.56 352 SER A C 1
ATOM 2578 O O . SER A 1 352 ? -8.860 12.124 -15.227 1.00 98.56 352 SER A O 1
ATOM 2580 N N . LEU A 1 353 ? -8.256 14.277 -15.070 1.00 98.56 353 LEU A N 1
ATOM 2581 C CA . LEU A 1 353 ? -8.171 14.267 -13.604 1.00 98.56 353 LEU A CA 1
ATOM 2582 C C . LEU A 1 353 ? -9.557 14.048 -12.980 1.00 98.56 353 LEU A C 1
ATOM 2584 O O . LEU A 1 353 ? -10.546 14.664 -13.384 1.00 98.56 353 LEU A O 1
ATOM 2588 N N . ASP A 1 354 ? -9.623 13.193 -11.964 1.00 98.56 354 ASP A N 1
ATOM 2589 C CA . ASP A 1 354 ? -10.847 12.940 -11.211 1.00 98.56 354 ASP A CA 1
ATOM 2590 C C . ASP A 1 354 ? -11.058 14.021 -10.146 1.00 98.56 354 ASP A C 1
ATOM 2592 O O . ASP A 1 354 ? -10.491 13.968 -9.058 1.00 98.56 354 ASP A O 1
ATOM 2596 N N . SER A 1 355 ? -11.945 14.976 -10.422 1.00 97.62 355 SER A N 1
ATOM 2597 C CA . SER A 1 355 ? -12.239 16.085 -9.510 1.00 97.62 355 SER A CA 1
ATOM 2598 C C . SER A 1 355 ? -12.814 15.674 -8.147 1.00 97.62 355 SER A C 1
ATOM 2600 O O . SER A 1 355 ? -12.918 16.531 -7.275 1.00 97.62 355 SER A O 1
ATOM 2602 N N . SER A 1 356 ? -13.224 14.412 -7.958 1.00 96.56 356 SER A N 1
ATOM 2603 C CA . SER A 1 356 ? -13.683 13.891 -6.660 1.00 96.56 356 SER A CA 1
ATOM 2604 C C . SER A 1 356 ? -12.550 13.447 -5.727 1.00 96.56 356 SER A C 1
ATOM 2606 O O . SER A 1 356 ? -12.822 13.073 -4.589 1.00 96.56 356 SER A O 1
ATOM 2608 N N . PHE A 1 357 ? -11.300 13.463 -6.197 1.00 98.31 357 PHE A N 1
ATOM 2609 C CA . PHE A 1 357 ? -10.123 13.121 -5.405 1.00 98.31 357 PHE A CA 1
ATOM 2610 C C . PHE A 1 357 ? -9.378 14.377 -4.957 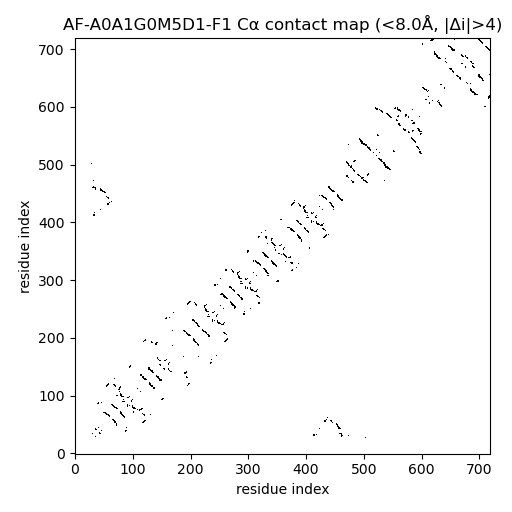1.00 98.31 357 PHE A C 1
ATOM 2612 O O . PHE A 1 357 ? -8.957 15.180 -5.796 1.00 98.31 357 PHE A O 1
ATOM 2619 N N . GLY A 1 358 ? -9.189 14.533 -3.648 1.00 97.44 358 GLY A N 1
ATOM 2620 C CA . GLY A 1 358 ? -8.470 15.664 -3.069 1.00 97.44 358 GLY A CA 1
ATOM 2621 C C . GLY A 1 358 ? -8.964 17.009 -3.607 1.00 97.44 358 GLY A C 1
ATOM 2622 O O . GLY A 1 358 ? -10.165 17.274 -3.680 1.00 97.44 358 GLY A O 1
ATOM 2623 N N . THR A 1 359 ? -8.026 17.863 -4.017 1.00 96.25 359 THR A N 1
ATOM 2624 C CA . THR A 1 359 ? -8.338 19.141 -4.667 1.00 96.25 359 THR A CA 1
ATOM 2625 C C . THR A 1 359 ? -8.071 19.037 -6.164 1.00 96.25 359 THR A C 1
ATOM 2627 O O . THR A 1 359 ? -6.926 19.042 -6.607 1.00 96.25 359 THR A O 1
ATOM 2630 N N . GLY A 1 360 ? -9.139 18.948 -6.962 1.00 96.12 360 GLY A N 1
ATOM 2631 C CA . GLY A 1 360 ? -9.031 18.926 -8.426 1.00 96.12 360 GLY A CA 1
ATOM 2632 C C . GLY A 1 360 ? -8.316 17.690 -8.983 1.00 96.12 360 GLY A C 1
ATOM 2633 O O . GLY A 1 360 ? -7.668 17.787 -10.023 1.00 96.12 360 GLY A O 1
ATOM 2634 N N . GLY A 1 361 ? -8.410 16.551 -8.293 1.00 98.06 361 GLY A N 1
ATOM 2635 C CA . GLY A 1 361 ? -7.751 15.300 -8.671 1.00 98.06 361 GLY A CA 1
ATOM 2636 C C . GLY A 1 361 ? -6.368 15.096 -8.071 1.00 98.06 361 GLY A C 1
ATOM 2637 O O . GLY A 1 361 ? -5.707 14.128 -8.438 1.00 98.06 361 GLY A O 1
ATOM 2638 N N . LYS A 1 362 ? -5.928 15.984 -7.171 1.00 98.25 362 LYS A N 1
ATOM 2639 C CA . LYS A 1 362 ? -4.567 16.011 -6.627 1.00 98.25 362 LYS A CA 1
ATOM 2640 C C . LYS A 1 362 ? -4.558 16.075 -5.106 1.00 98.25 362 LYS A C 1
ATOM 2642 O O . LYS A 1 362 ? -5.410 16.724 -4.493 1.00 98.25 362 LYS A O 1
ATOM 2647 N N . VAL A 1 363 ? -3.551 15.447 -4.517 1.00 97.75 363 VAL A N 1
ATOM 2648 C CA . VAL A 1 363 ? -3.226 15.509 -3.090 1.00 97.75 363 VAL A CA 1
ATOM 2649 C C . VAL A 1 363 ? -1.724 15.684 -2.953 1.00 97.75 363 VAL A C 1
ATOM 2651 O O . VAL A 1 363 ? -0.961 15.028 -3.659 1.00 97.75 363 VAL A O 1
ATOM 2654 N N . THR A 1 364 ? -1.308 16.544 -2.031 1.00 96.00 364 THR A N 1
ATOM 2655 C CA . THR A 1 364 ? 0.077 16.618 -1.570 1.00 96.00 364 THR A CA 1
ATOM 2656 C C . THR A 1 364 ? 0.110 16.361 -0.071 1.00 96.00 364 THR A C 1
ATOM 2658 O O . THR A 1 364 ? -0.858 16.640 0.643 1.00 96.00 364 THR A O 1
ATOM 2661 N N . THR A 1 365 ? 1.160 15.716 0.419 1.00 95.44 365 THR A N 1
ATOM 2662 C CA . THR A 1 365 ? 1.281 15.332 1.826 1.00 95.44 365 THR A CA 1
ATOM 2663 C C . THR A 1 365 ? 2.704 15.539 2.302 1.00 95.44 365 THR A C 1
ATOM 2665 O O . THR A 1 365 ? 3.605 14.794 1.944 1.00 95.44 365 THR A O 1
ATOM 2668 N N . ASP A 1 366 ? 2.847 16.545 3.149 1.00 93.06 366 ASP A N 1
ATOM 2669 C CA . ASP A 1 366 ? 4.048 16.868 3.912 1.00 93.06 366 ASP A CA 1
ATOM 2670 C C . ASP A 1 366 ? 4.079 15.993 5.182 1.00 93.06 366 ASP A C 1
ATOM 2672 O O . ASP A 1 366 ? 3.093 15.969 5.930 1.00 93.06 366 ASP A O 1
ATOM 2676 N N . PHE A 1 367 ? 5.149 15.232 5.413 1.00 91.00 367 PHE A N 1
ATOM 2677 C CA . PHE A 1 367 ? 5.410 14.518 6.670 1.00 91.00 367 PHE A CA 1
ATOM 2678 C C . PHE A 1 367 ? 6.092 15.430 7.694 1.00 91.00 367 PHE A C 1
ATOM 2680 O O . PHE A 1 367 ? 5.650 15.458 8.850 1.00 91.00 367 PHE A O 1
ATOM 2687 N N . ALA A 1 368 ? 7.117 16.173 7.270 1.00 81.06 368 ALA A N 1
ATOM 2688 C CA . ALA A 1 368 ? 7.731 17.264 8.017 1.00 81.06 368 ALA A CA 1
ATOM 2689 C C . ALA A 1 368 ? 8.413 18.276 7.082 1.00 81.06 368 ALA A C 1
ATOM 2691 O O . ALA A 1 368 ? 8.424 18.152 5.871 1.00 81.06 368 ALA A O 1
ATOM 2692 N N . SER A 1 369 ? 9.076 19.284 7.654 1.00 74.56 369 SER A N 1
ATOM 2693 C CA . SER A 1 369 ? 9.575 20.467 6.937 1.00 74.56 369 SER A CA 1
ATOM 2694 C C . SER A 1 369 ? 10.757 20.253 5.963 1.00 74.56 369 SER A C 1
ATOM 2696 O O . SER A 1 369 ? 11.564 21.170 5.795 1.00 74.56 369 SER A O 1
ATOM 2698 N N . SER A 1 370 ? 10.943 19.060 5.408 1.00 87.69 370 SER A N 1
ATOM 2699 C CA . SER A 1 370 ? 12.079 18.670 4.570 1.00 87.69 370 SER A CA 1
ATOM 2700 C C . SER A 1 370 ? 11.596 17.792 3.403 1.00 87.69 370 SER A C 1
ATOM 2702 O O . SER A 1 370 ? 10.482 17.957 2.929 1.00 87.69 370 SER A O 1
ATOM 2704 N N . TYR A 1 371 ? 12.459 16.941 2.848 1.00 91.31 371 TYR A N 1
ATOM 2705 C CA . TYR A 1 371 ? 12.158 16.171 1.643 1.00 91.31 371 TYR A CA 1
ATOM 2706 C C . TYR A 1 371 ? 11.399 14.871 1.919 1.00 91.31 371 TYR A C 1
ATOM 2708 O O . TYR A 1 371 ? 11.930 13.978 2.580 1.00 91.31 371 TYR A O 1
ATOM 2716 N N . ASP A 1 372 ? 10.240 14.730 1.285 1.00 94.06 372 ASP A N 1
ATOM 2717 C CA . ASP A 1 372 ? 9.408 13.537 1.296 1.00 94.06 372 ASP A CA 1
ATOM 2718 C C . ASP A 1 372 ? 9.186 13.027 -0.138 1.00 94.06 372 ASP A C 1
ATOM 2720 O O . ASP A 1 372 ? 8.691 13.733 -1.020 1.00 94.06 372 ASP A O 1
ATOM 2724 N N . TYR A 1 373 ? 9.541 11.767 -0.379 1.00 95.44 373 TYR A N 1
ATOM 2725 C CA . TYR A 1 373 ? 9.445 11.118 -1.685 1.00 95.44 373 TYR A CA 1
ATOM 2726 C C . TYR A 1 373 ? 8.522 9.915 -1.596 1.00 95.44 373 TYR A C 1
ATOM 2728 O O . TYR A 1 373 ? 8.833 8.997 -0.847 1.00 95.44 373 TYR A O 1
ATOM 2736 N N . ALA A 1 374 ? 7.425 9.880 -2.361 1.00 97.62 374 ALA A N 1
ATOM 2737 C CA . ALA A 1 374 ? 6.640 8.656 -2.527 1.00 97.62 374 ALA A CA 1
ATOM 2738 C C . ALA A 1 374 ? 7.187 7.859 -3.716 1.00 97.62 374 ALA A C 1
ATOM 2740 O O . ALA A 1 374 ? 7.215 8.371 -4.835 1.00 97.62 374 ALA A O 1
ATOM 2741 N N . ASN A 1 375 ? 7.579 6.608 -3.496 1.00 97.56 375 ASN A N 1
ATOM 2742 C CA . ASN A 1 375 ? 8.205 5.760 -4.514 1.00 97.56 375 ASN A CA 1
ATOM 2743 C C . ASN A 1 375 ? 7.261 4.674 -5.038 1.00 97.56 375 ASN A C 1
ATOM 2745 O O . ASN A 1 375 ? 7.352 4.296 -6.202 1.00 97.56 375 ASN A O 1
ATOM 2749 N N . SER A 1 376 ? 6.306 4.209 -4.225 1.00 98.25 376 SER A N 1
ATOM 2750 C CA . SER A 1 376 ? 5.405 3.116 -4.605 1.00 98.25 376 SER A CA 1
ATOM 2751 C C . SER A 1 376 ? 3.990 3.294 -4.067 1.00 98.25 376 SER A C 1
ATOM 2753 O O . SER A 1 376 ? 3.784 3.850 -2.987 1.00 98.25 376 SER A O 1
ATOM 2755 N N . VAL A 1 377 ? 3.004 2.772 -4.805 1.00 98.50 377 VAL A N 1
ATOM 2756 C CA . VAL A 1 377 ? 1.594 2.744 -4.393 1.00 98.50 377 VAL A CA 1
ATOM 2757 C C . VAL A 1 377 ? 1.011 1.340 -4.428 1.00 98.50 377 VAL A C 1
ATOM 2759 O O . VAL A 1 377 ? 1.252 0.573 -5.356 1.00 98.50 377 VAL A O 1
ATOM 2762 N N . ALA A 1 378 ? 0.182 1.026 -3.437 1.00 97.44 378 ALA A N 1
ATOM 2763 C CA . ALA A 1 378 ? -0.666 -0.156 -3.431 1.00 97.44 378 ALA A CA 1
ATOM 2764 C C . ALA A 1 378 ? -2.097 0.219 -3.020 1.00 97.44 378 ALA A C 1
ATOM 2766 O O . ALA A 1 378 ? -2.315 1.110 -2.199 1.00 97.44 378 ALA A O 1
ATOM 2767 N N . ILE A 1 379 ? -3.088 -0.457 -3.602 1.00 96.00 379 ILE A N 1
ATOM 2768 C CA . ILE A 1 379 ? -4.510 -0.208 -3.334 1.00 96.00 379 ILE A CA 1
ATOM 2769 C C . ILE A 1 379 ? -5.071 -1.392 -2.551 1.00 96.00 379 ILE A C 1
ATOM 2771 O O . ILE A 1 379 ? -4.959 -2.541 -2.976 1.00 96.00 379 ILE A O 1
ATOM 2775 N N . GLN A 1 380 ? -5.679 -1.107 -1.405 1.00 92.38 380 GLN A N 1
ATOM 2776 C CA . GLN A 1 380 ? -6.335 -2.103 -0.570 1.00 92.38 380 GLN A CA 1
ATOM 2777 C C . GLN A 1 380 ? -7.686 -2.530 -1.157 1.00 92.38 380 GLN A C 1
ATOM 2779 O O . GLN A 1 380 ? -8.313 -1.811 -1.935 1.00 92.38 380 GLN A O 1
ATOM 2784 N N . ALA A 1 381 ? -8.166 -3.708 -0.749 1.00 85.56 381 ALA A N 1
ATOM 2785 C CA . ALA A 1 381 ? -9.433 -4.264 -1.231 1.00 85.56 381 ALA A CA 1
ATOM 2786 C C . ALA A 1 381 ? -10.662 -3.399 -0.884 1.00 85.56 381 ALA A C 1
ATOM 2788 O O . ALA A 1 381 ? -11.666 -3.448 -1.590 1.00 85.56 381 ALA A O 1
ATOM 2789 N N . ASP A 1 382 ? -10.581 -2.599 0.181 1.00 83.44 382 ASP A N 1
ATOM 2790 C CA . ASP A 1 382 ? -11.614 -1.643 0.594 1.00 83.44 382 ASP A CA 1
ATOM 2791 C C . ASP A 1 382 ? -11.531 -0.293 -0.149 1.00 83.44 382 ASP A C 1
ATOM 2793 O O . ASP A 1 382 ? -12.332 0.607 0.100 1.00 83.44 382 ASP A O 1
ATOM 2797 N N . GLY A 1 383 ? -10.576 -0.146 -1.072 1.00 89.38 383 GLY A N 1
ATOM 2798 C CA . GLY A 1 383 ? -10.361 1.060 -1.864 1.00 89.38 383 GLY A CA 1
ATOM 2799 C C . GLY A 1 383 ? -9.465 2.111 -1.208 1.00 89.38 383 GLY A C 1
ATOM 2800 O O . GLY A 1 383 ? -9.233 3.149 -1.838 1.00 89.38 383 GLY A O 1
ATOM 2801 N N . LYS A 1 384 ? -8.939 1.869 0.003 1.00 94.44 384 LYS A N 1
ATOM 2802 C CA . LYS A 1 384 ? -7.903 2.727 0.595 1.00 94.44 384 LYS A CA 1
ATOM 2803 C C . LYS A 1 384 ? -6.585 2.605 -0.164 1.00 94.44 384 LYS A C 1
ATOM 2805 O O . LYS A 1 384 ? -6.298 1.592 -0.804 1.00 94.44 384 LYS A O 1
ATOM 2810 N N . ILE A 1 385 ? -5.783 3.658 -0.104 1.00 98.12 385 ILE A N 1
ATOM 2811 C CA . ILE A 1 385 ? -4.547 3.799 -0.877 1.00 98.12 385 ILE A CA 1
ATOM 2812 C C . ILE A 1 385 ? -3.377 3.872 0.096 1.00 98.12 385 ILE A C 1
ATOM 2814 O O . ILE A 1 385 ? -3.416 4.666 1.033 1.00 98.12 385 ILE A O 1
ATOM 2818 N N . ILE A 1 386 ? -2.341 3.074 -0.143 1.00 98.19 386 ILE A N 1
ATOM 2819 C CA . ILE A 1 386 ? -1.068 3.120 0.578 1.00 98.19 386 ILE A CA 1
ATOM 2820 C C . ILE A 1 386 ? -0.021 3.703 -0.358 1.00 98.19 386 ILE A C 1
ATOM 2822 O O . ILE A 1 386 ? 0.256 3.109 -1.399 1.00 98.19 386 ILE A O 1
ATOM 2826 N N . ALA A 1 387 ? 0.561 4.837 0.018 1.00 98.56 387 ALA A N 1
ATOM 2827 C CA . ALA A 1 387 ? 1.771 5.366 -0.600 1.00 98.56 387 ALA A CA 1
ATOM 2828 C C . ALA A 1 387 ? 2.952 5.109 0.340 1.00 98.56 387 ALA A C 1
ATOM 2830 O O . ALA A 1 387 ? 2.844 5.373 1.539 1.00 98.56 387 ALA A O 1
ATOM 2831 N N . ALA A 1 388 ? 4.053 4.593 -0.197 1.00 98.19 388 ALA A N 1
ATOM 2832 C CA . ALA A 1 388 ? 5.274 4.315 0.549 1.00 98.19 388 ALA A CA 1
ATOM 2833 C C . ALA A 1 388 ? 6.480 4.981 -0.116 1.00 98.19 388 ALA A C 1
ATOM 2835 O O . ALA A 1 388 ? 6.526 5.117 -1.342 1.00 98.19 388 ALA A O 1
ATOM 2836 N N . GLY A 1 389 ? 7.447 5.379 0.699 1.00 97.06 389 GLY A N 1
ATOM 2837 C CA . GLY A 1 389 ? 8.655 6.053 0.259 1.00 97.06 389 GLY A CA 1
ATOM 2838 C C . GLY A 1 389 ? 9.530 6.479 1.436 1.00 97.06 389 GLY A C 1
ATOM 2839 O O . GLY A 1 389 ? 9.630 5.752 2.423 1.00 97.06 389 GLY A O 1
ATOM 2840 N N . SER A 1 390 ? 10.136 7.658 1.372 1.00 95.31 390 SER A N 1
ATOM 2841 C CA . SER A 1 390 ? 10.973 8.185 2.459 1.00 95.31 390 SER A CA 1
ATOM 2842 C C . SER A 1 390 ? 10.546 9.583 2.882 1.00 95.31 390 SER A C 1
ATOM 2844 O O . SER A 1 390 ? 10.182 10.378 2.018 1.00 95.31 390 SER A O 1
ATOM 2846 N N . ALA A 1 391 ? 10.660 9.897 4.169 1.00 94.88 391 ALA A N 1
ATOM 2847 C CA . ALA A 1 391 ? 10.448 11.239 4.713 1.00 94.88 391 ALA A CA 1
ATOM 2848 C C . ALA A 1 391 ? 11.670 11.691 5.511 1.00 94.88 391 ALA A C 1
ATOM 2850 O O . ALA A 1 391 ? 12.286 10.883 6.208 1.00 94.88 391 ALA A O 1
ATOM 2851 N N . ASN A 1 392 ? 12.018 12.974 5.428 1.00 91.56 392 ASN A N 1
ATOM 2852 C CA . ASN A 1 392 ? 13.186 13.513 6.118 1.00 91.56 392 ASN A CA 1
ATOM 2853 C C . ASN A 1 392 ? 12.807 14.202 7.441 1.00 91.56 392 ASN A C 1
ATOM 2855 O O . ASN A 1 392 ? 12.432 15.373 7.467 1.00 91.56 392 ASN A O 1
ATOM 2859 N N . ASN A 1 393 ? 12.993 13.498 8.559 1.00 83.81 393 ASN A N 1
ATOM 2860 C CA . ASN A 1 393 ? 12.680 13.980 9.914 1.00 83.81 393 ASN A CA 1
ATOM 2861 C C . ASN A 1 393 ? 13.936 14.239 10.765 1.00 83.81 393 ASN A C 1
ATOM 2863 O O . ASN A 1 393 ? 13.920 14.130 11.991 1.00 83.81 393 ASN A O 1
ATOM 2867 N N . GLY A 1 394 ? 15.043 14.588 10.107 1.00 85.00 394 GLY A N 1
ATOM 2868 C CA . GLY A 1 394 ? 16.394 14.651 10.680 1.00 85.00 394 GLY A CA 1
ATOM 2869 C C . GLY A 1 394 ? 17.346 13.696 9.957 1.00 85.00 394 GLY A C 1
ATOM 2870 O O . GLY A 1 394 ? 18.466 14.082 9.623 1.00 85.00 394 GLY A O 1
ATOM 2871 N N . THR A 1 395 ? 16.846 12.507 9.630 1.00 87.75 395 THR A N 1
ATOM 2872 C CA . THR A 1 395 ? 17.374 11.529 8.669 1.00 87.75 395 THR A CA 1
ATOM 2873 C C . THR A 1 395 ? 16.258 11.151 7.694 1.00 87.75 395 THR A C 1
ATOM 2875 O O . THR A 1 395 ? 15.103 11.504 7.932 1.00 87.75 395 THR A O 1
ATOM 2878 N N . ASN A 1 396 ? 16.597 10.533 6.557 1.00 90.94 396 ASN A N 1
ATOM 2879 C CA . ASN A 1 396 ? 15.567 9.945 5.697 1.00 90.94 396 ASN A CA 1
ATOM 2880 C C . ASN A 1 396 ? 15.142 8.634 6.343 1.00 90.94 396 ASN A C 1
ATOM 2882 O O . ASN A 1 396 ? 16.008 7.794 6.538 1.00 90.94 396 ASN A O 1
ATOM 2886 N N . ASP A 1 397 ? 13.860 8.483 6.638 1.00 94.38 397 ASP A N 1
ATOM 2887 C CA . ASP A 1 397 ? 13.304 7.277 7.245 1.00 94.38 397 ASP A CA 1
ATOM 2888 C C . ASP A 1 397 ? 12.245 6.687 6.302 1.00 94.38 397 ASP A C 1
ATOM 2890 O O . ASP A 1 397 ? 11.657 7.419 5.491 1.00 94.38 397 ASP A O 1
ATOM 2894 N N . PHE A 1 398 ? 11.930 5.393 6.432 1.00 95.56 398 PHE A N 1
ATOM 2895 C CA . PHE A 1 398 ? 10.784 4.814 5.721 1.00 95.56 398 PHE A CA 1
ATOM 2896 C C . PHE A 1 398 ? 9.526 5.599 6.084 1.00 95.56 398 PHE A C 1
ATOM 2898 O O . PHE A 1 398 ? 9.279 5.865 7.258 1.00 95.56 398 PHE A O 1
ATOM 2905 N N . ALA A 1 399 ? 8.707 5.928 5.090 1.00 96.75 399 ALA A N 1
ATOM 2906 C CA . ALA A 1 399 ? 7.492 6.708 5.268 1.00 96.75 399 ALA A CA 1
ATOM 2907 C C . ALA A 1 399 ? 6.316 6.071 4.534 1.00 96.75 399 ALA A C 1
ATOM 2909 O O . ALA A 1 399 ? 6.412 5.708 3.360 1.00 96.75 399 ALA A O 1
ATOM 2910 N N . LEU A 1 400 ? 5.190 5.941 5.234 1.00 97.62 400 LEU A N 1
ATOM 2911 C CA . LEU A 1 400 ? 3.934 5.444 4.689 1.00 97.62 400 LEU A CA 1
ATOM 2912 C C . LEU A 1 400 ? 2.814 6.433 4.985 1.00 97.62 400 LEU A C 1
ATOM 2914 O O . LEU A 1 400 ? 2.657 6.885 6.120 1.00 97.62 400 LEU A O 1
ATOM 2918 N N . ALA A 1 401 ? 1.986 6.702 3.982 1.00 97.88 401 ALA A N 1
ATOM 2919 C CA . ALA A 1 401 ? 0.732 7.421 4.142 1.00 97.88 401 ALA A CA 1
ATOM 2920 C C . ALA A 1 401 ? -0.430 6.558 3.649 1.00 97.88 401 ALA A C 1
ATOM 2922 O O . ALA A 1 401 ? -0.368 5.974 2.560 1.00 97.88 401 ALA A O 1
ATOM 2923 N N . ARG A 1 402 ? -1.502 6.495 4.444 1.00 97.44 402 ARG A N 1
ATOM 2924 C CA . ARG A 1 402 ? -2.758 5.857 4.050 1.00 97.44 402 ARG A CA 1
ATOM 2925 C C . ARG A 1 402 ? -3.831 6.900 3.789 1.00 97.44 402 ARG A C 1
ATOM 2927 O O . ARG A 1 402 ? -4.094 7.760 4.627 1.00 97.44 402 ARG A O 1
ATOM 2934 N N . TYR A 1 403 ? -4.494 6.764 2.648 1.00 98.00 403 TYR A N 1
ATOM 2935 C CA . TYR A 1 403 ? -5.565 7.647 2.210 1.00 98.00 403 TYR A CA 1
ATOM 2936 C C . TYR A 1 403 ? -6.877 6.883 2.053 1.00 98.00 403 TYR A C 1
ATOM 2938 O O . TYR A 1 403 ? -6.906 5.726 1.622 1.00 98.00 403 TYR A O 1
ATOM 2946 N N . ASN A 1 404 ? -7.975 7.564 2.354 1.00 95.56 404 ASN A N 1
ATOM 2947 C CA . ASN A 1 404 ? -9.316 7.147 1.985 1.00 95.56 404 ASN A CA 1
ATOM 2948 C C . ASN A 1 404 ? -9.511 7.236 0.464 1.00 95.56 404 ASN A C 1
ATOM 2950 O O . ASN A 1 404 ? -8.746 7.876 -0.261 1.00 95.56 404 ASN A O 1
ATOM 2954 N N . ALA A 1 405 ? -10.595 6.636 -0.029 1.00 91.56 405 ALA A N 1
ATOM 2955 C CA . ALA A 1 405 ? -10.922 6.637 -1.452 1.00 91.56 405 ALA A CA 1
AT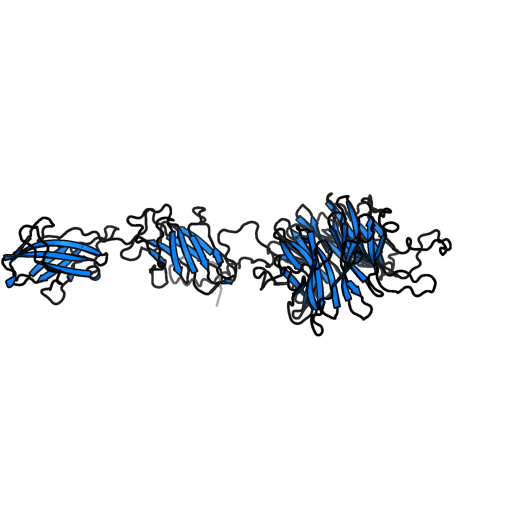OM 2956 C C . ALA A 1 405 ? -11.178 8.043 -2.036 1.00 91.56 405 ALA A C 1
ATOM 2958 O O . ALA A 1 405 ? -11.180 8.195 -3.253 1.00 91.56 405 ALA A O 1
ATOM 2959 N N . ASP A 1 406 ? -11.401 9.071 -1.219 1.00 91.44 406 ASP A N 1
ATOM 2960 C CA . ASP A 1 406 ? -11.537 10.467 -1.658 1.00 91.44 406 ASP A CA 1
ATOM 2961 C C . ASP A 1 406 ? -10.208 11.248 -1.641 1.00 91.44 406 ASP A C 1
ATOM 2963 O O . ASP A 1 406 ? -10.174 12.408 -2.046 1.00 91.44 406 ASP A O 1
ATOM 2967 N N . GLY A 1 407 ? -9.109 10.624 -1.208 1.00 96.12 407 GLY A N 1
ATOM 2968 C CA . GLY A 1 407 ? -7.790 11.251 -1.101 1.00 96.12 407 GLY A CA 1
ATOM 2969 C C . GLY A 1 407 ? -7.527 11.970 0.221 1.00 96.12 407 GLY A C 1
ATOM 2970 O O . GLY A 1 407 ? -6.436 12.505 0.401 1.00 96.12 407 GLY A O 1
ATOM 2971 N N . SER A 1 408 ? -8.471 11.975 1.166 1.00 95.88 408 SER A N 1
ATOM 2972 C CA . SER A 1 408 ? -8.191 12.414 2.538 1.00 95.88 408 SER A CA 1
ATOM 2973 C C . SER A 1 408 ? -7.293 11.403 3.261 1.00 95.88 408 SER A C 1
ATOM 2975 O O . SER A 1 408 ? -7.412 10.199 3.036 1.00 95.88 408 SER A O 1
ATOM 2977 N N . LEU A 1 409 ? -6.394 11.869 4.135 1.00 94.88 409 LEU A N 1
ATOM 2978 C CA . LEU A 1 409 ? -5.614 10.979 5.004 1.00 94.88 409 LEU A CA 1
ATOM 2979 C C . LEU A 1 409 ? -6.547 10.197 5.936 1.00 94.88 409 LEU A C 1
ATOM 2981 O O . LEU A 1 409 ? -7.503 10.757 6.474 1.00 94.88 409 LEU A O 1
ATOM 2985 N N . ASP A 1 410 ? -6.259 8.915 6.139 1.00 91.88 410 ASP A N 1
ATOM 2986 C CA . ASP A 1 410 ? -7.014 8.059 7.051 1.00 91.88 410 ASP A CA 1
ATOM 2987 C C . ASP A 1 410 ? -6.510 8.234 8.493 1.00 91.88 410 ASP A C 1
ATOM 2989 O O . ASP A 1 410 ? -5.467 7.679 8.843 1.00 91.88 410 ASP A O 1
ATOM 2993 N N . PRO A 1 411 ? -7.239 8.943 9.373 1.00 81.38 411 PRO A N 1
ATOM 2994 C CA . PRO A 1 411 ? -6.762 9.234 10.722 1.00 81.38 411 PRO A CA 1
ATOM 2995 C C . PRO A 1 411 ? -6.587 7.984 11.595 1.00 81.38 411 PRO A C 1
ATOM 2997 O O . PRO A 1 411 ? -5.930 8.074 12.629 1.00 81.38 411 PRO A O 1
ATOM 3000 N N . GLY A 1 412 ? -7.156 6.838 11.203 1.00 79.06 412 GLY A N 1
ATOM 3001 C CA . GLY A 1 412 ? -7.006 5.579 11.926 1.00 79.06 412 GLY A CA 1
ATOM 3002 C C . GLY A 1 412 ? -5.666 4.877 11.695 1.00 79.06 412 GLY A C 1
ATOM 3003 O O . GLY A 1 412 ? -5.392 3.906 12.393 1.00 79.06 412 GLY A O 1
ATOM 3004 N N . PHE A 1 413 ? -4.855 5.311 10.723 1.00 83.44 413 PHE A N 1
ATOM 3005 C CA . PHE A 1 413 ? -3.556 4.710 10.399 1.00 83.44 413 PHE A CA 1
ATOM 3006 C C . PHE A 1 413 ? -2.400 5.522 10.980 1.00 83.44 413 PHE A C 1
ATOM 3008 O O . PHE A 1 413 ? -2.240 6.698 10.648 1.00 83.44 413 PHE A O 1
ATOM 3015 N N . GLY A 1 414 ? -1.574 4.893 11.815 1.00 86.19 414 GLY A N 1
ATOM 3016 C CA . GLY A 1 414 ? -0.447 5.545 12.469 1.00 86.19 414 GLY A CA 1
ATOM 3017 C C . GLY A 1 414 ? -0.869 6.824 13.192 1.00 86.19 414 GLY A C 1
ATOM 3018 O O . GLY A 1 414 ? -1.879 6.864 13.896 1.00 86.19 414 GLY A O 1
ATOM 3019 N N . THR A 1 415 ? -0.108 7.898 12.989 1.00 84.44 415 THR A N 1
ATOM 3020 C CA . THR A 1 415 ? -0.444 9.229 13.505 1.00 84.44 415 THR A CA 1
ATOM 3021 C C . THR A 1 415 ? -1.030 10.084 12.386 1.00 84.44 415 THR A C 1
ATOM 3023 O O . THR A 1 415 ? -0.306 10.600 11.537 1.00 84.44 415 THR A O 1
ATOM 3026 N N . GLY A 1 416 ? -2.358 10.244 12.374 1.00 83.88 416 GLY A N 1
ATOM 3027 C CA . GLY A 1 416 ? -3.044 11.118 11.414 1.00 83.88 416 GLY A CA 1
ATOM 3028 C C . GLY A 1 416 ? -2.939 10.655 9.955 1.00 83.88 416 GLY A C 1
ATOM 3029 O O . GLY A 1 416 ? -2.892 11.491 9.055 1.00 83.88 416 GLY A O 1
ATOM 3030 N N . GLY A 1 417 ? -2.869 9.342 9.724 1.00 89.50 417 GLY A N 1
ATOM 3031 C CA . GLY A 1 417 ? -2.724 8.735 8.399 1.00 89.50 417 GLY A CA 1
ATOM 3032 C C . GLY A 1 417 ? -1.293 8.469 7.966 1.00 89.50 417 GLY A C 1
ATOM 3033 O O . GLY A 1 417 ? -1.092 8.057 6.826 1.00 89.50 417 GLY A O 1
ATOM 3034 N N . LYS A 1 418 ? -0.310 8.696 8.843 1.00 95.06 418 LYS A N 1
ATOM 3035 C CA . LYS A 1 418 ? 1.119 8.636 8.523 1.00 95.06 418 LYS A CA 1
ATOM 3036 C C . LYS A 1 418 ? 1.883 7.753 9.496 1.00 95.06 418 LYS A C 1
ATOM 3038 O O . LYS A 1 418 ? 1.593 7.734 10.694 1.00 95.06 418 LYS A O 1
ATOM 3043 N N . VAL A 1 419 ? 2.896 7.075 8.978 1.00 94.69 419 VAL A N 1
ATOM 3044 C CA . VAL A 1 419 ? 3.857 6.274 9.738 1.00 94.69 419 VAL A CA 1
ATOM 3045 C C . VAL A 1 419 ? 5.250 6.582 9.217 1.00 94.69 419 VAL A C 1
ATOM 3047 O O . VAL A 1 419 ? 5.439 6.657 8.003 1.00 94.69 419 VAL A O 1
ATOM 3050 N N . THR A 1 420 ? 6.213 6.720 10.125 1.00 94.38 420 THR A N 1
ATOM 3051 C CA . THR A 1 420 ? 7.637 6.677 9.789 1.00 94.38 420 THR A CA 1
ATOM 3052 C C . THR A 1 420 ? 8.330 5.575 10.578 1.00 94.38 420 THR A C 1
ATOM 3054 O O . THR A 1 420 ? 7.967 5.314 11.728 1.00 94.38 420 THR A O 1
ATOM 3057 N N . THR A 1 421 ? 9.296 4.904 9.961 1.00 93.75 421 THR A N 1
ATOM 3058 C CA . THR A 1 421 ? 10.037 3.788 10.558 1.00 93.75 421 THR A CA 1
ATOM 3059 C C . THR A 1 421 ? 11.524 3.991 10.335 1.00 93.75 421 THR A C 1
ATOM 3061 O O . THR A 1 421 ? 11.966 4.099 9.195 1.00 93.75 421 THR A O 1
ATOM 3064 N N . ASP A 1 422 ? 12.257 4.043 11.441 1.00 91.00 422 ASP A N 1
ATOM 3065 C CA . ASP A 1 422 ? 13.709 4.187 11.486 1.00 91.00 422 ASP A CA 1
ATOM 3066 C C . ASP A 1 422 ? 14.319 2.838 11.890 1.00 91.00 422 ASP A C 1
ATOM 3068 O O . ASP A 1 422 ? 14.000 2.319 12.962 1.00 91.00 422 ASP A O 1
ATOM 3072 N N . PHE A 1 423 ? 15.187 2.280 11.047 1.00 84.94 423 PHE A N 1
ATOM 3073 C CA . PHE A 1 423 ? 15.829 0.987 11.291 1.00 84.94 423 PHE A CA 1
ATOM 3074 C C . PHE A 1 423 ? 17.100 1.105 12.153 1.00 84.94 423 PHE A C 1
ATOM 3076 O O . PHE A 1 423 ? 17.466 0.137 12.828 1.00 84.94 423 PHE A O 1
ATOM 3083 N N . ALA A 1 424 ? 17.809 2.247 12.145 1.00 72.56 424 ALA A N 1
ATOM 3084 C CA . ALA A 1 424 ? 19.091 2.390 12.864 1.00 72.56 424 ALA A CA 1
ATOM 3085 C C . ALA A 1 424 ? 19.622 3.836 13.027 1.00 72.56 424 ALA A C 1
ATOM 3087 O O . ALA A 1 424 ? 20.830 4.029 13.204 1.00 72.56 424 ALA A O 1
ATOM 3088 N N . SER A 1 425 ? 18.768 4.851 12.960 1.00 74.12 425 SER A N 1
ATOM 3089 C CA . SER A 1 425 ? 19.072 6.291 12.951 1.00 74.12 425 SER A CA 1
ATOM 3090 C C . SER A 1 425 ? 20.021 6.721 11.830 1.00 74.12 425 SER A C 1
ATOM 3092 O O . SER A 1 425 ? 20.926 7.540 12.028 1.00 74.12 425 SER A O 1
ATOM 3094 N N . HIS A 1 426 ? 19.827 6.134 10.653 1.00 82.81 426 HIS A N 1
ATOM 3095 C CA . HIS A 1 426 ? 20.575 6.422 9.432 1.00 82.81 426 HIS A CA 1
ATOM 3096 C C . HIS A 1 426 ? 19.602 6.685 8.274 1.00 82.81 426 HIS A C 1
ATOM 3098 O O . HIS A 1 426 ? 18.449 7.012 8.504 1.00 82.81 426 HIS A O 1
ATOM 3104 N N . TYR A 1 427 ? 20.083 6.653 7.027 1.00 88.88 427 TYR A N 1
ATOM 3105 C CA . TYR A 1 427 ? 19.229 6.854 5.860 1.00 88.88 427 TYR A CA 1
ATOM 3106 C C . TYR A 1 427 ? 18.538 5.547 5.467 1.00 88.88 427 TYR A C 1
ATOM 3108 O O . TYR A 1 427 ? 19.210 4.601 5.047 1.00 88.88 427 TYR A O 1
ATOM 3116 N N . ASP A 1 428 ? 17.214 5.554 5.531 1.00 91.06 428 ASP A N 1
ATOM 3117 C CA . ASP A 1 428 ? 16.325 4.470 5.156 1.00 91.06 428 ASP A CA 1
ATOM 3118 C C . ASP A 1 428 ? 15.382 4.946 4.041 1.00 91.06 428 ASP A C 1
ATOM 3120 O O . ASP A 1 428 ? 14.677 5.950 4.169 1.00 91.06 428 ASP A O 1
ATOM 3124 N N . TYR A 1 429 ? 15.363 4.219 2.927 1.00 92.75 429 TYR A N 1
ATOM 3125 C CA . TYR A 1 429 ? 14.532 4.532 1.767 1.00 92.75 429 TYR A CA 1
ATOM 3126 C C . TYR A 1 429 ? 13.615 3.362 1.458 1.00 92.75 429 TYR A C 1
ATOM 3128 O O . TYR A 1 429 ? 14.101 2.272 1.165 1.00 92.75 429 TYR A O 1
ATOM 3136 N N . ALA A 1 430 ? 12.298 3.575 1.513 1.00 95.25 430 ALA A N 1
ATOM 3137 C CA . ALA A 1 430 ? 11.360 2.602 0.975 1.00 95.25 430 ALA A CA 1
ATOM 3138 C C . ALA A 1 430 ? 11.208 2.802 -0.533 1.00 95.25 430 ALA A C 1
ATOM 3140 O O . ALA A 1 430 ? 10.927 3.910 -0.988 1.00 95.25 430 ALA A O 1
ATOM 3141 N N . ASP A 1 431 ? 11.307 1.721 -1.292 1.00 94.69 431 ASP A N 1
ATOM 3142 C CA . ASP A 1 431 ? 11.234 1.752 -2.755 1.00 94.69 431 ASP A CA 1
ATOM 3143 C C . ASP A 1 431 ? 9.950 1.106 -3.273 1.00 94.69 431 ASP A C 1
ATOM 3145 O O . ASP A 1 431 ? 9.411 1.513 -4.301 1.00 94.69 431 ASP A O 1
ATOM 3149 N N . SER A 1 432 ? 9.425 0.105 -2.561 1.00 96.69 432 SER A N 1
ATOM 3150 C CA . SER A 1 432 ? 8.310 -0.703 -3.045 1.00 96.69 432 SER A CA 1
ATOM 3151 C C . SER A 1 432 ? 7.369 -1.135 -1.927 1.00 96.69 432 SER A C 1
ATOM 3153 O O . SER A 1 432 ? 7.793 -1.458 -0.818 1.00 96.69 432 SER A O 1
ATOM 3155 N N . VAL A 1 433 ? 6.067 -1.156 -2.226 1.00 97.88 433 VAL A N 1
ATOM 3156 C CA . VAL A 1 433 ? 5.021 -1.621 -1.309 1.00 97.88 433 VAL A CA 1
ATOM 3157 C C . VAL A 1 433 ? 4.137 -2.672 -1.966 1.00 97.88 433 VAL A C 1
ATOM 3159 O O . VAL A 1 433 ? 3.701 -2.517 -3.105 1.00 97.88 433 VAL A O 1
ATOM 3162 N N . ALA A 1 434 ? 3.820 -3.727 -1.218 1.00 96.50 434 ALA A N 1
ATOM 3163 C CA . ALA A 1 434 ? 2.870 -4.754 -1.619 1.00 96.50 434 ALA A CA 1
ATOM 3164 C C . ALA A 1 434 ? 1.933 -5.122 -0.462 1.00 96.50 434 ALA A C 1
ATOM 3166 O O . ALA A 1 434 ? 2.313 -5.108 0.708 1.00 96.50 434 ALA A O 1
ATOM 3167 N N . ILE A 1 435 ? 0.688 -5.472 -0.790 1.00 93.62 435 ILE A N 1
ATOM 3168 C CA . ILE A 1 435 ? -0.331 -5.863 0.191 1.00 93.62 435 ILE A CA 1
ATOM 3169 C C . ILE A 1 435 ? -0.486 -7.386 0.168 1.00 93.62 435 ILE A C 1
ATOM 3171 O O . ILE A 1 435 ? -0.727 -7.986 -0.881 1.00 93.62 435 ILE A O 1
ATOM 3175 N N . GLN A 1 436 ? -0.350 -8.019 1.330 1.00 91.06 436 GLN A N 1
ATOM 3176 C CA . GLN A 1 436 ? -0.603 -9.444 1.519 1.00 91.06 436 GLN A CA 1
ATOM 3177 C C . GLN A 1 436 ? -2.106 -9.743 1.467 1.00 91.06 436 GLN A C 1
ATOM 3179 O O . GLN A 1 436 ? -2.948 -8.898 1.758 1.00 91.06 436 GLN A O 1
ATOM 3184 N N . ALA A 1 437 ? -2.460 -10.987 1.135 1.00 84.75 437 ALA A N 1
ATOM 3185 C CA . ALA A 1 437 ? -3.858 -11.418 1.041 1.00 84.75 437 ALA A CA 1
ATOM 3186 C C . ALA A 1 437 ? -4.642 -11.294 2.364 1.00 84.75 437 ALA A C 1
ATOM 3188 O O . ALA A 1 437 ? -5.867 -11.219 2.347 1.00 84.75 437 ALA A O 1
ATOM 3189 N N . ASP A 1 438 ? -3.948 -11.277 3.504 1.00 79.56 438 ASP A N 1
ATOM 3190 C CA . ASP A 1 438 ? -4.527 -11.047 4.832 1.00 79.56 438 ASP A CA 1
ATOM 3191 C C . ASP A 1 438 ? -4.619 -9.556 5.202 1.00 79.56 438 ASP A C 1
ATOM 3193 O O . ASP A 1 438 ? -4.934 -9.220 6.340 1.00 79.56 438 ASP A O 1
ATOM 3197 N N . GLY A 1 439 ? -4.337 -8.669 4.248 1.00 85.75 439 GLY A N 1
ATOM 3198 C CA . GLY A 1 439 ? -4.410 -7.227 4.395 1.00 85.75 439 GLY A CA 1
ATOM 3199 C C . GLY A 1 439 ? -3.116 -6.573 4.861 1.00 85.75 439 GLY A C 1
ATOM 3200 O O . GLY A 1 439 ? -3.026 -5.364 4.699 1.00 85.75 439 GLY A O 1
ATOM 3201 N N . LYS A 1 440 ? -2.119 -7.312 5.379 1.00 89.56 440 LYS A N 1
ATOM 3202 C CA . LYS A 1 440 ? -0.850 -6.734 5.870 1.00 89.56 440 LYS A CA 1
ATOM 3203 C C . LYS A 1 440 ? -0.074 -6.013 4.769 1.00 89.56 440 LYS A C 1
ATOM 3205 O O . LYS A 1 440 ? -0.054 -6.464 3.627 1.00 89.56 440 LYS A O 1
ATOM 3210 N N . ILE A 1 441 ? 0.599 -4.920 5.117 1.00 96.06 441 ILE A N 1
ATOM 3211 C CA . ILE A 1 441 ? 1.436 -4.158 4.181 1.00 96.06 441 ILE A CA 1
ATOM 3212 C C . ILE A 1 441 ? 2.887 -4.598 4.347 1.00 96.06 441 ILE A C 1
ATOM 3214 O O . ILE A 1 441 ? 3.413 -4.538 5.453 1.00 96.06 441 ILE A O 1
ATOM 3218 N N . ILE A 1 442 ? 3.532 -5.003 3.256 1.00 97.25 442 ILE A N 1
ATOM 3219 C CA . ILE A 1 442 ? 4.981 -5.199 3.172 1.00 97.25 442 ILE A CA 1
ATOM 3220 C C . ILE A 1 442 ? 5.574 -4.005 2.445 1.00 97.25 442 ILE A C 1
ATOM 3222 O O . ILE A 1 442 ? 5.156 -3.699 1.329 1.00 97.25 442 ILE A O 1
ATOM 3226 N N . VAL A 1 443 ? 6.572 -3.380 3.052 1.00 97.56 443 VAL A N 1
ATOM 3227 C CA . VAL A 1 443 ? 7.401 -2.361 2.415 1.00 97.56 443 VAL A CA 1
ATOM 3228 C C . VAL A 1 443 ? 8.821 -2.887 2.327 1.00 97.56 443 VAL A C 1
ATOM 3230 O O . VAL A 1 443 ? 9.330 -3.421 3.310 1.00 97.56 443 VAL A O 1
ATOM 3233 N N . ALA A 1 444 ? 9.434 -2.754 1.156 1.00 95.38 444 ALA A N 1
ATOM 3234 C CA . ALA A 1 444 ? 10.827 -3.093 0.909 1.00 95.38 444 ALA A CA 1
ATOM 3235 C C . ALA A 1 444 ? 11.594 -1.863 0.420 1.00 95.38 444 ALA A C 1
ATOM 3237 O O . ALA A 1 444 ? 11.026 -0.953 -0.192 1.00 95.38 444 ALA A O 1
ATOM 3238 N N . GLY A 1 445 ? 12.885 -1.854 0.703 1.00 93.31 445 GLY A N 1
ATOM 3239 C CA . GLY A 1 445 ? 13.768 -0.729 0.454 1.00 93.31 445 GLY A CA 1
ATOM 3240 C C . GLY A 1 445 ? 15.172 -1.038 0.944 1.00 93.31 445 GLY A C 1
ATOM 3241 O O . GLY A 1 445 ? 15.522 -2.206 1.147 1.00 93.31 445 GLY A O 1
ATOM 3242 N N . ASN A 1 446 ? 15.946 0.003 1.226 1.00 90.19 446 ASN A N 1
ATOM 3243 C CA . ASN A 1 446 ? 17.275 -0.134 1.800 1.00 90.19 446 ASN A CA 1
ATOM 3244 C C . ASN A 1 446 ? 17.491 0.733 3.042 1.00 90.19 446 ASN A C 1
ATOM 3246 O O . ASN A 1 446 ? 16.953 1.829 3.153 1.00 90.19 446 ASN A O 1
ATOM 3250 N N . THR A 1 447 ? 18.334 0.241 3.948 1.00 90.69 447 THR A N 1
ATOM 3251 C CA . THR A 1 447 ? 18.812 0.953 5.145 1.00 90.69 447 THR A CA 1
ATOM 3252 C C . THR A 1 447 ? 20.332 1.069 5.111 1.00 90.69 447 THR A C 1
ATOM 3254 O O . THR A 1 447 ? 21.018 0.127 4.701 1.00 90.69 447 THR A O 1
ATOM 3257 N N . PHE A 1 448 ? 20.871 2.220 5.512 1.00 88.00 448 PHE A N 1
ATOM 3258 C CA . PHE A 1 448 ? 22.312 2.446 5.616 1.00 88.00 448 PHE A CA 1
ATOM 3259 C C . PHE A 1 448 ? 22.816 2.128 7.028 1.00 88.00 448 PHE A C 1
ATOM 3261 O O . PHE A 1 448 ? 22.502 2.829 7.977 1.00 88.00 448 PHE A O 1
ATOM 3268 N N . ASN A 1 449 ? 23.695 1.141 7.193 1.00 80.88 449 ASN A N 1
ATOM 3269 C CA . ASN A 1 449 ? 24.202 0.755 8.523 1.00 80.88 449 ASN A CA 1
ATOM 3270 C C . ASN A 1 449 ? 25.449 1.541 8.994 1.00 80.88 449 ASN A C 1
ATOM 3272 O O . ASN A 1 449 ? 26.136 1.128 9.932 1.00 80.88 449 ASN A O 1
ATOM 3276 N N . GLY A 1 450 ? 25.808 2.628 8.303 1.00 79.69 450 GLY A N 1
ATOM 3277 C CA . GLY A 1 450 ? 27.049 3.380 8.531 1.00 79.69 450 GLY A CA 1
ATOM 3278 C C . GLY A 1 450 ? 28.215 2.975 7.619 1.00 79.69 450 GLY A C 1
ATOM 3279 O O . GLY A 1 450 ? 29.193 3.720 7.521 1.00 79.69 450 GLY A O 1
ATOM 3280 N N . THR A 1 451 ? 28.125 1.833 6.924 1.00 80.06 451 THR A N 1
ATOM 3281 C CA . THR A 1 451 ? 29.171 1.352 5.998 1.00 80.06 451 THR A CA 1
ATOM 3282 C C . THR A 1 451 ? 28.660 0.965 4.613 1.00 80.06 451 THR A C 1
ATOM 3284 O O . THR A 1 451 ? 29.356 1.213 3.630 1.00 80.06 451 THR A O 1
ATOM 3287 N N . ASN A 1 452 ? 27.467 0.385 4.510 1.00 80.06 452 ASN A N 1
ATOM 3288 C CA . ASN A 1 452 ? 26.832 -0.007 3.253 1.00 80.06 452 ASN A CA 1
ATOM 3289 C C . ASN A 1 452 ? 25.301 0.064 3.375 1.00 80.06 452 ASN A C 1
ATOM 3291 O O . ASN A 1 452 ? 24.777 0.232 4.478 1.00 80.06 452 ASN A O 1
ATOM 3295 N N . ASN A 1 453 ? 24.608 -0.037 2.238 1.00 85.31 453 ASN A N 1
ATOM 3296 C CA . ASN A 1 453 ? 23.159 -0.211 2.204 1.00 85.31 453 ASN A CA 1
ATOM 3297 C C . ASN A 1 453 ? 22.822 -1.708 2.288 1.00 85.31 453 ASN A C 1
ATOM 3299 O O . ASN A 1 453 ? 23.486 -2.527 1.646 1.00 85.31 453 ASN A O 1
ATOM 3303 N N . ASN A 1 454 ? 21.758 -2.072 2.995 1.00 88.00 454 ASN A N 1
ATOM 3304 C CA . ASN A 1 454 ? 21.222 -3.438 3.076 1.00 88.00 454 ASN A CA 1
ATOM 3305 C C . ASN A 1 454 ? 19.736 -3.446 2.702 1.00 88.00 454 ASN A C 1
ATOM 3307 O O . ASN A 1 454 ? 19.070 -2.446 2.966 1.00 88.00 454 ASN A O 1
ATOM 3311 N N . PHE A 1 455 ? 19.185 -4.552 2.170 1.00 89.56 455 PHE A N 1
ATOM 3312 C CA . PHE A 1 455 ? 17.720 -4.633 2.030 1.00 89.56 455 PHE A CA 1
ATOM 3313 C C . PHE A 1 455 ? 17.101 -4.579 3.417 1.00 89.56 455 PHE A C 1
ATOM 3315 O O . PHE A 1 455 ? 17.505 -5.303 4.337 1.00 89.56 455 PHE A O 1
ATOM 3322 N N . ALA A 1 456 ? 16.075 -3.751 3.500 1.00 92.12 456 ALA A N 1
ATOM 3323 C CA . ALA A 1 456 ? 15.210 -3.597 4.640 1.00 92.12 456 ALA A CA 1
ATOM 3324 C C . ALA A 1 456 ? 13.784 -3.948 4.219 1.00 92.12 456 ALA A C 1
ATOM 3326 O O . ALA A 1 456 ? 13.314 -3.544 3.153 1.00 92.12 456 ALA A O 1
ATOM 3327 N N . LEU A 1 457 ? 13.099 -4.719 5.059 1.00 95.00 457 LEU A N 1
ATOM 3328 C CA . LEU A 1 457 ? 11.668 -4.945 4.954 1.00 95.00 457 LEU A CA 1
ATOM 3329 C C . LEU A 1 457 ? 11.009 -4.528 6.261 1.00 95.00 457 LEU A C 1
ATOM 3331 O O . LEU A 1 457 ? 11.460 -4.918 7.338 1.00 95.00 457 LEU A O 1
ATOM 3335 N N . ALA A 1 458 ? 9.895 -3.818 6.153 1.00 96.25 458 ALA A N 1
ATOM 3336 C CA . ALA A 1 458 ? 8.987 -3.565 7.259 1.00 96.25 458 ALA A CA 1
ATOM 3337 C C . ALA A 1 458 ? 7.614 -4.153 6.929 1.00 96.25 458 ALA A C 1
ATOM 3339 O O . ALA A 1 458 ? 7.120 -4.024 5.802 1.00 96.25 458 ALA A O 1
ATOM 3340 N N . ARG A 1 459 ? 6.984 -4.800 7.913 1.00 95.81 459 ARG A N 1
ATOM 3341 C CA . ARG A 1 459 ? 5.592 -5.236 7.807 1.00 95.81 459 ARG A CA 1
ATOM 3342 C C . ARG A 1 459 ? 4.711 -4.439 8.747 1.00 95.81 459 ARG A C 1
ATOM 3344 O O . ARG A 1 459 ? 4.953 -4.431 9.947 1.00 95.81 459 ARG A O 1
ATOM 3351 N N . TYR A 1 460 ? 3.642 -3.865 8.209 1.00 94.69 460 TYR A N 1
ATOM 3352 C CA . TYR A 1 460 ? 2.688 -3.051 8.954 1.00 94.69 460 TYR A CA 1
ATOM 3353 C C . TYR A 1 460 ? 1.321 -3.718 9.038 1.00 94.69 460 TYR A C 1
ATOM 3355 O O . TYR A 1 460 ? 0.857 -4.405 8.117 1.00 94.69 460 TYR A O 1
ATOM 3363 N N . LEU A 1 461 ? 0.657 -3.477 10.160 1.00 85.25 461 LEU A N 1
ATOM 3364 C CA . LEU A 1 461 ? -0.693 -3.936 10.429 1.00 85.25 461 LEU A CA 1
ATOM 3365 C C . LEU A 1 461 ? -1.718 -3.007 9.780 1.00 85.25 461 LEU A C 1
ATOM 3367 O O . LEU A 1 461 ? -1.585 -1.787 9.776 1.00 85.25 461 LEU A O 1
ATOM 3371 N N . VAL A 1 462 ? -2.783 -3.594 9.246 1.00 69.62 462 VAL A N 1
ATOM 3372 C CA . VAL A 1 462 ? -3.866 -2.867 8.548 1.00 69.62 462 VAL A CA 1
ATOM 3373 C C . VAL A 1 462 ? -5.250 -3.342 9.003 1.00 69.62 462 VAL A C 1
ATOM 3375 O O . VAL A 1 462 ? -6.256 -2.933 8.440 1.00 69.62 462 VAL A O 1
ATOM 3378 N N . GLU A 1 463 ? -5.209 -4.157 10.065 1.00 61.75 463 GLU A N 1
ATOM 3379 C CA . GLU A 1 463 ? -6.178 -4.984 10.795 1.00 61.75 463 GLU A CA 1
ATOM 3380 C C . GLU A 1 463 ? -5.761 -6.455 10.869 1.00 61.75 463 GLU A C 1
ATOM 3382 O O . GLU A 1 463 ? -5.172 -7.022 9.953 1.00 61.75 463 GLU A O 1
ATOM 3387 N N . SER A 1 464 ? -6.059 -7.068 12.017 1.00 36.12 464 SER A N 1
ATOM 3388 C CA . SER A 1 464 ? -6.087 -8.519 12.185 1.00 36.12 464 SER A CA 1
ATOM 3389 C C . SER A 1 464 ? -7.329 -9.070 11.470 1.00 36.12 464 SER A C 1
ATOM 3391 O O . SER A 1 464 ? -8.388 -8.456 11.584 1.00 36.12 464 SER A O 1
ATOM 3393 N N . PRO A 1 465 ? -7.292 -10.264 10.849 1.00 33.25 465 PRO A N 1
ATOM 3394 C CA . PRO A 1 465 ? -8.485 -10.967 10.357 1.00 33.25 465 PRO A CA 1
ATOM 3395 C C . PRO A 1 465 ? -9.444 -11.444 11.475 1.00 33.25 465 PRO A C 1
ATOM 3397 O O . PRO A 1 465 ? -10.233 -12.364 11.280 1.00 33.25 465 PRO A O 1
ATOM 3400 N N . ASN A 1 466 ? -9.395 -10.831 12.656 1.00 33.34 466 ASN A N 1
ATOM 3401 C CA . ASN A 1 466 ? -10.358 -11.002 13.730 1.00 33.34 466 ASN A CA 1
ATOM 3402 C C . ASN A 1 466 ? -10.518 -9.648 14.434 1.00 33.34 466 ASN A C 1
ATOM 3404 O O . ASN A 1 466 ? -9.557 -9.223 15.090 1.00 33.34 466 ASN A O 1
ATOM 3408 N N . PRO A 1 467 ? -11.692 -8.988 14.384 1.00 39.19 467 PRO A N 1
ATOM 3409 C CA . PRO A 1 467 ? -12.018 -8.052 15.440 1.00 39.19 467 PRO A CA 1
ATOM 3410 C C . PRO A 1 467 ? -12.078 -8.913 16.698 1.00 39.19 467 PRO A C 1
ATOM 3412 O O . PRO A 1 467 ? -12.994 -9.717 16.866 1.00 39.19 467 PRO A O 1
ATOM 3415 N N . SER A 1 468 ? -11.071 -8.828 17.570 1.00 45.03 468 SER A N 1
ATOM 3416 C CA . SER A 1 468 ? -11.308 -9.294 18.931 1.00 45.03 468 SER A CA 1
ATOM 3417 C C . SER A 1 468 ? -12.539 -8.528 19.404 1.00 45.03 468 SER A C 1
ATOM 3419 O O . SER A 1 468 ? -12.548 -7.297 19.278 1.00 45.03 468 SER A O 1
ATOM 3421 N N . PRO A 1 469 ? -13.579 -9.199 19.910 1.00 51.19 469 PRO A N 1
ATOM 3422 C CA . PRO A 1 469 ? -14.683 -8.487 20.511 1.00 51.19 469 PRO A CA 1
ATOM 3423 C C . PRO A 1 469 ? -14.134 -7.587 21.617 1.00 51.19 469 PRO A C 1
ATOM 3425 O O . PRO A 1 469 ? -13.585 -8.091 22.595 1.00 51.19 469 PRO A O 1
ATOM 3428 N N . GLY A 1 470 ? -14.197 -6.269 21.412 1.00 55.56 470 GLY A N 1
ATOM 3429 C CA . GLY A 1 470 ? -13.623 -5.298 22.342 1.00 55.56 470 GLY A CA 1
ATOM 3430 C C . GLY A 1 470 ? -12.508 -4.386 21.827 1.00 55.56 470 GLY A C 1
ATOM 3431 O O . GLY A 1 470 ? -12.018 -3.586 22.608 1.00 55.56 470 GLY A O 1
ATOM 3432 N N . GLY A 1 471 ? -12.080 -4.438 20.562 1.00 70.00 471 GLY A N 1
ATOM 3433 C CA . GLY A 1 471 ? -11.136 -3.430 20.044 1.00 70.00 471 GLY A CA 1
ATOM 3434 C C . GLY A 1 471 ? -11.708 -2.002 20.104 1.00 70.00 471 GLY A C 1
ATOM 3435 O O . GLY A 1 471 ? -12.790 -1.759 19.571 1.00 70.00 471 GLY A O 1
ATOM 3436 N N . THR A 1 472 ? -10.980 -1.064 20.718 1.00 75.81 472 THR A N 1
ATOM 3437 C CA . THR A 1 472 ? -11.409 0.334 20.912 1.00 75.81 472 THR A CA 1
ATOM 3438 C C . THR A 1 472 ? -10.399 1.276 20.262 1.00 75.81 472 THR A C 1
ATOM 3440 O O . THR A 1 472 ? -9.303 1.489 20.784 1.00 75.81 472 THR A O 1
ATOM 3443 N N . MET A 1 473 ? -10.757 1.814 19.095 1.00 62.91 473 MET A N 1
ATOM 3444 C CA . MET A 1 473 ? -9.870 2.618 18.242 1.00 62.91 473 MET A CA 1
ATOM 3445 C C . MET A 1 473 ? -9.998 4.123 18.523 1.00 62.91 473 MET A C 1
ATOM 3447 O O . MET A 1 473 ? -11.085 4.557 18.901 1.00 62.91 473 MET A O 1
ATOM 3451 N N . PRO A 1 474 ? -8.934 4.931 18.323 1.00 72.75 474 PRO A N 1
ATOM 3452 C CA . PRO A 1 474 ? -9.007 6.386 18.414 1.00 72.75 474 PRO A CA 1
ATOM 3453 C C . PRO A 1 474 ? -10.046 6.990 17.470 1.00 72.75 474 PRO A C 1
ATOM 3455 O O . PRO A 1 474 ? -10.226 6.520 16.347 1.00 72.75 474 PRO A O 1
ATOM 3458 N N . GLY A 1 475 ? -10.702 8.060 17.908 1.00 59.69 475 GLY A N 1
ATOM 3459 C CA . GLY A 1 475 ? -11.733 8.741 17.129 1.00 59.69 475 GLY A CA 1
ATOM 3460 C C . GLY A 1 475 ? -12.804 9.379 18.004 1.00 59.69 475 GLY A C 1
ATOM 3461 O O . GLY A 1 475 ? -12.818 9.204 19.220 1.00 59.69 475 GLY A O 1
ATOM 3462 N N . SER A 1 476 ? -13.721 10.106 17.369 1.00 74.12 476 SER A N 1
ATOM 3463 C CA . SER A 1 476 ? -14.894 10.681 18.036 1.00 74.12 476 SER A CA 1
ATOM 3464 C C . SER A 1 476 ? -16.117 9.773 17.888 1.00 74.12 476 SER A C 1
ATOM 3466 O O . SER A 1 476 ? -16.296 9.144 16.845 1.00 74.12 476 SER A O 1
ATOM 3468 N N . ASN A 1 477 ? -16.969 9.724 18.917 1.00 78.75 477 ASN A N 1
ATOM 3469 C CA . ASN A 1 477 ? -18.191 8.905 18.970 1.00 78.75 477 ASN A CA 1
ATOM 3470 C C . ASN A 1 477 ? -17.949 7.409 18.681 1.00 78.75 477 ASN A C 1
ATOM 3472 O O . ASN A 1 477 ? -18.682 6.770 17.921 1.00 78.75 477 ASN A O 1
ATOM 3476 N N . VAL A 1 478 ? -16.898 6.839 19.271 1.00 78.31 478 VAL A N 1
ATOM 3477 C CA . VAL A 1 478 ? -16.479 5.453 19.017 1.00 78.31 478 VAL A CA 1
ATOM 3478 C C . VAL A 1 478 ? -17.418 4.494 19.738 1.00 78.31 478 VAL A C 1
ATOM 3480 O O . VAL A 1 478 ? -17.522 4.529 20.961 1.00 78.31 478 VAL A O 1
ATOM 3483 N N . THR A 1 479 ? -18.087 3.613 18.992 1.00 84.94 479 THR A N 1
ATOM 3484 C CA . THR A 1 479 ? -18.991 2.598 19.553 1.00 84.94 479 THR A CA 1
ATOM 3485 C C . THR A 1 479 ? -18.320 1.227 19.598 1.00 84.94 479 THR A C 1
ATOM 3487 O O . THR A 1 479 ? -17.777 0.775 18.592 1.00 84.94 479 THR A O 1
ATOM 3490 N N . VAL A 1 480 ? -18.388 0.543 20.742 1.00 87.06 480 VAL A N 1
ATOM 3491 C CA . VAL A 1 480 ? -17.779 -0.775 20.975 1.00 87.06 480 VAL A CA 1
ATOM 3492 C C . VAL A 1 480 ? -18.802 -1.734 21.584 1.00 87.06 480 VAL A C 1
ATOM 3494 O O . VAL A 1 480 ? -19.540 -1.375 22.501 1.00 87.06 480 VAL A O 1
ATOM 3497 N N . GLN A 1 481 ? -18.834 -2.972 21.087 1.00 90.44 481 GLN A N 1
ATOM 3498 C CA . GLN A 1 481 ? -19.662 -4.063 21.612 1.00 90.44 481 GLN A CA 1
ATOM 3499 C C . GLN A 1 481 ? -18.776 -5.254 22.003 1.00 90.44 481 GLN A C 1
ATOM 3501 O O . GLN A 1 481 ? -18.558 -6.157 21.188 1.00 90.44 481 GLN A O 1
ATOM 3506 N N . PRO A 1 482 ? -18.207 -5.264 23.222 1.00 88.00 482 PRO A N 1
ATOM 3507 C CA . PRO A 1 482 ? -17.380 -6.378 23.667 1.00 88.00 482 PRO A CA 1
ATOM 3508 C C . PRO A 1 482 ? -18.214 -7.661 23.802 1.00 88.00 482 PRO A C 1
ATOM 3510 O O . PRO A 1 482 ? -19.402 -7.613 24.127 1.00 88.00 482 PRO A O 1
ATOM 3513 N N . VAL A 1 483 ? -17.598 -8.819 23.545 1.00 86.19 483 VAL A N 1
ATOM 3514 C CA . VAL A 1 483 ? -18.209 -10.136 23.800 1.00 86.19 483 VAL A CA 1
ATOM 3515 C C . VAL A 1 483 ? -17.703 -10.641 25.139 1.00 86.19 483 VAL A C 1
ATOM 3517 O O . VAL A 1 483 ? -16.500 -10.661 25.390 1.00 86.19 483 VAL A O 1
ATOM 3520 N N . ASP A 1 484 ? -18.629 -11.080 25.979 1.00 88.19 484 ASP A N 1
ATOM 3521 C CA . ASP A 1 484 ? -18.320 -11.782 27.212 1.00 88.19 484 ASP A CA 1
ATOM 3522 C C . ASP A 1 484 ? -17.763 -13.181 26.893 1.00 88.19 484 ASP A C 1
ATOM 3524 O O . ASP A 1 484 ? -18.485 -14.006 26.319 1.00 88.19 484 ASP A O 1
ATOM 3528 N N . PRO A 1 485 ? -16.511 -13.494 27.276 1.00 84.62 485 PRO A N 1
ATOM 3529 C CA . PRO A 1 485 ? -15.890 -14.779 26.967 1.00 84.62 485 PRO A CA 1
ATOM 3530 C C . PRO A 1 485 ? -16.580 -15.965 27.658 1.00 84.62 485 PRO A C 1
ATOM 3532 O O . PRO A 1 485 ? -16.450 -17.095 27.189 1.00 84.62 485 PRO A O 1
ATOM 3535 N N . ASN A 1 486 ? -17.326 -15.735 28.745 1.00 86.50 486 ASN A N 1
ATOM 3536 C CA . ASN A 1 486 ? -18.010 -16.803 29.478 1.00 86.50 486 ASN A CA 1
ATOM 3537 C C . ASN A 1 486 ? -19.303 -17.254 28.789 1.00 86.50 486 ASN A C 1
ATOM 3539 O O . ASN A 1 486 ? -19.677 -18.424 28.870 1.00 86.50 486 ASN A O 1
ATOM 3543 N N . THR A 1 487 ? -20.002 -16.323 28.139 1.00 85.50 487 THR A N 1
ATOM 3544 C CA . THR A 1 487 ? -21.336 -16.556 27.560 1.00 85.50 487 THR A CA 1
ATOM 3545 C C . THR A 1 487 ? -21.348 -16.497 26.035 1.00 85.50 487 THR A C 1
ATOM 3547 O O . THR A 1 487 ? -22.308 -16.958 25.419 1.00 85.50 487 THR A O 1
ATOM 3550 N N . ASN A 1 488 ? -20.285 -15.969 25.420 1.00 86.44 488 ASN A N 1
ATOM 3551 C CA . ASN A 1 488 ? -20.178 -15.683 23.991 1.00 86.44 488 ASN A CA 1
ATOM 3552 C C . ASN A 1 488 ? -21.322 -14.786 23.476 1.00 86.44 488 ASN A C 1
ATOM 3554 O O . ASN A 1 488 ? -21.850 -14.982 22.380 1.00 86.44 488 ASN A O 1
ATOM 3558 N N . THR A 1 489 ? -21.725 -13.815 24.298 1.00 87.19 489 THR A N 1
ATOM 3559 C CA . THR A 1 489 ? -22.749 -12.806 23.982 1.00 87.19 489 THR A CA 1
ATOM 3560 C C . THR A 1 489 ? -22.181 -11.396 24.127 1.00 87.19 489 THR A C 1
ATOM 3562 O O . THR A 1 489 ? -21.188 -11.210 24.824 1.00 87.19 489 THR A O 1
ATOM 3565 N N . SER A 1 490 ? -22.813 -10.396 23.505 1.00 91.38 490 SER A N 1
ATOM 3566 C CA . SER A 1 490 ? -22.456 -8.973 23.653 1.00 91.38 490 SER A CA 1
ATOM 3567 C C . SER A 1 490 ? -23.527 -8.224 24.450 1.00 91.38 490 SER A C 1
ATOM 3569 O O . SER A 1 490 ? -24.366 -7.542 23.860 1.00 91.38 490 SER A O 1
ATOM 3571 N N . PRO A 1 491 ? -23.564 -8.364 25.787 1.00 93.12 491 PRO A N 1
ATOM 3572 C CA . PRO A 1 491 ? -24.633 -7.781 26.594 1.00 93.12 491 PRO A CA 1
ATOM 3573 C C . PRO A 1 491 ? -24.505 -6.263 26.771 1.00 93.12 491 PRO A C 1
ATOM 3575 O O . PRO A 1 491 ? -25.443 -5.630 27.252 1.00 93.12 491 PRO A O 1
ATOM 3578 N N . VAL A 1 492 ? -23.364 -5.674 26.401 1.00 94.69 492 VAL A N 1
ATOM 3579 C CA . VAL A 1 492 ? -23.058 -4.257 26.613 1.00 94.69 492 VAL A CA 1
ATOM 3580 C C . VAL A 1 492 ? -22.689 -3.584 25.294 1.00 94.69 492 VAL A C 1
ATOM 3582 O O . VAL A 1 492 ? -21.940 -4.133 24.489 1.00 94.69 492 VAL A O 1
ATOM 3585 N N . THR A 1 493 ? -23.194 -2.368 25.098 1.00 94.44 493 THR A N 1
ATOM 3586 C CA . THR A 1 493 ? -22.747 -1.425 24.066 1.00 94.44 493 THR A CA 1
ATOM 3587 C C . THR A 1 493 ? -22.190 -0.182 24.742 1.00 94.44 493 THR A C 1
ATOM 3589 O O . THR A 1 493 ? -22.844 0.384 25.615 1.00 94.44 493 THR A O 1
ATOM 3592 N N . LEU A 1 494 ? -20.998 0.246 24.341 1.00 94.56 494 LEU A N 1
ATOM 3593 C CA . LEU A 1 494 ? -20.332 1.436 24.860 1.00 94.56 494 LEU A CA 1
ATOM 3594 C C . LEU A 1 494 ? -20.153 2.448 23.740 1.00 94.56 494 LEU A C 1
ATOM 3596 O O . LEU A 1 494 ? -19.757 2.064 22.647 1.00 94.56 494 LEU A O 1
ATOM 3600 N N . THR A 1 495 ? -20.415 3.723 24.003 1.00 92.94 495 THR A N 1
ATOM 3601 C CA . THR A 1 495 ? -20.096 4.828 23.089 1.00 92.94 495 THR A CA 1
ATOM 3602 C C . THR A 1 495 ? -19.202 5.825 23.811 1.00 92.94 495 THR A C 1
ATOM 3604 O O . THR A 1 495 ? -19.622 6.428 24.795 1.00 92.94 495 THR A O 1
ATOM 3607 N N . PHE A 1 496 ? -17.965 5.966 23.344 1.00 92.06 496 PHE A N 1
ATOM 3608 C CA . PHE A 1 496 ? -16.985 6.923 23.848 1.00 92.06 496 PHE A CA 1
ATOM 3609 C C . PHE A 1 496 ? -17.118 8.239 23.081 1.00 92.06 496 PHE A C 1
ATOM 3611 O O . PHE A 1 496 ? -17.068 8.222 21.848 1.00 92.06 496 PHE A O 1
ATOM 3618 N N . ASP A 1 497 ? -17.201 9.371 23.782 1.00 87.50 497 ASP A N 1
ATOM 3619 C CA . ASP A 1 497 ? -17.189 10.691 23.133 1.00 87.50 497 ASP A CA 1
ATOM 3620 C C . ASP A 1 497 ? -15.918 10.884 22.291 1.00 87.50 497 ASP A C 1
ATOM 3622 O O . ASP A 1 497 ? -15.988 11.290 21.127 1.00 87.50 497 ASP A O 1
ATOM 3626 N N . ASN A 1 498 ? -14.754 10.562 22.869 1.00 82.44 498 ASN A N 1
ATOM 3627 C CA . ASN A 1 498 ? -13.460 10.648 22.203 1.00 82.44 498 ASN A CA 1
ATOM 3628 C C . ASN A 1 498 ? -12.457 9.619 22.749 1.00 82.44 498 ASN A C 1
ATOM 3630 O O . ASN A 1 498 ? -12.118 9.632 23.932 1.00 82.44 498 ASN A O 1
ATOM 3634 N N . VAL A 1 499 ? -11.919 8.770 21.875 1.00 80.06 499 VAL A N 1
ATOM 3635 C CA . VAL A 1 499 ? -10.816 7.850 22.182 1.00 80.06 499 VAL A CA 1
ATOM 3636 C C . VAL A 1 499 ? -9.514 8.491 21.705 1.00 80.06 499 VAL A C 1
ATOM 3638 O O . VAL A 1 499 ? -9.344 8.775 20.521 1.00 80.06 499 VAL A O 1
ATOM 3641 N N . THR A 1 500 ? -8.592 8.735 22.632 1.00 74.19 500 THR A N 1
ATOM 3642 C CA . THR A 1 500 ? -7.302 9.401 22.389 1.00 74.19 500 THR A CA 1
ATOM 3643 C C . THR A 1 500 ? -6.165 8.425 22.122 1.00 74.19 500 THR A C 1
ATOM 3645 O O . THR A 1 500 ? -5.173 8.790 21.496 1.00 74.19 500 THR A O 1
ATOM 3648 N N . ARG A 1 501 ? -6.294 7.179 22.585 1.00 80.19 501 ARG A N 1
ATOM 3649 C CA . ARG A 1 501 ? -5.316 6.113 22.355 1.00 80.19 501 ARG A CA 1
ATOM 3650 C C . ARG A 1 501 ? -6.034 4.782 22.205 1.00 80.19 501 ARG A C 1
ATOM 3652 O O . ARG A 1 501 ? -6.925 4.484 22.999 1.00 80.19 501 ARG A O 1
ATOM 3659 N N . SER A 1 502 ? -5.606 3.983 21.231 1.00 70.94 502 SER A N 1
ATOM 3660 C CA . SER A 1 502 ? -6.128 2.638 21.010 1.00 70.94 502 SER A CA 1
ATOM 3661 C C . SER A 1 502 ? -6.009 1.777 22.268 1.00 70.94 502 SER A C 1
ATOM 3663 O O . SER A 1 502 ? -5.130 1.962 23.117 1.00 70.94 502 SER A O 1
ATOM 3665 N N . GLY A 1 503 ? -6.912 0.814 22.387 1.00 72.69 503 GLY A N 1
ATOM 3666 C CA . GLY A 1 503 ? -6.852 -0.210 23.413 1.00 72.69 503 GLY A CA 1
ATOM 3667 C C . GLY A 1 503 ? -7.924 -1.266 23.209 1.00 72.69 503 GLY A C 1
ATOM 3668 O O . GLY A 1 503 ? -8.477 -1.420 22.120 1.00 72.69 503 GLY A O 1
ATOM 3669 N N . SER A 1 504 ? -8.212 -1.994 24.277 1.00 82.19 504 SER A N 1
ATOM 3670 C CA . SER A 1 504 ? -9.241 -3.023 24.317 1.00 82.19 504 SER A CA 1
ATOM 3671 C C . SER A 1 504 ? -10.199 -2.726 25.453 1.00 82.19 504 SER A C 1
ATOM 3673 O O . SER A 1 504 ? -9.767 -2.490 26.581 1.00 82.19 504 SER A O 1
ATOM 3675 N N . THR A 1 505 ? -11.486 -2.717 25.144 1.00 88.38 505 THR A N 1
ATOM 3676 C CA . THR A 1 505 ? -12.590 -2.691 26.091 1.00 88.38 505 THR A CA 1
ATOM 3677 C C . THR A 1 505 ? -13.172 -4.090 26.200 1.00 88.38 505 THR A C 1
ATOM 3679 O O . THR A 1 505 ? -13.603 -4.662 25.207 1.00 88.38 505 THR A O 1
ATOM 3682 N N . THR A 1 506 ? -13.212 -4.652 27.399 1.00 89.75 506 THR A N 1
ATOM 3683 C CA . THR A 1 506 ? -13.709 -6.009 27.646 1.00 89.75 506 THR A CA 1
ATOM 3684 C C . THR A 1 506 ? -14.944 -5.975 28.533 1.00 89.75 506 THR A C 1
ATOM 3686 O O . THR A 1 506 ? -15.194 -5.009 29.256 1.00 89.75 506 THR A O 1
ATOM 3689 N N . VAL A 1 507 ? -15.733 -7.047 28.474 1.00 94.00 507 VAL A N 1
ATOM 3690 C CA . VAL A 1 507 ? -16.809 -7.304 29.431 1.00 94.00 507 VAL A CA 1
ATOM 3691 C C . VAL A 1 507 ? -16.720 -8.744 29.914 1.00 94.00 507 VAL A C 1
ATOM 3693 O O . VAL A 1 507 ? -16.413 -9.641 29.136 1.00 94.00 507 VAL A O 1
ATOM 3696 N N . THR A 1 508 ? -16.975 -8.982 31.196 1.00 93.56 508 THR A N 1
ATOM 3697 C CA . THR A 1 508 ? -17.164 -10.328 31.755 1.00 93.56 508 THR A CA 1
ATOM 3698 C C . THR A 1 508 ? -18.370 -10.317 32.683 1.00 93.56 508 THR A C 1
ATOM 3700 O O . THR A 1 508 ? -18.454 -9.462 33.570 1.00 93.56 508 THR A O 1
ATOM 3703 N N . THR A 1 509 ? -19.307 -11.252 32.503 1.00 94.38 509 THR A N 1
ATOM 3704 C CA . THR A 1 509 ? -20.453 -11.375 33.416 1.00 94.38 509 THR A CA 1
ATOM 3705 C C . THR A 1 509 ? -20.178 -12.352 34.556 1.00 94.38 509 THR A C 1
ATOM 3707 O O . THR A 1 509 ? -19.456 -13.341 34.401 1.00 94.38 509 THR A O 1
ATOM 3710 N N . SER A 1 510 ? -20.747 -12.060 35.728 1.00 92.69 510 SER A N 1
ATOM 3711 C CA . SER A 1 510 ? -20.588 -12.858 36.948 1.00 92.69 510 SER A CA 1
ATOM 3712 C C . SER A 1 510 ? -21.876 -12.881 37.772 1.00 92.69 510 SER A C 1
ATOM 3714 O O . SER A 1 510 ? -22.571 -11.875 37.877 1.00 92.69 510 SER A O 1
ATOM 3716 N N . GLY A 1 511 ? -22.175 -14.017 38.413 1.00 91.62 511 GLY A N 1
ATOM 3717 C CA . GLY A 1 511 ? -23.269 -14.133 39.391 1.00 91.62 511 GLY A CA 1
ATOM 3718 C C . GLY A 1 511 ? -22.902 -13.669 40.806 1.00 91.62 511 GLY A C 1
ATOM 3719 O O . GLY A 1 511 ? -23.750 -13.651 41.695 1.00 91.62 511 GLY A O 1
ATOM 3720 N N . THR A 1 512 ? -21.636 -13.315 41.032 1.00 86.81 512 THR A N 1
ATOM 3721 C CA . THR A 1 512 ? -21.107 -12.843 42.318 1.00 86.81 512 THR A CA 1
ATOM 3722 C C . THR A 1 512 ? -20.431 -11.489 42.146 1.00 86.81 512 THR A C 1
ATOM 3724 O O . THR A 1 512 ? -19.658 -11.309 41.206 1.00 86.81 512 THR A O 1
ATOM 3727 N N . GLY A 1 513 ? -20.669 -10.572 43.077 1.00 86.19 513 GLY A N 1
ATOM 3728 C CA . GLY A 1 513 ? -20.113 -9.221 43.067 1.00 86.19 513 GLY A CA 1
ATOM 3729 C C . GLY A 1 513 ? -20.223 -8.577 44.445 1.00 86.19 513 GLY A C 1
ATOM 3730 O O . GLY A 1 513 ? -20.511 -9.261 45.435 1.00 86.19 513 GLY A O 1
ATOM 3731 N N . THR A 1 514 ? -19.982 -7.271 44.528 1.00 86.69 514 THR A N 1
ATOM 3732 C CA . THR A 1 514 ? -20.169 -6.529 45.778 1.00 86.69 514 THR A CA 1
ATOM 3733 C C . THR A 1 514 ? -21.656 -6.443 46.140 1.00 86.69 514 THR A C 1
ATOM 3735 O O . THR A 1 514 ? -22.509 -6.446 45.245 1.00 86.69 514 THR A O 1
ATOM 3738 N N . PRO A 1 515 ? -22.012 -6.422 47.443 1.00 86.56 515 PRO A N 1
ATOM 3739 C CA . PRO A 1 515 ? -23.409 -6.360 47.862 1.00 86.56 515 PRO A CA 1
ATOM 3740 C C . PRO A 1 515 ? -24.164 -5.212 47.169 1.00 86.56 515 PRO A C 1
ATOM 3742 O O . PRO A 1 515 ? -23.582 -4.133 47.019 1.00 86.56 515 PRO A O 1
ATOM 3745 N N . PRO A 1 516 ? -25.427 -5.423 46.745 1.00 85.31 516 PRO A N 1
ATOM 3746 C CA . PRO A 1 516 ? -26.239 -4.371 46.140 1.00 85.31 516 PRO A CA 1
ATOM 3747 C C . PRO A 1 516 ? -26.339 -3.111 47.019 1.00 85.31 516 PRO A C 1
ATOM 3749 O O . PRO A 1 516 ? -26.220 -3.214 48.246 1.00 85.31 516 PRO A O 1
ATOM 3752 N N . PRO A 1 517 ? -26.602 -1.931 46.426 1.00 82.75 517 PRO A N 1
ATOM 3753 C CA . PRO A 1 517 ? -26.941 -0.734 47.191 1.00 82.75 517 PRO A CA 1
ATOM 3754 C C . PRO A 1 517 ? -28.122 -0.988 48.146 1.00 82.75 517 PRO A C 1
ATOM 3756 O O . PRO A 1 517 ? -29.018 -1.780 47.848 1.00 82.75 517 PRO A O 1
ATOM 3759 N N . ASN A 1 518 ? -28.155 -0.296 49.291 1.00 75.19 518 ASN A N 1
ATOM 3760 C CA . ASN A 1 518 ? -29.276 -0.395 50.233 1.00 75.19 518 ASN A CA 1
ATOM 3761 C C . ASN A 1 518 ? -30.603 -0.070 49.533 1.00 75.19 518 ASN A C 1
ATOM 3763 O O . ASN A 1 518 ? -30.706 0.967 48.885 1.00 75.19 518 ASN A O 1
ATOM 3767 N N . GLY A 1 519 ? -31.611 -0.928 49.708 1.00 72.81 519 GLY A N 1
ATOM 3768 C CA . GLY A 1 519 ? -32.922 -0.756 49.072 1.00 72.81 519 GLY A CA 1
ATOM 3769 C C . GLY A 1 519 ? -32.990 -1.250 47.625 1.00 72.81 519 GLY A C 1
ATOM 3770 O O . GLY A 1 519 ? -34.004 -1.046 46.977 1.00 72.81 519 GLY A O 1
ATOM 3771 N N . PHE A 1 520 ? -31.958 -1.926 47.112 1.00 83.56 520 PHE A N 1
ATOM 3772 C CA . PHE A 1 520 ? -31.925 -2.447 45.745 1.00 83.56 520 PHE A CA 1
ATOM 3773 C C . PHE A 1 520 ? -31.578 -3.939 45.709 1.00 83.56 520 PHE A C 1
ATOM 3775 O O . PHE A 1 520 ? -30.889 -4.464 46.585 1.00 83.56 520 PHE A O 1
ATOM 3782 N N . LYS A 1 521 ? -32.032 -4.641 44.666 1.00 83.50 521 LYS A N 1
ATOM 3783 C CA . LYS A 1 521 ? -31.593 -6.010 44.351 1.00 83.50 521 LYS A CA 1
ATOM 3784 C C . LYS A 1 521 ? -31.311 -6.192 42.878 1.00 83.50 521 LYS A C 1
ATOM 3786 O O . LYS A 1 521 ? -31.864 -5.498 42.035 1.00 83.50 521 LYS A O 1
ATOM 3791 N N . LEU A 1 522 ? -30.493 -7.191 42.584 1.00 90.44 522 LEU A N 1
ATOM 3792 C CA . LEU A 1 522 ? -30.368 -7.719 41.236 1.00 90.44 522 LEU A CA 1
ATOM 3793 C C . LEU A 1 522 ? -31.615 -8.514 40.841 1.00 90.44 522 LEU A C 1
ATOM 3795 O O . LEU A 1 522 ? -32.356 -9.014 41.693 1.00 90.44 522 LEU A O 1
ATOM 3799 N N . GLY A 1 523 ? -31.798 -8.666 39.533 1.00 87.00 523 GLY A N 1
ATOM 3800 C CA . GLY A 1 523 ? -32.782 -9.584 38.976 1.00 87.00 523 GLY A CA 1
ATOM 3801 C C . GLY A 1 523 ? -32.386 -11.052 39.157 1.00 87.00 523 GLY A C 1
ATOM 3802 O O . GLY A 1 523 ? -31.384 -11.387 39.791 1.00 87.00 523 GLY A O 1
ATOM 3803 N N . ASN A 1 524 ? -33.204 -11.945 38.607 1.00 87.50 524 ASN A N 1
ATOM 3804 C CA . ASN A 1 524 ? -33.000 -13.388 38.668 1.00 87.50 524 ASN A CA 1
ATOM 3805 C C . ASN A 1 524 ? -32.778 -13.965 37.253 1.00 87.50 524 ASN A C 1
ATOM 3807 O O . ASN A 1 524 ? -33.692 -13.859 36.428 1.00 87.50 524 ASN A O 1
ATOM 3811 N N . PRO A 1 525 ? -31.622 -14.596 36.963 1.00 92.31 525 PRO A N 1
ATOM 3812 C CA . PRO A 1 525 ? -30.464 -14.771 37.850 1.00 92.31 525 PRO A CA 1
ATOM 3813 C C . PRO A 1 525 ? -29.734 -13.443 38.138 1.00 92.31 525 PRO A C 1
ATOM 3815 O O . PRO A 1 525 ? -29.837 -12.517 37.333 1.00 92.31 525 PRO A O 1
ATOM 3818 N N . PRO A 1 526 ? -28.994 -13.335 39.260 1.00 92.56 526 PRO A N 1
ATOM 3819 C CA . PRO A 1 526 ? -28.176 -12.157 39.531 1.00 92.56 526 PRO A CA 1
ATOM 3820 C C . PRO A 1 526 ? -27.024 -12.076 38.526 1.00 92.56 526 PRO A C 1
ATOM 3822 O O . PRO A 1 526 ? -26.341 -13.075 38.294 1.00 92.56 526 PRO A O 1
ATOM 3825 N N . VAL A 1 527 ? -26.804 -10.894 37.943 1.00 95.31 527 VAL A N 1
ATOM 3826 C CA . VAL A 1 527 ? -25.730 -10.647 36.970 1.00 95.31 527 VAL A CA 1
ATOM 3827 C C . VAL A 1 527 ? -25.053 -9.312 37.262 1.00 95.31 527 VAL A C 1
ATOM 3829 O O . VAL A 1 527 ? -25.706 -8.270 37.308 1.00 95.31 527 VAL A O 1
ATOM 3832 N N . TYR A 1 528 ? -23.735 -9.358 37.408 1.00 96.31 528 TYR A N 1
ATOM 3833 C CA . TYR A 1 528 ? -22.841 -8.208 37.406 1.00 96.31 528 TYR A CA 1
ATOM 3834 C C . TYR A 1 528 ? -22.042 -8.166 36.102 1.00 96.31 528 TYR A C 1
ATOM 3836 O O . TYR A 1 528 ? -21.711 -9.217 35.548 1.00 96.31 528 TYR A O 1
ATOM 3844 N N . TYR A 1 529 ? -21.692 -6.963 35.649 1.00 96.38 529 TYR A N 1
ATOM 3845 C CA . TYR A 1 529 ? -20.916 -6.723 34.432 1.00 96.38 529 TYR A CA 1
ATOM 3846 C C . TYR A 1 529 ? -19.590 -6.065 34.807 1.00 96.38 529 TYR A C 1
ATOM 3848 O O . TYR A 1 529 ? -19.557 -4.903 35.207 1.00 96.38 529 TYR A O 1
ATOM 3856 N N . HIS A 1 530 ? -18.495 -6.809 34.695 1.00 94.62 530 HIS A N 1
ATOM 3857 C CA . HIS A 1 530 ? -17.150 -6.267 34.849 1.00 94.62 530 HIS A CA 1
ATOM 3858 C C . HIS A 1 530 ? -16.719 -5.687 33.509 1.00 94.62 530 HIS A C 1
ATOM 3860 O O . HIS A 1 530 ? -16.495 -6.451 32.571 1.00 94.62 530 HIS A O 1
ATOM 3866 N N . ILE A 1 531 ? -16.649 -4.362 33.416 1.00 94.44 531 ILE A N 1
ATOM 3867 C CA . ILE A 1 531 ? -16.206 -3.660 32.213 1.00 94.44 531 ILE A CA 1
ATOM 3868 C C . ILE A 1 531 ? -14.840 -3.054 32.505 1.00 94.44 531 ILE A C 1
ATOM 3870 O O . ILE A 1 531 ? -14.667 -2.352 33.500 1.00 94.44 531 ILE A O 1
ATOM 3874 N N . GLU A 1 532 ? -13.882 -3.295 31.620 1.00 91.88 532 GLU A N 1
ATOM 3875 C CA . GLU A 1 532 ? -12.539 -2.727 31.708 1.00 91.88 532 GLU A CA 1
ATOM 3876 C C . GLU A 1 532 ? -12.147 -2.143 30.354 1.00 91.88 532 GLU A C 1
ATOM 3878 O O . GLU A 1 532 ? -12.616 -2.601 29.314 1.00 91.88 532 GLU A O 1
ATOM 3883 N N . THR A 1 533 ? -11.285 -1.126 30.349 1.00 89.94 533 THR A N 1
ATOM 3884 C CA . THR A 1 533 ? -10.679 -0.634 29.110 1.00 89.94 533 THR A CA 1
ATOM 3885 C C . THR A 1 533 ? -9.213 -0.284 29.307 1.00 89.94 533 THR A C 1
ATOM 3887 O O . THR A 1 533 ? -8.833 0.290 30.328 1.00 89.94 533 THR A O 1
ATOM 3890 N N . THR A 1 534 ? -8.391 -0.596 28.308 1.00 84.31 534 THR A N 1
ATOM 3891 C CA . THR A 1 534 ? -7.007 -0.106 28.203 1.00 84.31 534 THR A CA 1
ATOM 3892 C C . THR A 1 534 ? -6.876 1.103 27.272 1.00 84.31 534 THR A C 1
ATOM 3894 O O . THR A 1 534 ? -5.813 1.734 27.231 1.00 84.31 534 THR A O 1
ATOM 3897 N N . ALA A 1 535 ? -7.946 1.448 26.545 1.00 81.44 535 ALA A N 1
ATOM 3898 C CA . ALA A 1 535 ? -7.970 2.599 25.651 1.00 81.44 535 ALA A CA 1
ATOM 3899 C C . ALA A 1 535 ? -7.850 3.908 26.443 1.00 81.44 535 ALA A C 1
ATOM 3901 O O . ALA A 1 535 ? -8.428 4.054 27.522 1.00 81.44 535 ALA A O 1
ATOM 3902 N N . GLY A 1 536 ? -7.091 4.863 25.905 1.00 82.62 536 GLY A N 1
ATOM 3903 C CA . GLY A 1 536 ? -7.108 6.236 26.405 1.00 82.62 536 GLY A CA 1
ATOM 3904 C C . GLY A 1 536 ? -8.339 6.942 25.855 1.00 82.62 536 GLY A C 1
ATOM 3905 O O . GLY A 1 536 ? -8.602 6.845 24.659 1.00 82.62 536 GLY A O 1
ATOM 3906 N N . PHE A 1 537 ? -9.095 7.634 26.698 1.00 90.88 537 PHE A N 1
ATOM 3907 C CA . PHE A 1 537 ? -10.281 8.374 26.280 1.00 90.88 537 PHE A CA 1
ATOM 3908 C C . PHE A 1 537 ? -10.440 9.643 27.112 1.00 90.88 537 PHE A C 1
ATOM 3910 O O . PHE A 1 537 ? -10.029 9.682 28.272 1.00 90.88 537 PHE A O 1
ATOM 3917 N N . ASP A 1 538 ? -11.062 10.646 26.501 1.00 87.31 538 ASP A N 1
ATOM 3918 C CA . ASP A 1 538 ? -11.435 11.907 27.132 1.00 87.31 538 ASP A CA 1
ATOM 3919 C C . ASP A 1 538 ? -12.948 12.102 26.975 1.00 87.31 538 ASP A C 1
ATOM 3921 O O . ASP A 1 538 ? -13.520 11.774 25.935 1.00 87.31 538 ASP A O 1
ATOM 3925 N N . GLY A 1 539 ? -13.597 12.675 27.989 1.00 88.69 539 GLY A N 1
ATOM 3926 C CA . GLY A 1 539 ? -15.045 12.904 27.980 1.00 88.69 539 GLY A CA 1
ATOM 3927 C C . GLY A 1 539 ? -15.837 11.796 28.672 1.00 88.69 539 GLY A C 1
ATOM 3928 O O . GLY A 1 539 ? -15.315 11.088 29.538 1.00 88.69 539 GLY A O 1
ATOM 3929 N N . GLN A 1 540 ? -17.126 11.710 28.350 1.00 92.50 540 GLN A N 1
ATOM 3930 C CA . GLN A 1 540 ? -18.035 10.737 28.941 1.00 92.50 540 GLN A CA 1
ATOM 3931 C C . GLN A 1 540 ? -18.122 9.470 28.080 1.00 92.50 540 GLN A C 1
ATOM 3933 O O . GLN A 1 540 ? -17.765 9.449 26.899 1.00 92.50 540 GLN A O 1
ATOM 3938 N N . VAL A 1 541 ? -18.582 8.387 28.703 1.00 95.75 541 VAL A N 1
ATOM 3939 C CA . VAL A 1 541 ? -18.892 7.131 28.025 1.00 95.75 541 VAL A CA 1
ATOM 3940 C C . VAL A 1 541 ? -20.339 6.777 28.308 1.00 95.75 541 VAL A C 1
ATOM 3942 O O . VAL A 1 541 ? -20.737 6.618 29.462 1.00 95.75 541 VAL A O 1
ATOM 3945 N N . HIS A 1 542 ? -21.110 6.617 27.241 1.00 96.31 542 HIS A N 1
ATOM 3946 C CA . HIS A 1 542 ? -22.483 6.144 27.299 1.00 96.31 542 HIS A CA 1
ATOM 3947 C C . HIS A 1 542 ? -22.489 4.609 27.269 1.00 96.31 542 HIS A C 1
ATOM 3949 O O . HIS A 1 542 ? -22.017 3.993 26.310 1.00 96.31 542 HIS A O 1
ATOM 3955 N N . VAL A 1 543 ? -22.983 3.985 28.335 1.00 97.38 543 VAL A N 1
ATOM 3956 C CA . VAL A 1 543 ? -22.997 2.533 28.547 1.00 97.38 543 VAL A CA 1
ATOM 3957 C C . VAL A 1 543 ? -24.434 2.044 28.492 1.00 97.38 543 VAL A C 1
ATOM 3959 O O . VAL A 1 543 ? -25.249 2.441 29.314 1.00 97.38 543 VAL A O 1
ATOM 3962 N N . CYS A 1 544 ? -24.736 1.140 27.566 1.00 97.56 544 CYS A N 1
ATOM 3963 C CA . CYS A 1 544 ? -26.041 0.505 27.420 1.00 97.56 544 CYS A CA 1
ATOM 3964 C C . CYS A 1 544 ? -25.942 -0.995 27.685 1.00 97.56 544 CYS A C 1
ATOM 3966 O O . CYS A 1 544 ? -25.195 -1.698 27.003 1.00 97.56 544 CYS A O 1
ATOM 3968 N N . ILE A 1 545 ? -26.723 -1.494 28.641 1.00 97.69 545 ILE A N 1
ATOM 3969 C CA . ILE A 1 545 ? -26.773 -2.907 29.024 1.00 97.69 545 ILE A CA 1
ATOM 3970 C C . ILE A 1 545 ? -28.108 -3.508 28.594 1.00 97.69 545 ILE A C 1
ATOM 3972 O O . ILE A 1 545 ? -29.176 -3.020 28.971 1.00 97.69 545 ILE A O 1
ATOM 3976 N N . SER A 1 546 ? -28.044 -4.604 27.839 1.00 96.56 546 SER A N 1
ATOM 3977 C CA . SER A 1 546 ? -29.197 -5.468 27.592 1.00 96.56 546 SER A CA 1
ATOM 3978 C C . SER A 1 546 ? -29.409 -6.378 28.793 1.00 96.56 546 SER A C 1
ATOM 3980 O O . SER A 1 546 ? -28.546 -7.184 29.134 1.00 96.56 546 SER A O 1
ATOM 3982 N N . TYR A 1 547 ? -30.578 -6.277 29.418 1.00 95.06 547 TYR A N 1
ATOM 3983 C CA . TYR A 1 547 ? -30.984 -7.153 30.520 1.00 95.06 547 TYR A CA 1
ATOM 3984 C C . TYR A 1 547 ? -31.924 -8.275 30.051 1.00 95.06 547 TYR A C 1
ATOM 3986 O O . TYR A 1 547 ? -32.657 -8.879 30.838 1.00 95.06 547 TYR A O 1
ATOM 3994 N N . SER A 1 548 ? -31.898 -8.584 28.751 1.00 92.31 548 SER A N 1
ATOM 3995 C CA . SER A 1 548 ? -32.632 -9.711 28.177 1.00 92.31 548 SER A CA 1
ATOM 3996 C C . SER A 1 548 ? -32.218 -11.030 28.838 1.00 92.31 548 SER A C 1
ATOM 3998 O O . SER A 1 548 ? -31.043 -11.379 28.872 1.00 92.31 548 SER A O 1
ATOM 4000 N N . GLY A 1 549 ? -33.196 -11.783 29.347 1.00 89.44 549 GLY A N 1
ATOM 4001 C CA . GLY A 1 549 ? -32.955 -13.046 30.058 1.00 89.44 549 GLY A CA 1
ATOM 4002 C C . GLY A 1 549 ? -32.818 -12.913 31.579 1.00 89.44 549 GLY A C 1
ATOM 4003 O O . GLY A 1 549 ? -32.732 -13.936 32.256 1.00 89.44 549 GLY A O 1
ATOM 4004 N N . ILE A 1 550 ? -32.869 -11.693 32.124 1.00 93.88 550 ILE A N 1
ATOM 4005 C CA . ILE A 1 550 ? -32.932 -11.432 33.567 1.00 93.88 550 ILE A CA 1
ATOM 4006 C C . ILE A 1 550 ? -34.370 -11.052 33.934 1.00 93.88 550 ILE A C 1
ATOM 4008 O O . ILE A 1 550 ? -34.973 -10.184 33.308 1.00 93.88 550 ILE A O 1
ATOM 4012 N N . SER A 1 551 ? -34.935 -11.715 34.944 1.00 91.62 551 SER A N 1
ATOM 4013 C CA . SER A 1 551 ? -36.285 -11.419 35.437 1.00 91.62 551 SER A CA 1
ATOM 4014 C C . SER A 1 551 ? -36.242 -10.427 36.596 1.00 91.62 551 SER A C 1
ATOM 4016 O O . SER A 1 551 ? -35.561 -10.677 37.592 1.00 91.62 551 SER A O 1
ATOM 4018 N N . PHE A 1 552 ? -37.031 -9.358 36.498 1.00 89.31 552 PHE A N 1
ATOM 4019 C CA . PHE A 1 552 ? -37.264 -8.386 37.568 1.00 89.31 552 PHE A CA 1
ATOM 4020 C C . PHE A 1 552 ? -38.747 -8.386 37.965 1.00 89.31 552 PHE A C 1
ATOM 4022 O O . PHE A 1 552 ? -39.618 -8.720 37.160 1.00 89.31 552 PHE A O 1
ATOM 4029 N N . GLY A 1 553 ? -39.042 -8.040 39.216 1.00 84.62 553 GLY A N 1
ATOM 4030 C CA . GLY A 1 553 ? -40.404 -7.838 39.705 1.00 84.62 553 GLY A CA 1
ATOM 4031 C C . GLY A 1 553 ? -41.040 -6.552 39.172 1.00 84.62 553 GLY A C 1
ATOM 4032 O O . GLY A 1 553 ? -42.235 -6.558 38.873 1.00 84.62 553 GLY A O 1
ATOM 4033 N N . ASN A 1 554 ? -40.259 -5.478 39.013 1.00 83.69 554 ASN A N 1
ATOM 4034 C CA . ASN A 1 554 ? -40.704 -4.234 38.380 1.00 83.69 554 ASN A CA 1
ATOM 4035 C C . ASN A 1 554 ? -39.645 -3.675 37.419 1.00 83.69 554 ASN A C 1
ATOM 4037 O O . ASN A 1 554 ? -38.698 -3.011 37.825 1.00 83.69 554 ASN A O 1
ATOM 4041 N N . GLU A 1 555 ? -39.845 -3.891 36.121 1.00 87.81 555 GLU A N 1
ATOM 4042 C CA . GLU A 1 555 ? -38.920 -3.407 35.090 1.00 87.81 555 GLU A CA 1
ATOM 4043 C C . GLU A 1 555 ? -39.058 -1.913 34.769 1.00 87.81 555 GLU A C 1
ATOM 4045 O O . GLU A 1 555 ? -38.188 -1.359 34.108 1.00 87.81 555 GLU A O 1
ATOM 4050 N N . ASN A 1 556 ? -40.128 -1.242 35.208 1.00 85.06 556 ASN A N 1
ATOM 4051 C CA . ASN A 1 556 ? -40.313 0.186 34.913 1.00 85.06 556 ASN A CA 1
ATOM 4052 C C . ASN A 1 556 ? -39.408 1.089 35.757 1.00 85.06 556 ASN A C 1
ATOM 4054 O O . ASN A 1 556 ? -39.355 2.289 35.512 1.00 85.06 556 ASN A O 1
ATOM 4058 N N . ASP A 1 557 ? -38.743 0.523 36.764 1.00 84.81 557 ASP A N 1
ATOM 4059 C CA . ASP A 1 557 ? -37.997 1.275 37.769 1.00 84.81 557 ASP A CA 1
ATOM 4060 C C . ASP A 1 557 ? -36.593 0.704 37.995 1.00 84.81 557 ASP A C 1
ATOM 4062 O O . ASP A 1 557 ? -36.030 0.768 39.085 1.00 84.81 557 ASP A O 1
ATOM 4066 N N . LEU A 1 558 ? -36.026 0.102 36.949 1.00 93.69 558 LEU A N 1
ATOM 4067 C CA . LEU A 1 558 ? -34.650 -0.372 37.000 1.00 93.69 558 LEU A CA 1
ATOM 4068 C C . LEU A 1 558 ? -33.679 0.808 37.071 1.00 93.69 558 LEU A C 1
ATOM 4070 O O . LEU A 1 558 ? -33.938 1.892 36.541 1.00 93.69 558 LEU A O 1
ATOM 4074 N N . ARG A 1 559 ? -32.539 0.564 37.712 1.00 95.38 559 ARG A N 1
ATOM 4075 C CA . ARG A 1 559 ? -31.414 1.490 37.816 1.00 95.38 559 ARG A CA 1
ATOM 4076 C C . ARG A 1 559 ? -30.124 0.807 37.395 1.00 95.38 559 ARG A C 1
ATOM 4078 O O . ARG A 1 559 ? -29.859 -0.334 37.782 1.00 95.38 559 ARG A O 1
ATOM 4085 N N . LEU A 1 560 ? -29.322 1.511 36.608 1.00 97.06 560 LEU A N 1
ATOM 4086 C CA . LEU A 1 560 ? -27.967 1.120 36.256 1.00 97.06 560 LEU A CA 1
ATOM 4087 C C . LEU A 1 560 ? -27.019 1.755 37.267 1.00 97.06 560 LEU A C 1
ATOM 4089 O O . LEU A 1 560 ? -26.846 2.969 37.280 1.00 97.06 560 LEU A O 1
ATOM 4093 N N . PHE A 1 561 ? -26.386 0.930 38.093 1.00 95.00 561 PHE A N 1
ATOM 4094 C CA . PHE A 1 561 ? -25.372 1.396 39.031 1.00 95.00 561 PHE A CA 1
ATOM 4095 C C . PHE A 1 561 ? -23.970 1.003 38.565 1.00 95.00 561 PHE A C 1
ATOM 4097 O O . PHE A 1 561 ? -23.758 -0.081 38.012 1.00 95.00 561 PHE A O 1
ATOM 4104 N N . HIS A 1 562 ? -23.014 1.882 38.853 1.00 93.56 562 HIS A N 1
ATOM 4105 C CA . HIS A 1 562 ? -21.579 1.706 38.635 1.00 93.56 562 HIS A CA 1
ATOM 4106 C C . HIS A 1 562 ? -20.825 1.853 39.962 1.00 93.56 562 HIS A C 1
ATOM 4108 O O . HIS A 1 562 ? -21.143 2.721 40.778 1.00 93.56 562 HIS A O 1
ATOM 4114 N N . GLU A 1 563 ? -19.851 0.983 40.219 1.00 92.56 563 GLU A N 1
ATOM 4115 C CA . GLU A 1 563 ? -19.089 1.001 41.467 1.00 92.56 563 GLU A CA 1
ATOM 4116 C C . GLU A 1 563 ? -17.892 1.962 41.400 1.00 92.56 563 GLU A C 1
ATOM 4118 O O . GLU A 1 563 ? -16.950 1.793 40.625 1.00 92.56 563 GLU A O 1
ATOM 4123 N N . THR A 1 564 ? -17.876 2.960 42.277 1.00 88.56 564 THR A N 1
ATOM 4124 C CA . THR A 1 564 ? -16.768 3.919 42.402 1.00 88.56 564 THR A CA 1
ATOM 4125 C C . THR A 1 564 ? -15.939 3.647 43.655 1.00 88.56 564 THR A C 1
ATOM 4127 O O . THR A 1 564 ? -16.312 2.847 44.513 1.00 88.56 564 THR A O 1
ATOM 4130 N N . SER A 1 565 ? -14.842 4.386 43.841 1.00 85.50 565 SER A N 1
ATOM 4131 C CA . SER A 1 565 ? -14.056 4.339 45.085 1.00 85.50 565 SER A CA 1
ATOM 4132 C C . SER A 1 565 ? -14.853 4.724 46.344 1.00 85.50 565 SER A C 1
ATOM 4134 O O . SER A 1 565 ? -14.419 4.425 47.455 1.00 85.50 565 SER A O 1
ATOM 4136 N N . THR A 1 566 ? -16.016 5.365 46.185 1.00 84.75 566 THR A N 1
ATOM 4137 C CA . THR A 1 566 ? -16.939 5.736 47.271 1.00 84.75 566 THR A CA 1
ATOM 4138 C C . THR A 1 566 ? -18.141 4.792 47.413 1.00 84.75 566 THR A C 1
ATOM 4140 O O . THR A 1 566 ? -19.008 5.047 48.246 1.00 84.75 566 THR A O 1
ATOM 4143 N N . GLY A 1 567 ? -18.197 3.713 46.625 1.00 87.75 567 GLY A N 1
ATOM 4144 C CA . GLY A 1 567 ? -19.318 2.771 46.551 1.00 87.75 567 GLY A CA 1
ATOM 4145 C C . GLY A 1 567 ? -20.162 2.939 45.284 1.00 87.75 567 GLY A C 1
ATOM 4146 O O . GLY A 1 567 ? -19.767 3.632 44.342 1.00 87.75 567 GLY A O 1
ATOM 4147 N N . TRP A 1 568 ? -21.325 2.288 45.262 1.00 90.38 568 TRP A N 1
ATOM 4148 C CA . TRP A 1 568 ? -22.268 2.330 44.144 1.00 90.38 568 TRP A CA 1
ATOM 4149 C C . TRP A 1 568 ? -22.819 3.738 43.886 1.00 90.38 568 TRP A C 1
ATOM 4151 O O . TRP A 1 568 ? -23.306 4.397 44.806 1.00 90.38 568 TRP A O 1
ATOM 4161 N N . GLN A 1 569 ? -22.783 4.167 42.625 1.00 92.50 569 GLN A N 1
ATOM 4162 C CA . GLN A 1 569 ? -23.410 5.393 42.134 1.00 92.50 569 GLN A CA 1
ATOM 4163 C C . GLN A 1 569 ? -24.412 5.069 41.027 1.00 92.50 569 GLN A C 1
ATOM 4165 O O . GLN A 1 569 ? -24.149 4.213 40.183 1.00 92.50 569 GLN A O 1
ATOM 4170 N N . ASP A 1 570 ? -25.565 5.734 41.059 1.00 93.88 570 ASP A N 1
ATOM 4171 C CA . ASP A 1 570 ? -26.589 5.610 40.023 1.00 93.88 570 ASP A CA 1
ATOM 4172 C C . ASP A 1 570 ? -26.124 6.366 38.775 1.00 93.88 570 ASP A C 1
ATOM 4174 O O . ASP A 1 570 ? -25.849 7.566 38.837 1.00 93.88 570 ASP A O 1
ATOM 4178 N N . ALA A 1 571 ? -26.000 5.646 37.665 1.00 95.38 571 ALA A N 1
ATOM 4179 C CA . ALA A 1 571 ? -25.578 6.170 36.375 1.00 95.38 571 ALA A CA 1
ATOM 4180 C C . ALA A 1 571 ? -26.747 6.274 35.383 1.00 95.38 571 ALA A C 1
ATOM 4182 O O . ALA A 1 571 ? -26.512 6.624 34.234 1.00 95.38 571 ALA A O 1
ATOM 4183 N N . THR A 1 572 ? -27.979 5.942 35.785 1.00 96.88 572 THR A N 1
ATOM 4184 C CA . THR A 1 572 ? -29.125 5.799 34.873 1.00 96.88 572 THR A CA 1
ATOM 4185 C C . THR A 1 572 ? -29.450 7.104 34.146 1.00 96.88 572 THR A C 1
ATOM 4187 O O . THR A 1 572 ? -29.736 8.124 34.778 1.00 96.88 572 THR A O 1
ATOM 4190 N N . ASP A 1 573 ? -29.477 7.064 32.813 1.00 96.06 573 ASP A N 1
ATOM 4191 C CA . ASP A 1 573 ? -29.813 8.238 32.011 1.00 96.06 573 ASP A CA 1
ATOM 4192 C C . ASP A 1 573 ? -31.332 8.489 31.950 1.00 96.06 573 ASP A C 1
ATOM 4194 O O . ASP A 1 573 ? -32.138 7.548 31.977 1.00 96.06 573 ASP A O 1
ATOM 4198 N N . PRO A 1 574 ? -31.767 9.758 31.805 1.00 93.06 574 PRO A N 1
ATOM 4199 C CA . PRO A 1 574 ? -33.173 10.081 31.606 1.00 93.06 574 PRO A CA 1
ATOM 4200 C C . PRO A 1 574 ? -33.768 9.352 30.393 1.00 93.06 574 PRO A C 1
ATOM 4202 O O . PRO A 1 574 ? -33.225 9.406 29.292 1.00 93.06 574 PRO A O 1
ATOM 4205 N N . GLY A 1 575 ? -34.931 8.725 30.581 1.00 88.88 575 GLY A N 1
ATOM 4206 C CA . GLY A 1 575 ? -35.625 7.975 29.526 1.00 88.88 575 GLY A CA 1
ATOM 4207 C C . GLY A 1 575 ? -35.362 6.467 29.537 1.00 88.88 575 GLY A C 1
ATOM 4208 O O . GLY A 1 575 ? -35.986 5.758 28.752 1.00 88.88 575 GLY A O 1
ATOM 4209 N N . TYR A 1 576 ? -34.511 5.977 30.443 1.00 94.12 576 TYR A N 1
ATOM 4210 C CA . TYR A 1 576 ? -34.307 4.551 30.705 1.00 94.12 576 TYR A CA 1
ATOM 4211 C C . TYR A 1 576 ? -34.952 4.117 32.036 1.00 94.12 576 TYR A C 1
ATOM 4213 O O . TYR A 1 576 ? -35.144 4.959 32.917 1.00 94.12 576 TYR A O 1
ATOM 4221 N N . PRO A 1 577 ? -35.294 2.822 32.204 1.00 94.56 577 PRO A N 1
ATOM 4222 C CA . PRO A 1 577 ? -35.089 1.706 31.267 1.00 94.56 577 PRO A CA 1
ATOM 4223 C C . PRO A 1 577 ? -36.050 1.719 30.060 1.00 94.56 577 PRO A C 1
ATOM 4225 O O . PRO A 1 577 ? -37.215 2.091 30.173 1.00 94.56 577 PRO A O 1
ATOM 4228 N N . ASP A 1 578 ? -35.578 1.236 28.907 1.00 95.69 578 ASP A N 1
ATOM 4229 C CA . ASP A 1 578 ? -36.422 0.879 27.762 1.00 95.69 578 ASP A CA 1
ATOM 4230 C C . ASP A 1 578 ? -36.930 -0.554 27.965 1.00 95.69 578 ASP A C 1
ATOM 4232 O O . ASP A 1 578 ? -36.224 -1.538 27.714 1.00 95.69 578 ASP A O 1
ATOM 4236 N N . THR A 1 579 ? -38.162 -0.673 28.459 1.00 93.56 579 THR A N 1
ATOM 4237 C CA . THR A 1 579 ? -38.797 -1.964 28.771 1.00 93.56 579 THR A CA 1
ATOM 4238 C C . THR A 1 579 ? -39.238 -2.743 27.532 1.00 93.56 579 THR A C 1
ATOM 4240 O O . THR A 1 579 ? -39.461 -3.954 27.621 1.00 93.56 579 THR A O 1
ATOM 4243 N N . VAL A 1 580 ? -39.323 -2.090 26.365 1.00 92.75 580 VAL A N 1
ATOM 4244 C CA . VAL A 1 580 ? -39.672 -2.735 25.090 1.00 92.75 580 VAL A CA 1
ATOM 4245 C C . VAL A 1 580 ? -38.455 -3.461 24.528 1.00 92.75 580 VAL A C 1
ATOM 4247 O O . VAL A 1 580 ? -38.550 -4.643 24.199 1.00 92.75 580 VAL A O 1
ATOM 4250 N N . ASN A 1 581 ? -37.310 -2.778 24.464 1.00 92.12 581 ASN A N 1
ATOM 4251 C CA . ASN A 1 581 ? -36.067 -3.347 23.934 1.00 92.12 581 ASN A CA 1
ATOM 4252 C C . ASN A 1 581 ? -35.219 -4.062 24.996 1.00 92.12 581 ASN A C 1
ATOM 4254 O O . ASN A 1 581 ? -34.217 -4.685 24.650 1.00 92.12 581 ASN A O 1
ATOM 4258 N N . LYS A 1 582 ? -35.629 -4.010 26.272 1.00 96.06 582 LYS A N 1
ATOM 4259 C CA . LYS A 1 582 ? -34.919 -4.602 27.418 1.00 96.06 582 LYS A CA 1
ATOM 4260 C C . LYS A 1 582 ? -33.501 -4.050 27.581 1.00 96.06 582 LYS A C 1
ATOM 4262 O O . LYS A 1 582 ? -32.554 -4.804 27.814 1.00 96.06 582 LYS A O 1
ATOM 4267 N N . VAL A 1 583 ? -33.363 -2.730 27.448 1.00 97.19 583 VAL A N 1
ATOM 4268 C CA . VAL A 1 583 ? -32.083 -2.013 27.551 1.00 97.19 583 VAL A CA 1
ATOM 4269 C C . VAL A 1 583 ? -32.165 -0.939 28.630 1.00 97.19 583 VAL A C 1
ATOM 4271 O O . VAL A 1 583 ? -33.180 -0.260 28.776 1.00 97.19 583 VAL A O 1
ATOM 4274 N N . ILE A 1 584 ? -31.096 -0.785 29.403 1.00 97.88 584 ILE A N 1
ATOM 4275 C CA . ILE A 1 584 ? -30.899 0.337 30.322 1.00 97.88 584 ILE A CA 1
ATOM 4276 C C . ILE A 1 584 ? -29.565 0.996 29.988 1.00 97.88 584 ILE A C 1
ATOM 4278 O O . ILE A 1 584 ? -28.573 0.290 29.805 1.00 97.88 584 ILE A O 1
ATOM 4282 N N . CYS A 1 585 ? -29.543 2.322 29.875 1.00 97.81 585 CYS A N 1
ATOM 4283 C CA . CYS A 1 585 ? -28.317 3.059 29.597 1.00 97.81 585 CYS A CA 1
ATOM 4284 C C . CYS A 1 585 ? -27.996 4.071 30.691 1.00 97.81 585 CYS A C 1
ATOM 4286 O O . CYS A 1 585 ? -28.868 4.478 31.466 1.00 97.81 585 CYS A O 1
ATOM 4288 N N . GLY A 1 586 ? -26.726 4.447 30.743 1.00 96.69 586 GLY A N 1
ATOM 4289 C CA . GLY A 1 586 ? -26.204 5.425 31.672 1.00 96.69 586 GLY A CA 1
ATOM 4290 C C . GLY A 1 586 ? -24.880 6.014 31.221 1.00 96.69 586 GLY A C 1
ATOM 4291 O O . GLY A 1 586 ? -24.139 5.393 30.454 1.00 96.69 586 GLY A O 1
ATOM 4292 N N . THR A 1 587 ? -24.560 7.193 31.738 1.00 95.19 587 THR A N 1
ATOM 4293 C CA . THR A 1 587 ? -23.351 7.928 31.371 1.00 95.19 587 THR A CA 1
ATOM 4294 C C . THR A 1 587 ? -22.331 7.916 32.508 1.00 95.19 587 THR A C 1
ATOM 4296 O O . THR A 1 587 ? -22.628 8.302 33.638 1.00 95.19 587 THR A O 1
ATOM 4299 N N . VAL A 1 588 ? -21.096 7.499 32.214 1.00 94.31 588 VAL A N 1
ATOM 4300 C CA . VAL A 1 588 ? -20.007 7.371 33.199 1.00 94.31 588 VAL A CA 1
ATOM 4301 C C . VAL A 1 588 ? -18.711 8.022 32.721 1.00 94.31 588 VAL A C 1
ATOM 4303 O O . VAL A 1 588 ? -18.533 8.317 31.543 1.00 94.31 588 VAL A O 1
ATOM 4306 N N . SER A 1 589 ? -17.770 8.223 33.645 1.00 89.06 589 SER A N 1
ATOM 4307 C CA . SER A 1 589 ? -16.408 8.704 33.354 1.00 89.06 589 SER A CA 1
ATOM 4308 C C . SER A 1 589 ? -15.315 7.715 33.779 1.00 89.06 589 SER A C 1
ATOM 4310 O O . SER A 1 589 ? -14.135 8.057 33.797 1.00 89.06 589 SER A O 1
ATOM 4312 N N . SER A 1 590 ? -15.692 6.508 34.206 1.00 85.19 590 SER A N 1
ATOM 4313 C CA . SER A 1 590 ? -14.766 5.455 34.632 1.00 85.19 590 SER A CA 1
ATOM 4314 C C . SER A 1 590 ? -15.417 4.081 34.495 1.00 85.19 590 SER A C 1
ATOM 4316 O O . SER A 1 590 ? -16.641 3.983 34.432 1.00 85.19 590 SER A O 1
ATOM 4318 N N . PHE A 1 591 ? -14.596 3.032 34.464 1.00 86.56 591 PHE A N 1
ATOM 4319 C CA . PHE A 1 591 ? -15.047 1.650 34.334 1.00 86.56 591 PHE A CA 1
ATOM 4320 C C . PHE A 1 591 ? -14.679 0.833 35.565 1.00 86.56 591 PHE A C 1
ATOM 4322 O O . PHE A 1 591 ? -13.610 1.021 36.146 1.00 86.56 591 PHE A O 1
ATOM 4329 N N . SER A 1 592 ? -15.589 -0.050 35.966 1.00 81.31 592 SER A N 1
ATOM 4330 C CA . SER A 1 592 ? -15.382 -1.047 37.016 1.00 81.31 592 SER A CA 1
ATOM 4331 C C . SER A 1 592 ? -16.505 -2.102 36.926 1.00 81.31 592 SER A C 1
ATOM 4333 O O . SER A 1 592 ? -16.823 -2.600 35.845 1.00 81.31 592 SER A O 1
ATOM 4335 N N . LEU A 1 593 ? -17.124 -2.434 38.057 1.00 94.25 593 LEU A N 1
ATOM 4336 C CA . LEU A 1 593 ? -18.304 -3.261 38.175 1.00 94.25 593 LEU A CA 1
ATOM 4337 C C . LEU A 1 593 ? -19.585 -2.454 37.926 1.00 94.25 593 LEU A C 1
ATOM 4339 O O . LEU A 1 593 ? -19.792 -1.386 38.503 1.00 94.25 593 LEU A O 1
ATOM 4343 N N . PHE A 1 594 ? -20.472 -3.013 37.111 1.00 96.62 594 PHE A N 1
ATOM 4344 C CA . PHE A 1 594 ? -21.818 -2.506 36.865 1.00 96.62 594 PHE A CA 1
ATOM 4345 C C . PHE A 1 594 ? -22.866 -3.541 37.268 1.00 96.62 594 PHE A C 1
ATOM 4347 O O . PHE A 1 594 ? -22.620 -4.752 37.239 1.00 96.62 594 PHE A O 1
ATOM 4354 N N . GLY A 1 595 ? -24.067 -3.067 37.585 1.00 96.06 595 GLY A N 1
ATOM 4355 C CA . GLY A 1 595 ? -25.231 -3.919 37.793 1.00 96.06 595 GLY A CA 1
ATOM 4356 C C . GLY A 1 595 ? -26.527 -3.210 37.423 1.00 96.06 595 GLY A C 1
ATOM 4357 O O . GLY A 1 595 ? -26.640 -1.989 37.534 1.00 96.06 595 GLY A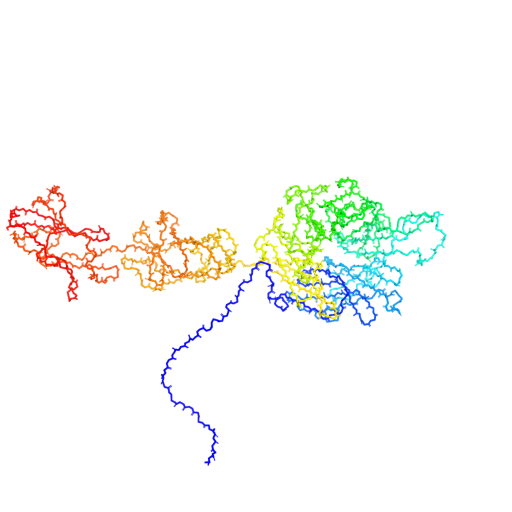 O 1
ATOM 4358 N N . VAL A 1 596 ? -27.505 -4.002 36.981 1.00 96.94 596 VAL A N 1
ATOM 4359 C CA . VAL A 1 596 ? -28.879 -3.545 36.754 1.00 96.94 596 VAL A CA 1
ATOM 4360 C C . VAL A 1 596 ? -29.709 -3.989 37.944 1.00 96.94 596 VAL A C 1
ATOM 4362 O O . VAL A 1 596 ? -29.865 -5.188 38.190 1.00 96.94 596 VAL A O 1
ATOM 4365 N N . PHE A 1 597 ? -30.216 -3.019 38.690 1.00 93.25 597 PHE A N 1
ATOM 4366 C CA . PHE A 1 597 ? -30.906 -3.249 39.946 1.00 93.25 597 PHE A CA 1
ATOM 4367 C C . PHE A 1 597 ? -32.364 -2.818 39.847 1.00 93.25 597 PHE A C 1
ATOM 4369 O O . PHE A 1 597 ? -32.675 -1.818 39.210 1.00 93.25 597 PHE A O 1
ATOM 4376 N N . GLU A 1 598 ? -33.251 -3.556 40.504 1.00 88.56 598 GLU A N 1
ATOM 4377 C CA . GLU A 1 598 ? -34.600 -3.084 40.806 1.00 88.56 598 GLU A CA 1
ATOM 4378 C C . GLU A 1 598 ? -34.662 -2.566 42.239 1.00 88.56 598 GLU A C 1
ATOM 4380 O O . GLU A 1 598 ? -34.018 -3.110 43.147 1.00 88.56 598 GLU A O 1
ATOM 4385 N N . GLU A 1 599 ? -35.459 -1.523 42.439 1.00 79.75 599 GLU A N 1
ATOM 4386 C CA . GLU A 1 599 ? -35.770 -1.020 43.767 1.00 79.75 599 GLU A CA 1
ATOM 4387 C C . GLU A 1 599 ? -36.543 -2.092 44.555 1.00 79.75 599 GLU A C 1
ATOM 4389 O O . GLU A 1 599 ? -37.544 -2.661 44.104 1.00 79.75 599 GLU A O 1
ATOM 4394 N N . GLN A 1 600 ? -36.035 -2.430 45.737 1.00 70.38 600 GLN A N 1
ATOM 4395 C CA . GLN A 1 600 ? -36.721 -3.285 46.687 1.00 70.38 600 GLN A CA 1
ATOM 4396 C C . GLN A 1 600 ? -37.647 -2.437 47.541 1.00 70.38 600 GLN A C 1
ATOM 4398 O O . GLN A 1 600 ? -37.215 -1.814 48.507 1.00 70.38 600 GLN A O 1
ATOM 4403 N N . GLY A 1 601 ? -38.942 -2.520 47.237 1.00 66.81 601 GLY A N 1
ATOM 4404 C CA . GLY A 1 601 ? -39.961 -2.149 48.207 1.00 66.81 601 GLY A CA 1
ATOM 4405 C C . GLY A 1 601 ? -39.782 -2.942 49.503 1.00 66.81 601 GLY A C 1
ATOM 4406 O O . GLY A 1 601 ? -39.404 -4.121 49.504 1.00 66.81 601 GLY A O 1
ATOM 4407 N N . TYR A 1 602 ? -40.052 -2.295 50.621 1.00 79.38 602 TYR A N 1
ATOM 4408 C CA . TYR A 1 602 ? -39.956 -2.882 51.935 1.00 79.38 602 TYR A CA 1
ATOM 4409 C C . TYR A 1 602 ? -41.066 -3.896 52.186 1.00 79.38 602 TYR A C 1
ATOM 4411 O O . TYR A 1 602 ? -42.240 -3.674 51.882 1.00 79.38 602 TYR A O 1
ATOM 4419 N N . SER A 1 603 ? -40.727 -5.000 52.848 1.00 84.94 603 SER A N 1
ATOM 4420 C CA . SER A 1 603 ? -41.739 -5.951 53.303 1.00 84.94 603 SER A CA 1
ATOM 4421 C C . SER A 1 603 ? -42.216 -5.583 54.708 1.00 84.94 603 SER A C 1
ATOM 4423 O O . SER A 1 603 ? -41.583 -5.920 55.715 1.00 84.94 603 SER A O 1
ATOM 4425 N N . PHE A 1 604 ? -43.365 -4.906 54.786 1.00 89.50 604 PHE A N 1
ATOM 4426 C CA . PHE A 1 604 ? -44.050 -4.615 56.046 1.00 89.50 604 PHE A CA 1
ATOM 4427 C C . PHE A 1 604 ? -44.664 -5.887 56.642 1.00 89.50 604 PHE A C 1
ATOM 4429 O O . PHE A 1 604 ? -45.616 -6.455 56.109 1.00 89.50 604 PHE A O 1
ATOM 4436 N N . THR A 1 605 ? -44.143 -6.319 57.790 1.00 88.88 605 THR A N 1
ATOM 4437 C CA . THR A 1 605 ? -44.569 -7.566 58.465 1.00 88.88 605 THR A CA 1
ATOM 4438 C C . THR A 1 605 ? -45.920 -7.466 59.182 1.00 88.88 605 THR A C 1
ATOM 4440 O O . THR A 1 605 ? -46.433 -8.466 59.684 1.00 88.88 605 THR A O 1
ATOM 4443 N N . GLY A 1 606 ? -46.509 -6.269 59.227 1.00 91.25 606 GLY A N 1
ATOM 4444 C CA . GLY A 1 606 ? -47.698 -5.963 60.013 1.00 91.25 606 GLY A CA 1
ATOM 4445 C C . GLY A 1 606 ? -47.392 -5.113 61.247 1.00 91.25 606 GLY A C 1
ATOM 4446 O O . GLY A 1 606 ? -46.257 -5.009 61.718 1.00 91.25 606 GLY A O 1
ATOM 4447 N N . PHE A 1 607 ? -48.441 -4.510 61.802 1.00 95.06 607 PHE A N 1
ATOM 4448 C CA . PHE A 1 607 ? -48.414 -3.943 63.143 1.00 95.06 607 PHE A CA 1
ATOM 4449 C C . PHE A 1 607 ? -48.307 -5.060 64.183 1.00 95.06 607 PHE A C 1
ATOM 4451 O O . PHE A 1 607 ? -48.914 -6.125 64.036 1.00 95.06 607 PHE A O 1
ATOM 4458 N N . LEU A 1 608 ? -47.544 -4.801 65.240 1.00 95.44 608 LEU A N 1
ATOM 4459 C CA . LEU A 1 608 ? -47.310 -5.733 66.338 1.00 95.44 608 LEU A CA 1
ATOM 4460 C C . LEU A 1 608 ? -48.123 -5.356 67.590 1.00 95.44 608 LEU A C 1
ATOM 4462 O O . LEU A 1 608 ? -48.444 -4.177 67.786 1.00 95.44 608 LEU A O 1
ATOM 4466 N N . PRO A 1 609 ? -48.397 -6.322 68.495 1.00 91.75 609 PRO A N 1
ATOM 4467 C CA . PRO A 1 609 ? -49.120 -6.066 69.737 1.00 91.75 609 PRO A CA 1
ATOM 4468 C C . PRO A 1 609 ? -48.570 -4.860 70.535 1.00 91.75 609 PRO A C 1
ATOM 4470 O O . PRO A 1 609 ? -47.350 -4.710 70.691 1.00 91.75 609 PRO A O 1
ATOM 4473 N N . PRO A 1 610 ? -49.450 -3.996 71.084 1.00 89.31 610 PRO A N 1
ATOM 4474 C CA . PRO A 1 610 ? -50.877 -4.238 71.323 1.00 89.31 610 PRO A CA 1
ATOM 4475 C C . PRO A 1 610 ? -51.808 -3.894 70.148 1.00 89.31 610 PRO A C 1
ATOM 4477 O O . PRO A 1 610 ? -53.020 -3.952 70.327 1.00 89.31 610 PRO A O 1
ATOM 4480 N N . LEU A 1 611 ? -51.275 -3.507 68.984 1.00 93.12 611 LEU A N 1
ATOM 4481 C CA . LEU A 1 611 ? -52.091 -3.210 67.809 1.00 93.12 611 LEU A CA 1
ATOM 4482 C C . LEU A 1 611 ? -52.432 -4.497 67.059 1.00 93.12 611 LEU A C 1
ATOM 4484 O O . LEU A 1 611 ? -51.582 -5.364 66.860 1.00 93.12 611 LEU A O 1
ATOM 4488 N N . GLU A 1 612 ? -53.670 -4.569 66.590 1.00 91.94 612 GLU A N 1
ATOM 4489 C CA . GLU A 1 612 ? -54.130 -5.549 65.618 1.00 91.94 612 GLU A CA 1
ATOM 4490 C C . GLU A 1 612 ? -54.167 -4.922 64.218 1.00 91.94 612 GLU A C 1
ATOM 4492 O O . GLU A 1 612 ? -54.470 -3.735 64.042 1.00 91.94 612 GLU A O 1
ATOM 4497 N N . ASN A 1 613 ? -53.838 -5.734 63.213 1.00 91.06 613 ASN A N 1
ATOM 4498 C CA . ASN A 1 613 ? -53.794 -5.313 61.816 1.00 91.06 613 ASN A CA 1
ATOM 4499 C C . ASN A 1 613 ? -55.209 -5.100 61.238 1.00 91.06 613 ASN A C 1
ATOM 4501 O O . ASN A 1 613 ? -56.170 -5.724 61.700 1.00 91.06 613 ASN A O 1
ATOM 4505 N N . PRO A 1 614 ? -55.360 -4.256 60.199 1.00 85.56 614 PRO A N 1
ATOM 4506 C CA . PRO A 1 614 ? -56.589 -4.168 59.416 1.00 85.56 614 PRO A CA 1
ATOM 4507 C C . PRO A 1 614 ? -57.166 -5.542 59.035 1.00 85.56 614 PRO A C 1
ATOM 4509 O O . PRO A 1 614 ? -56.403 -6.457 58.726 1.00 85.56 614 PRO A O 1
ATOM 4512 N N . PRO A 1 615 ? -58.503 -5.693 59.010 1.00 88.50 615 PRO A N 1
ATOM 4513 C CA . PRO A 1 615 ? -59.516 -4.641 59.136 1.00 88.50 615 PRO A CA 1
ATOM 4514 C C . PRO A 1 615 ? -59.900 -4.277 60.587 1.00 88.50 615 PRO A C 1
ATOM 4516 O O . PRO A 1 615 ? -60.889 -3.572 60.785 1.00 88.50 615 PRO A O 1
ATOM 4519 N N . VAL A 1 616 ? -59.165 -4.739 61.607 1.00 90.06 616 VAL A N 1
ATOM 4520 C CA . VAL A 1 616 ? -59.532 -4.520 63.016 1.00 90.06 616 VAL A CA 1
ATOM 4521 C C . VAL A 1 616 ? -59.473 -3.038 63.400 1.00 90.06 616 VAL A C 1
ATOM 4523 O O . VAL A 1 616 ? -58.527 -2.317 63.079 1.00 90.06 616 VAL A O 1
ATOM 4526 N N . GLN A 1 617 ? -60.498 -2.586 64.127 1.00 89.69 617 GLN A N 1
ATOM 4527 C CA . GLN A 1 617 ? -60.549 -1.256 64.723 1.00 89.69 617 GLN A CA 1
ATOM 4528 C C . GLN A 1 617 ? -60.017 -1.303 66.161 1.00 89.69 617 GLN A C 1
ATOM 4530 O O . GLN A 1 617 ? -60.694 -1.759 67.081 1.00 89.69 617 GLN A O 1
ATOM 4535 N N . ASN A 1 618 ? -58.805 -0.795 66.357 1.00 92.75 618 ASN A N 1
ATOM 4536 C CA . ASN A 1 618 ? -58.123 -0.765 67.646 1.00 92.75 618 ASN A CA 1
ATOM 4537 C C . ASN A 1 618 ? -58.797 0.238 68.595 1.00 92.75 618 ASN A C 1
ATOM 4539 O O . ASN A 1 618 ? -59.009 1.399 68.243 1.00 92.75 618 ASN A O 1
ATOM 4543 N N . ALA A 1 619 ? -59.121 -0.174 69.820 1.00 92.00 619 ALA A N 1
ATOM 4544 C CA . ALA A 1 619 ? -59.670 0.727 70.830 1.00 92.00 619 ALA A CA 1
ATOM 4545 C C . ALA A 1 619 ? -58.547 1.306 71.701 1.00 92.00 619 ALA A C 1
ATOM 4547 O O . ALA A 1 619 ? -57.788 0.559 72.315 1.00 92.00 619 ALA A O 1
ATOM 4548 N N . ALA A 1 620 ? -58.468 2.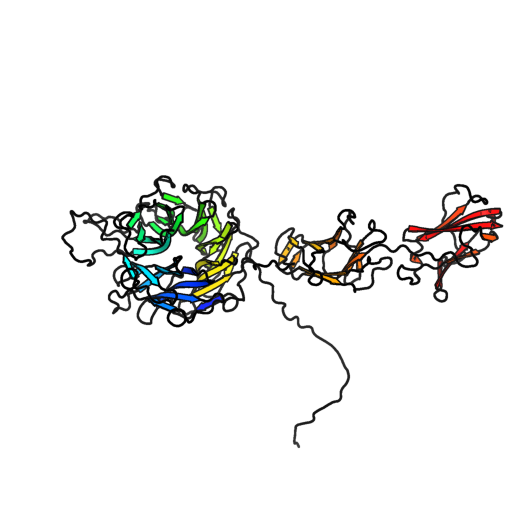631 71.804 1.00 91.69 620 ALA A N 1
ATOM 4549 C CA . ALA A 1 620 ? -57.518 3.309 72.685 1.00 91.69 620 ALA A CA 1
ATOM 4550 C C . ALA A 1 620 ? -58.194 4.468 73.421 1.00 91.69 620 ALA A C 1
ATOM 4552 O O . ALA A 1 620 ? -59.248 4.948 73.012 1.00 91.69 620 ALA A O 1
ATOM 4553 N N . LYS A 1 621 ? -57.612 4.906 74.537 1.00 92.44 621 LYS A N 1
ATOM 4554 C CA . LYS A 1 621 ? -58.145 6.031 75.310 1.00 92.44 621 LYS A CA 1
ATOM 4555 C C . LYS A 1 621 ? -57.582 7.349 74.781 1.00 92.44 621 LYS A C 1
ATOM 4557 O O . LYS A 1 621 ? -56.366 7.474 74.637 1.00 92.44 621 LYS A O 1
ATOM 4562 N N . ALA A 1 622 ? -58.441 8.332 74.532 1.00 91.31 622 ALA A N 1
ATOM 4563 C CA . ALA A 1 622 ? -58.003 9.649 74.071 1.00 91.31 622 ALA A CA 1
ATOM 4564 C C . ALA A 1 622 ? -57.101 10.350 75.110 1.00 91.31 622 ALA A C 1
ATOM 4566 O O . ALA A 1 622 ? -57.328 10.272 76.323 1.00 91.31 622 ALA A O 1
ATOM 4567 N N . GLY A 1 623 ? -56.066 11.054 74.643 1.00 88.81 623 GLY A N 1
ATOM 4568 C CA . GLY A 1 623 ? -55.100 11.741 75.506 1.00 88.81 623 GLY A CA 1
ATOM 4569 C C . GLY A 1 623 ? -54.001 10.848 76.091 1.00 88.81 623 GLY A C 1
ATOM 4570 O O . GLY A 1 623 ? -53.254 11.306 76.956 1.00 88.81 623 GLY A O 1
ATOM 4571 N N . GLN A 1 624 ? -53.926 9.578 75.680 1.00 90.12 624 GLN A N 1
ATOM 4572 C CA . GLN A 1 624 ? -52.849 8.649 76.035 1.00 90.12 624 GLN A CA 1
ATOM 4573 C C . GLN A 1 624 ? -51.889 8.466 74.856 1.00 90.12 624 GLN A C 1
ATOM 4575 O O . GLN A 1 624 ? -52.254 8.645 73.692 1.00 90.12 624 GLN A O 1
ATOM 4580 N N . THR A 1 625 ? -50.654 8.079 75.161 1.00 91.62 625 THR A N 1
ATOM 4581 C CA . THR A 1 625 ? -49.690 7.658 74.144 1.00 91.62 625 THR A CA 1
ATOM 4582 C C . THR A 1 625 ? -50.041 6.262 73.645 1.00 91.62 625 THR A C 1
ATOM 4584 O O . THR A 1 625 ? -50.187 5.340 74.448 1.00 91.62 625 THR A O 1
ATOM 4587 N N . ILE A 1 626 ? -50.126 6.097 72.327 1.00 92.50 626 ILE A N 1
ATOM 4588 C CA . ILE A 1 626 ? -50.344 4.806 71.672 1.00 92.50 626 ILE A CA 1
ATOM 4589 C C . ILE A 1 626 ? -49.005 4.329 71.083 1.00 92.50 626 ILE A C 1
ATOM 4591 O O . ILE A 1 626 ? -48.475 4.995 70.192 1.00 92.50 626 ILE A O 1
ATOM 4595 N N . PRO A 1 627 ? -48.428 3.206 71.553 1.00 92.56 627 PRO A N 1
ATOM 4596 C CA . PRO A 1 627 ? -47.210 2.654 70.969 1.00 92.56 627 PRO A CA 1
ATOM 4597 C C . PRO A 1 627 ? -47.536 1.908 69.670 1.00 92.56 627 PRO A C 1
ATOM 4599 O O . PRO A 1 627 ? -48.121 0.828 69.701 1.00 92.56 627 PRO A O 1
ATOM 4602 N N . VAL A 1 628 ? -47.133 2.468 68.533 1.00 94.12 628 VAL A N 1
ATOM 4603 C CA . VAL A 1 628 ? -47.235 1.839 67.212 1.00 94.12 628 VAL A CA 1
ATOM 4604 C C . VAL A 1 628 ? -45.933 1.091 66.938 1.00 94.12 628 VAL A C 1
ATOM 4606 O O . VAL A 1 628 ? -44.864 1.702 66.947 1.00 94.12 628 VAL A O 1
ATOM 4609 N N . LYS A 1 629 ? -46.011 -0.227 66.729 1.00 95.44 629 LYS A N 1
ATOM 4610 C CA . LYS A 1 629 ? -44.845 -1.099 66.524 1.00 95.44 629 LYS A CA 1
ATOM 4611 C C . LYS A 1 629 ? -44.965 -1.900 65.238 1.00 95.44 629 LYS A C 1
ATOM 4613 O O . LYS A 1 629 ? -46.063 -2.354 64.924 1.00 95.44 629 LYS A O 1
ATOM 4618 N N . TRP A 1 630 ? -43.855 -2.097 64.536 1.00 95.94 630 TRP A N 1
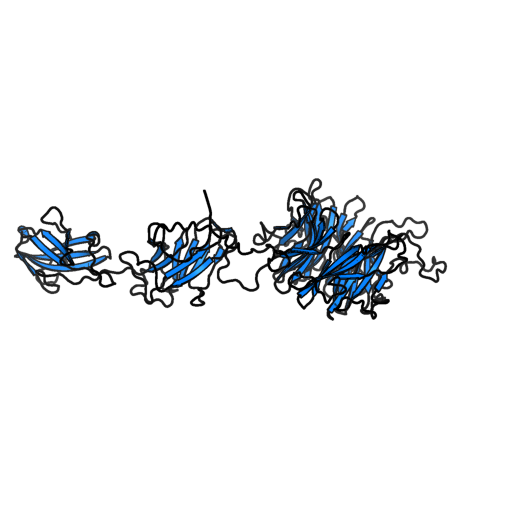ATOM 4619 C CA . TRP A 1 630 ? -43.784 -2.917 63.323 1.00 95.94 630 TRP A CA 1
ATOM 4620 C C . TRP A 1 630 ? -42.359 -3.418 63.081 1.00 95.94 630 TRP A C 1
ATOM 4622 O O . TRP A 1 630 ? -41.406 -2.888 63.655 1.00 95.94 630 TRP A O 1
ATOM 4632 N N . GLN A 1 631 ? -42.214 -4.414 62.209 1.00 94.94 631 GLN A N 1
ATOM 4633 C CA . GLN A 1 631 ? -40.920 -4.796 61.631 1.00 94.94 631 GLN A CA 1
ATOM 4634 C C . GLN A 1 631 ? -40.961 -4.576 60.129 1.00 94.94 631 GLN A C 1
ATOM 4636 O O . GLN A 1 631 ? -42.012 -4.719 59.491 1.00 94.94 631 GLN A O 1
ATOM 4641 N N . LEU A 1 632 ? -39.802 -4.250 59.583 1.00 90.69 632 LEU A N 1
ATOM 4642 C CA . LEU A 1 632 ? -39.606 -4.015 58.168 1.00 90.69 632 LEU A CA 1
ATOM 4643 C C . LEU A 1 632 ? -38.466 -4.918 57.710 1.00 90.69 632 LEU A C 1
ATOM 4645 O O . LEU A 1 632 ? -37.415 -4.934 58.355 1.00 90.69 632 LEU A O 1
ATOM 4649 N N . LEU A 1 633 ? -38.700 -5.698 56.659 1.00 84.00 633 LEU A N 1
ATOM 4650 C CA . LEU A 1 633 ? -37.682 -6.572 56.088 1.00 84.00 633 LEU A CA 1
ATOM 4651 C C . LEU A 1 633 ? -37.185 -5.997 54.763 1.00 84.00 633 LEU A C 1
ATOM 4653 O O . LEU A 1 633 ? -37.982 -5.472 53.980 1.00 84.00 633 LEU A O 1
ATOM 4657 N N . ASP A 1 634 ? -35.886 -6.132 54.517 1.00 71.81 634 ASP A N 1
ATOM 4658 C CA . ASP A 1 634 ? -35.329 -6.038 53.174 1.00 71.81 634 ASP A CA 1
ATOM 4659 C C . ASP A 1 634 ? -35.747 -7.275 52.360 1.00 71.81 634 ASP A C 1
ATOM 4661 O O . ASP A 1 634 ? -36.273 -8.264 52.884 1.00 71.81 634 ASP A O 1
ATOM 4665 N N . GLY A 1 635 ? -35.529 -7.251 51.053 1.00 58.06 635 GLY A N 1
ATOM 4666 C CA . GLY A 1 635 ? -35.907 -8.362 50.185 1.00 58.06 635 GLY A CA 1
ATOM 4667 C C . GLY A 1 635 ? -34.964 -9.567 50.235 1.00 58.06 635 GLY A C 1
ATOM 4668 O O . GLY A 1 635 ? -35.200 -10.523 49.500 1.00 58.06 635 GLY A O 1
ATOM 4669 N N . SER A 1 636 ? -33.936 -9.570 51.092 1.00 52.66 636 SER A N 1
ATOM 4670 C CA . SER A 1 636 ? -33.231 -10.794 51.512 1.00 52.66 636 SER A CA 1
ATOM 4671 C C . SER A 1 636 ? -33.879 -11.454 52.742 1.00 52.66 636 SER A C 1
ATOM 4673 O O . SER A 1 636 ? -33.497 -12.559 53.130 1.00 52.66 636 SER A O 1
ATOM 4675 N N . GLY A 1 637 ? -34.886 -10.803 53.338 1.00 67.88 637 GLY A N 1
ATOM 4676 C CA . GLY A 1 637 ? -35.519 -11.208 54.591 1.00 67.88 637 GLY A CA 1
ATOM 4677 C C . GLY A 1 637 ? -34.777 -10.722 55.840 1.00 67.88 637 GLY A C 1
ATOM 4678 O O . GLY A 1 637 ? -35.105 -11.165 56.942 1.00 67.88 637 GLY A O 1
ATOM 4679 N N . GLY A 1 638 ? -33.784 -9.839 55.692 1.00 75.75 638 GLY A N 1
ATOM 4680 C CA . GLY A 1 638 ? -33.072 -9.187 56.791 1.00 75.75 638 GLY A CA 1
ATOM 4681 C C . GLY A 1 638 ? -33.886 -8.049 57.406 1.00 75.75 638 GLY A C 1
ATOM 4682 O O . GLY A 1 638 ? -34.688 -7.414 56.730 1.00 75.75 638 GLY A O 1
ATOM 4683 N N . TYR A 1 639 ? -33.710 -7.782 58.703 1.00 86.81 639 TYR A N 1
ATOM 4684 C CA . TYR A 1 639 ? -34.416 -6.686 59.373 1.00 86.81 639 TYR A CA 1
ATOM 4685 C C . TYR A 1 639 ? -33.778 -5.330 59.062 1.00 86.81 639 TYR A C 1
ATOM 4687 O O . TYR A 1 639 ? -32.591 -5.118 59.314 1.00 86.81 639 TYR A O 1
ATOM 4695 N N . ILE A 1 640 ? -34.592 -4.380 58.607 1.00 84.12 640 ILE A N 1
ATOM 4696 C CA . ILE A 1 640 ? -34.178 -2.990 58.408 1.00 84.12 640 ILE A CA 1
ATOM 4697 C C . ILE A 1 640 ? -34.196 -2.276 59.755 1.00 84.12 640 ILE A C 1
ATOM 4699 O O . ILE A 1 640 ? -35.226 -2.225 60.423 1.00 84.12 640 ILE A O 1
ATOM 4703 N N . SER A 1 641 ? -33.062 -1.683 60.135 1.00 88.81 641 SER A N 1
ATOM 4704 C CA . SER A 1 641 ? -32.891 -1.024 61.435 1.00 88.81 641 SER A CA 1
ATOM 4705 C C . SER A 1 641 ? -32.787 0.501 61.381 1.00 88.81 641 SER A C 1
ATOM 4707 O O . SER A 1 641 ? -32.739 1.142 62.430 1.00 88.81 641 SER A O 1
ATOM 4709 N N . ASN A 1 642 ? -32.706 1.102 60.190 1.00 85.06 642 ASN A N 1
ATOM 4710 C CA . ASN A 1 642 ? -32.516 2.545 60.029 1.00 85.06 642 ASN A CA 1
ATOM 4711 C C . ASN A 1 642 ? -33.860 3.298 60.122 1.00 85.06 642 ASN A C 1
ATOM 4713 O O . ASN A 1 642 ? -34.694 3.115 59.244 1.00 85.06 642 ASN A O 1
ATOM 4717 N N . PRO A 1 643 ? -34.090 4.185 61.112 1.00 86.19 643 PRO A N 1
ATOM 4718 C CA . PRO A 1 643 ? -35.333 4.960 61.212 1.00 86.19 643 PRO A CA 1
ATOM 4719 C C . PRO A 1 643 ? -35.592 5.934 60.058 1.00 86.19 643 PRO A C 1
ATOM 4721 O O . PRO A 1 643 ? -36.734 6.355 59.892 1.00 86.19 643 PRO A O 1
ATOM 4724 N N . ALA A 1 644 ? -34.568 6.294 59.275 1.00 81.94 644 ALA A N 1
ATOM 4725 C CA . ALA A 1 644 ? -34.712 7.218 58.149 1.00 81.94 644 ALA A CA 1
ATOM 4726 C C . ALA A 1 644 ? -35.642 6.694 57.039 1.00 81.94 644 ALA A C 1
ATOM 4728 O O . ALA A 1 644 ? -36.198 7.502 56.305 1.00 81.94 644 ALA A O 1
ATOM 4729 N N . VAL A 1 645 ? -35.877 5.376 56.983 1.00 82.19 645 VAL A N 1
ATOM 4730 C CA . VAL A 1 645 ? -36.779 4.742 56.003 1.00 82.19 645 VAL A CA 1
ATOM 4731 C C . VAL A 1 645 ? -38.249 5.123 56.196 1.00 82.19 645 VAL A C 1
ATOM 4733 O O . VAL A 1 645 ? -39.085 4.868 55.338 1.00 82.19 645 VAL A O 1
ATOM 4736 N N . VAL A 1 646 ? -38.608 5.720 57.338 1.00 88.88 646 VAL A N 1
ATOM 4737 C CA . VAL A 1 646 ? -39.963 6.219 57.603 1.00 88.88 646 VAL A CA 1
ATOM 4738 C C . VAL A 1 646 ? -40.056 7.666 57.135 1.00 88.88 646 VAL A C 1
ATOM 4740 O O . VAL A 1 646 ? -39.724 8.594 57.875 1.00 88.88 646 VAL A O 1
ATOM 4743 N N . SER A 1 647 ? -40.546 7.861 55.913 1.00 85.75 647 SER A N 1
ATOM 4744 C CA . SER A 1 647 ? -40.675 9.186 55.299 1.00 85.75 647 SER A CA 1
ATOM 4745 C C . SER A 1 647 ? -41.759 10.046 55.957 1.00 85.75 647 SER A C 1
ATOM 4747 O O . SER A 1 647 ? -41.598 11.262 56.073 1.00 85.75 647 SER A O 1
ATOM 4749 N N . ALA A 1 648 ? -42.857 9.443 56.431 1.00 88.88 648 ALA A N 1
ATOM 4750 C CA . ALA A 1 648 ? -43.877 10.161 57.190 1.00 88.88 648 ALA A CA 1
ATOM 4751 C C . ALA A 1 648 ? -44.667 9.262 58.150 1.00 88.88 648 ALA A C 1
ATOM 4753 O O . ALA A 1 648 ? -44.941 8.091 57.896 1.00 88.88 648 ALA A O 1
ATOM 4754 N N . THR A 1 649 ? -45.114 9.867 59.250 1.00 93.19 649 THR A N 1
ATOM 4755 C CA . THR A 1 649 ? -46.134 9.312 60.149 1.00 93.19 649 THR A CA 1
ATOM 4756 C C . THR A 1 649 ? -47.309 10.273 60.154 1.00 93.19 649 THR A C 1
ATOM 4758 O O . THR A 1 649 ? -47.158 11.455 60.460 1.00 93.19 649 THR A O 1
ATOM 4761 N N . LEU A 1 650 ? -48.474 9.791 59.746 1.00 93.56 650 LEU A N 1
ATOM 4762 C CA . LEU A 1 650 ? -49.636 10.624 59.466 1.00 93.56 650 LEU A CA 1
ATOM 4763 C C . LEU A 1 650 ? -50.850 10.098 60.224 1.00 93.56 650 LEU A C 1
ATOM 4765 O O . LEU A 1 650 ? -50.953 8.908 60.515 1.00 93.56 650 LEU A O 1
ATOM 4769 N N . TYR A 1 651 ? -51.815 10.968 60.491 1.00 92.94 651 TYR A N 1
ATOM 4770 C CA . TYR A 1 651 ? -53.150 10.552 60.892 1.00 92.94 651 TYR A CA 1
ATOM 4771 C C . TYR A 1 651 ? -54.225 11.344 60.151 1.00 92.94 651 TYR A C 1
ATOM 4773 O O . TYR A 1 651 ? -53.990 12.448 59.663 1.00 92.94 651 TYR A O 1
ATOM 4781 N N . ARG A 1 652 ? -55.427 10.774 60.072 1.00 90.56 652 ARG A N 1
ATOM 4782 C CA . ARG A 1 652 ? -56.628 11.463 59.579 1.00 90.56 652 ARG A CA 1
ATOM 4783 C C . ARG A 1 652 ? -57.865 11.024 60.350 1.00 90.56 652 ARG A C 1
ATOM 4785 O O . ARG A 1 652 ? -57.951 9.867 60.768 1.00 90.56 652 ARG A O 1
ATOM 4792 N N . VAL A 1 653 ? -58.826 11.928 60.515 1.00 88.75 653 VAL A N 1
ATOM 4793 C CA . VAL A 1 653 ? -60.148 11.617 61.084 1.00 88.75 653 VAL A CA 1
ATOM 4794 C C . VAL A 1 653 ? -60.941 10.791 60.073 1.00 88.75 653 VAL A C 1
ATOM 4796 O O . VAL A 1 653 ? -60.966 11.136 58.898 1.00 88.75 653 VAL A O 1
ATOM 4799 N N . VAL A 1 654 ? -61.608 9.721 60.505 1.00 87.00 654 VAL A N 1
ATOM 4800 C CA . VAL A 1 654 ? -62.470 8.878 59.656 1.00 87.00 654 VAL A CA 1
ATOM 4801 C C . VAL A 1 654 ? -63.793 8.555 60.350 1.00 87.00 654 VAL A C 1
ATOM 4803 O O . VAL A 1 654 ? -63.915 8.655 61.572 1.00 87.00 654 VAL A O 1
ATOM 4806 N N . ALA A 1 655 ? -64.796 8.132 59.578 1.00 82.69 655 ALA A N 1
ATOM 4807 C CA . ALA A 1 655 ? -66.041 7.619 60.138 1.00 82.69 655 ALA A CA 1
ATOM 4808 C C . ALA A 1 655 ? -65.791 6.304 60.898 1.00 82.69 655 ALA A C 1
ATOM 4810 O O . ALA A 1 655 ? -65.127 5.401 60.388 1.00 82.69 655 ALA A O 1
ATOM 4811 N N . CYS A 1 656 ? -66.385 6.155 62.085 1.00 78.62 656 CYS A N 1
ATOM 4812 C CA . CYS A 1 656 ? -66.230 4.959 62.923 1.00 78.62 656 CYS A CA 1
ATOM 4813 C C . CYS A 1 656 ? -66.798 3.666 62.316 1.00 78.62 656 CYS A C 1
ATOM 4815 O O . CYS A 1 656 ? -66.580 2.594 62.868 1.00 78.62 656 CYS A O 1
ATOM 4817 N N . ASN A 1 657 ? -67.479 3.769 61.172 1.00 68.88 657 ASN A N 1
ATOM 4818 C CA . ASN A 1 657 ? -68.162 2.677 60.486 1.00 68.88 657 ASN A CA 1
ATOM 4819 C C . ASN A 1 657 ? -67.387 2.205 59.237 1.00 68.88 657 ASN A C 1
ATOM 4821 O O . ASN A 1 657 ? -67.910 1.424 58.451 1.00 68.88 657 ASN A O 1
ATOM 4825 N N . GLY A 1 658 ? -66.170 2.718 59.011 1.00 58.66 658 GLY A N 1
ATOM 4826 C CA . GLY A 1 658 ? -65.288 2.281 57.922 1.00 58.66 658 GLY A CA 1
ATOM 4827 C C . GLY A 1 658 ? -65.584 2.856 56.529 1.00 58.66 658 GLY A C 1
ATOM 4828 O O . GLY A 1 658 ? -64.858 2.543 55.593 1.00 58.66 658 GLY A O 1
ATOM 4829 N N . SER A 1 659 ? -66.589 3.722 56.361 1.00 51.75 659 SER A N 1
ATOM 4830 C CA . SER A 1 659 ? -66.938 4.324 55.063 1.00 51.75 659 SER A CA 1
ATOM 4831 C C . SER A 1 659 ? -66.976 5.856 55.131 1.00 51.75 659 SER A C 1
ATOM 4833 O O . SER A 1 659 ? -67.885 6.424 55.739 1.00 51.75 659 SER A O 1
ATOM 4835 N N . GLY A 1 660 ? -66.011 6.533 54.501 1.00 53.03 660 GLY A N 1
ATOM 4836 C CA . GLY A 1 660 ? -66.037 7.988 54.294 1.00 53.03 660 GLY A CA 1
ATOM 4837 C C . GLY A 1 660 ? -64.651 8.619 54.142 1.00 53.03 660 GLY A C 1
ATOM 4838 O O . GLY A 1 660 ? -63.732 8.291 54.893 1.00 53.03 660 GLY A O 1
ATOM 4839 N N . SER A 1 661 ? -64.516 9.535 53.176 1.00 51.03 661 SER A N 1
ATOM 4840 C CA . SER A 1 661 ? -63.339 10.386 52.973 1.00 51.03 661 SER A CA 1
ATOM 4841 C C . SER A 1 661 ? -63.140 11.289 54.190 1.00 51.03 661 SER A C 1
ATOM 4843 O O . SER A 1 661 ? -63.924 12.209 54.427 1.00 51.03 661 SER A O 1
ATOM 4845 N N . GLY A 1 662 ? -62.122 10.972 54.981 1.00 58.34 662 GLY A N 1
ATOM 4846 C CA . GLY A 1 662 ? -61.687 11.784 56.107 1.00 58.34 662 GLY A CA 1
ATOM 4847 C C . GLY A 1 662 ? -61.154 13.156 55.701 1.00 58.34 662 GLY A C 1
ATOM 4848 O O . GLY A 1 662 ? -60.968 13.440 54.520 1.00 58.34 662 GLY A O 1
ATOM 4849 N N . GLU A 1 663 ? -60.865 13.984 56.703 1.00 70.00 663 GLU A N 1
ATOM 4850 C CA . GLU A 1 663 ? -60.048 15.193 56.543 1.00 70.00 663 GLU A CA 1
ATOM 4851 C C . GLU A 1 663 ? -58.664 14.862 55.940 1.00 70.00 663 GLU A C 1
ATOM 4853 O O . GLU A 1 663 ? -58.239 13.701 55.913 1.00 70.00 663 GLU A O 1
ATOM 4858 N N . ASN A 1 664 ? -57.947 15.891 55.470 1.00 77.25 664 ASN A N 1
ATOM 4859 C CA . ASN A 1 664 ? -56.578 15.751 54.964 1.00 77.25 664 ASN A CA 1
ATOM 4860 C C . ASN A 1 664 ? -55.674 15.050 55.993 1.00 77.25 664 ASN A C 1
ATOM 4862 O O . ASN A 1 664 ? -55.820 15.248 57.198 1.00 77.25 664 ASN A O 1
ATOM 4866 N N . GLN A 1 665 ? -54.718 14.248 55.515 1.00 83.88 665 GLN A N 1
ATOM 4867 C CA . GLN A 1 665 ? -53.694 13.655 56.377 1.00 83.88 665 GLN A CA 1
ATOM 4868 C C . GLN A 1 665 ? -52.849 14.753 57.038 1.00 83.88 665 GLN A C 1
ATOM 4870 O O . GLN A 1 665 ? -52.384 15.678 56.373 1.00 83.88 665 GLN A O 1
ATOM 4875 N N . VAL A 1 666 ? -52.638 14.626 58.347 1.00 88.44 666 VAL A N 1
ATOM 4876 C CA . VAL A 1 666 ? -51.838 15.542 59.170 1.00 88.44 666 VAL A CA 1
ATOM 4877 C C . VAL A 1 666 ? -50.666 14.766 59.782 1.00 88.44 666 VAL A C 1
ATOM 4879 O O . VAL A 1 666 ? -50.864 13.614 60.178 1.00 88.44 666 VAL A O 1
ATOM 4882 N N . PRO A 1 667 ? -49.456 15.350 59.889 1.00 89.69 667 PRO A N 1
ATOM 4883 C CA . PRO A 1 667 ? -48.343 14.732 60.604 1.00 89.69 667 PRO A CA 1
ATOM 4884 C C . PRO A 1 667 ? -48.711 14.346 62.038 1.00 89.69 667 PRO A C 1
ATOM 4886 O O . PRO A 1 667 ? -49.300 15.135 62.779 1.00 89.69 667 PRO A O 1
AT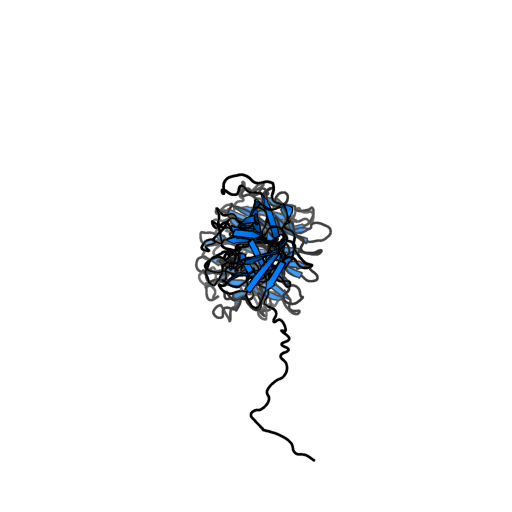OM 4889 N N . ALA A 1 668 ? -48.362 13.126 62.432 1.00 88.25 668 ALA A N 1
ATOM 4890 C CA . ALA A 1 668 ? -48.525 12.652 63.794 1.00 88.25 668 ALA A CA 1
ATOM 4891 C C . ALA A 1 668 ? -47.474 13.281 64.725 1.00 88.25 668 ALA A C 1
ATOM 4893 O O . ALA A 1 668 ? -46.322 13.494 64.348 1.00 88.25 668 ALA A O 1
ATOM 4894 N N . GLU A 1 669 ? -47.881 13.571 65.962 1.00 88.31 669 GLU A N 1
ATOM 4895 C CA . GLU A 1 669 ? -46.988 14.062 67.012 1.00 88.31 669 GLU A CA 1
ATOM 4896 C C . GLU A 1 669 ? -46.543 12.931 67.942 1.00 88.31 669 GLU A C 1
ATOM 4898 O O . GLU A 1 669 ? -47.255 11.938 68.129 1.00 88.31 669 GLU A O 1
ATOM 4903 N N . THR A 1 670 ? -45.404 13.123 68.615 1.00 85.00 670 THR A N 1
ATOM 4904 C CA . THR A 1 670 ? -44.859 12.147 69.565 1.00 85.00 670 THR A CA 1
ATOM 4905 C C . THR A 1 670 ? -44.803 12.649 70.994 1.00 85.00 670 THR A C 1
ATOM 4907 O O . THR A 1 670 ? -44.593 13.830 71.267 1.00 85.00 670 THR A O 1
ATOM 4910 N N . SER A 1 671 ? -44.961 11.733 71.948 1.00 70.50 671 SER A N 1
ATOM 4911 C CA . SER A 1 671 ? -44.844 12.031 73.378 1.00 70.50 671 SER A CA 1
ATOM 4912 C C . SER A 1 671 ? -43.396 11.829 73.858 1.00 70.50 671 SER A C 1
ATOM 4914 O O . SER A 1 671 ? -43.104 10.837 74.526 1.00 70.50 671 SER A O 1
ATOM 4916 N N . GLY A 1 672 ? -42.469 12.715 73.474 1.00 62.53 672 GLY A N 1
ATOM 4917 C CA . GLY A 1 672 ? -41.056 12.654 73.894 1.00 62.53 672 GLY A CA 1
ATOM 4918 C C . GLY A 1 672 ? -40.067 13.267 72.894 1.00 62.53 672 GLY A C 1
ATOM 4919 O O . GLY A 1 672 ? -40.456 13.629 71.788 1.00 62.53 672 GLY A O 1
ATOM 4920 N N . ALA A 1 673 ? -38.790 13.373 73.293 1.00 54.75 673 ALA A N 1
ATOM 4921 C CA . ALA A 1 673 ? -37.716 14.013 72.515 1.00 54.75 673 ALA A CA 1
ATOM 4922 C C . ALA A 1 673 ? -37.231 13.203 71.290 1.00 54.75 673 ALA A C 1
ATOM 4924 O O . ALA A 1 673 ? -36.567 13.760 70.423 1.00 54.75 673 ALA A O 1
ATOM 4925 N N . SER A 1 674 ? -37.578 11.914 71.191 1.00 58.56 674 SER A N 1
ATOM 4926 C CA . SER A 1 674 ? -37.343 11.074 70.010 1.00 58.56 674 SER A CA 1
ATOM 4927 C C . SER A 1 674 ? -38.603 10.265 69.696 1.00 58.56 674 SER A C 1
ATOM 4929 O O . SER A 1 674 ? -39.022 9.386 70.451 1.00 58.56 674 SER A O 1
ATOM 4931 N N . GLY A 1 675 ? -39.275 10.637 68.609 1.00 71.31 675 GLY A N 1
ATOM 4932 C CA . GLY A 1 675 ? -40.606 10.134 68.284 1.00 71.31 675 GLY A CA 1
ATOM 4933 C C . GLY A 1 675 ? -40.650 8.733 67.673 1.00 71.31 675 GLY A C 1
ATOM 4934 O O . GLY A 1 675 ? -41.574 7.966 67.948 1.00 71.31 675 GLY A O 1
ATOM 4935 N N . LEU A 1 676 ? -39.618 8.395 66.903 1.00 89.06 676 LEU A N 1
ATOM 4936 C CA . LEU A 1 676 ? -39.408 7.116 66.236 1.00 89.06 676 LEU A CA 1
ATOM 4937 C C . LEU A 1 676 ? -38.067 6.536 66.690 1.00 89.06 676 LEU A C 1
ATOM 4939 O O . LEU A 1 676 ? -37.070 7.256 66.735 1.00 89.06 676 LEU A O 1
ATOM 4943 N N . ARG A 1 677 ? -38.029 5.241 67.007 1.00 90.75 677 ARG A N 1
ATOM 4944 C CA . ARG A 1 677 ? -36.784 4.520 67.313 1.00 90.75 677 ARG A CA 1
ATOM 4945 C C . ARG A 1 677 ? -36.837 3.082 66.813 1.00 90.75 677 ARG A C 1
ATOM 4947 O O . ARG A 1 677 ? -37.930 2.543 66.656 1.00 90.75 677 ARG A O 1
ATOM 4954 N N . TYR A 1 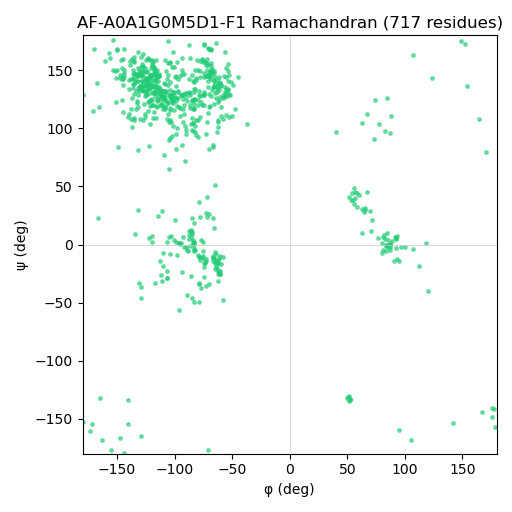678 ? -35.668 2.472 66.648 1.00 92.12 678 TYR A N 1
ATOM 4955 C CA . TYR A 1 678 ? -35.514 1.041 66.400 1.00 92.12 678 TYR A CA 1
ATOM 4956 C C . TYR A 1 678 ? -34.992 0.333 67.658 1.00 92.12 678 TYR A C 1
ATOM 4958 O O . TYR A 1 678 ? -34.110 0.853 68.342 1.00 92.12 678 TYR A O 1
ATOM 4966 N N . ASP A 1 679 ? -35.561 -0.826 67.972 1.00 92.00 679 ASP A N 1
ATOM 4967 C CA . ASP A 1 679 ? -35.151 -1.715 69.055 1.00 92.00 679 ASP A CA 1
ATOM 4968 C C . ASP A 1 679 ? -34.428 -2.937 68.470 1.00 92.00 679 ASP A C 1
ATOM 4970 O O . ASP A 1 679 ? -35.035 -3.771 67.796 1.00 92.00 679 ASP A O 1
ATOM 4974 N N . PHE A 1 680 ? -33.123 -3.029 68.739 1.00 89.81 680 PHE A N 1
ATOM 4975 C CA . PHE A 1 680 ? -32.251 -4.090 68.234 1.00 89.81 680 PHE A CA 1
ATOM 4976 C C . PHE A 1 680 ? -32.449 -5.439 68.936 1.00 89.81 680 PHE A C 1
ATOM 4978 O O . PHE A 1 680 ? -32.064 -6.461 68.377 1.00 89.81 680 PHE A O 1
ATOM 4985 N N . GLU A 1 681 ? -33.038 -5.478 70.135 1.00 91.50 681 GLU A N 1
ATOM 4986 C CA . GLU A 1 681 ? -33.286 -6.748 70.832 1.00 91.50 681 GLU A CA 1
ATOM 4987 C C . GLU A 1 681 ? -34.493 -7.474 70.240 1.00 91.50 681 GLU A C 1
ATOM 4989 O O . GLU A 1 681 ? -34.506 -8.699 70.123 1.00 91.50 681 GLU A O 1
ATOM 4994 N N . THR A 1 682 ? -35.514 -6.709 69.853 1.00 90.25 682 THR A N 1
ATOM 4995 C CA . THR A 1 682 ? -36.777 -7.252 69.339 1.00 90.25 682 THR A CA 1
ATOM 4996 C C . THR A 1 682 ? -36.916 -7.142 67.820 1.00 90.25 682 THR A C 1
ATOM 4998 O O . THR A 1 682 ? -37.842 -7.726 67.255 1.00 90.25 682 THR A O 1
ATOM 5001 N N . ASN A 1 683 ? -35.991 -6.440 67.156 1.00 93.81 683 ASN A N 1
ATOM 5002 C CA . ASN A 1 683 ? -36.015 -6.088 65.736 1.00 93.81 683 ASN A CA 1
ATOM 5003 C C . ASN A 1 683 ? -37.287 -5.328 65.325 1.00 93.81 683 ASN A C 1
ATOM 5005 O O . ASN A 1 683 ? -37.979 -5.723 64.385 1.00 93.81 683 ASN A O 1
ATOM 5009 N N . GLN A 1 684 ? -37.656 -4.284 66.076 1.00 94.94 684 GLN A N 1
ATOM 5010 C CA . GLN A 1 684 ? -38.915 -3.549 65.876 1.00 94.94 684 GLN A CA 1
ATOM 5011 C C . GLN A 1 684 ? -38.690 -2.042 65.855 1.00 94.94 684 GLN A C 1
ATOM 5013 O O . GLN A 1 684 ? -37.978 -1.486 66.692 1.00 94.94 684 GLN A O 1
ATOM 5018 N N . PHE A 1 685 ? -39.397 -1.357 64.966 1.00 94.69 685 PHE A N 1
ATOM 5019 C CA . PHE A 1 685 ? -39.610 0.077 65.086 1.00 94.69 685 PHE A CA 1
ATOM 5020 C C . PHE A 1 685 ? -40.694 0.360 66.121 1.00 94.69 685 PHE A C 1
ATOM 5022 O O . PHE A 1 685 ? -41.672 -0.380 66.242 1.00 94.69 685 PHE A O 1
ATOM 5029 N N . ILE A 1 686 ? -40.530 1.454 66.864 1.00 93.75 686 ILE A N 1
ATOM 5030 C CA . ILE A 1 686 ? -41.497 1.916 67.857 1.00 93.75 686 ILE A CA 1
ATOM 5031 C C . ILE A 1 686 ? -41.721 3.414 67.672 1.00 93.75 686 ILE A C 1
ATOM 5033 O O . ILE A 1 686 ? -40.816 4.222 67.907 1.00 93.75 686 ILE A O 1
ATOM 5037 N N . TYR A 1 687 ? -42.952 3.777 67.321 1.00 93.69 687 TYR A N 1
ATOM 5038 C CA . TYR A 1 687 ? -43.430 5.152 67.256 1.00 93.69 687 TYR A CA 1
ATOM 5039 C C . TYR A 1 687 ? -44.457 5.413 68.361 1.00 93.69 687 TYR A C 1
ATOM 5041 O O . TYR A 1 687 ? -45.488 4.746 68.452 1.00 93.69 687 TYR A O 1
ATOM 5049 N N . ASN A 1 688 ? -44.183 6.388 69.225 1.00 93.00 688 ASN A N 1
ATOM 5050 C CA . ASN A 1 688 ? -45.051 6.718 70.357 1.00 93.00 688 ASN A CA 1
ATOM 5051 C C . ASN A 1 688 ? -46.032 7.830 69.965 1.00 93.00 688 ASN A C 1
ATOM 5053 O O . ASN A 1 688 ? -45.765 9.009 70.214 1.00 93.00 688 ASN A O 1
ATOM 5057 N N . TRP A 1 689 ? -47.164 7.455 69.366 1.00 92.88 689 TRP A N 1
ATOM 5058 C CA . TRP A 1 689 ? -48.155 8.407 68.869 1.00 92.88 689 TRP A CA 1
ATOM 5059 C C . TRP A 1 689 ? -48.871 9.122 70.020 1.00 92.88 689 TRP A C 1
ATOM 5061 O O . TRP A 1 689 ? -49.531 8.498 70.856 1.00 92.88 689 TRP A O 1
ATOM 5071 N N . LYS A 1 690 ? -48.735 10.449 70.071 1.00 91.81 690 LYS A N 1
ATOM 5072 C CA . LYS A 1 690 ? -49.403 11.322 71.037 1.00 91.81 690 LYS A CA 1
ATOM 5073 C C . LYS A 1 690 ? -50.813 11.637 70.542 1.00 91.81 690 LYS A C 1
ATOM 5075 O O . LYS A 1 690 ? -50.980 12.290 69.516 1.00 91.81 690 LYS A O 1
ATOM 5080 N N . THR A 1 691 ? -51.819 11.211 71.300 1.00 91.44 691 THR A N 1
ATOM 5081 C CA . THR A 1 691 ? -53.224 11.555 71.032 1.00 91.44 691 THR A CA 1
ATOM 5082 C C . THR A 1 691 ? -53.703 12.686 71.941 1.00 91.44 691 THR A C 1
ATOM 5084 O O . THR A 1 691 ? -53.202 12.849 73.056 1.00 91.44 691 THR A O 1
ATOM 5087 N N . ASP A 1 692 ? -54.681 13.471 71.485 1.00 90.19 692 ASP A N 1
ATOM 5088 C CA . ASP A 1 692 ? -55.268 14.571 72.260 1.00 90.19 692 ASP A CA 1
ATOM 5089 C C . ASP A 1 692 ? -56.528 14.116 73.024 1.00 90.19 692 ASP A C 1
ATOM 5091 O O . ASP A 1 692 ? -57.291 13.272 72.554 1.00 90.19 692 ASP A O 1
ATOM 5095 N N . LYS A 1 693 ? -56.786 14.683 74.210 1.00 91.06 693 LYS A N 1
ATOM 5096 C CA . LYS A 1 693 ? -57.992 14.370 75.005 1.00 91.06 693 LYS A CA 1
ATOM 5097 C C . LYS A 1 693 ? -59.289 14.757 74.284 1.00 91.06 693 LYS A C 1
ATOM 5099 O O . LYS A 1 693 ? -60.311 14.094 74.461 1.00 91.06 693 LYS A O 1
ATOM 5104 N N . SER A 1 694 ? -59.252 15.803 73.460 1.00 91.00 694 SER A N 1
ATOM 5105 C CA . SER A 1 694 ? -60.379 16.264 72.637 1.00 91.00 694 SER A CA 1
ATOM 5106 C C . SER A 1 694 ? -60.784 15.271 71.542 1.00 91.00 694 SER A C 1
ATOM 5108 O O . SER A 1 694 ? -61.834 15.436 70.922 1.00 91.00 694 SER A O 1
ATOM 5110 N N . TRP A 1 695 ? -59.984 14.227 71.305 1.00 92.00 695 TRP A N 1
ATOM 5111 C CA . TRP A 1 695 ? -60.262 13.194 70.307 1.00 92.00 695 TRP A CA 1
ATOM 5112 C C . TRP A 1 695 ? -61.212 12.096 70.812 1.00 92.00 695 TRP A C 1
ATOM 5114 O O . TRP A 1 695 ? -61.545 11.179 70.063 1.00 92.00 695 TRP A O 1
ATOM 5124 N N . THR A 1 696 ? -61.674 12.190 72.064 1.00 91.88 696 THR A N 1
ATOM 5125 C CA . THR A 1 696 ? -62.663 11.277 72.661 1.00 91.88 696 THR A CA 1
ATOM 5126 C C . THR A 1 696 ? -63.914 11.154 71.778 1.00 91.88 696 THR A C 1
ATOM 5128 O O . THR A 1 696 ? -64.517 12.157 71.401 1.00 91.88 696 THR A O 1
ATOM 5131 N N . GLY A 1 697 ? -64.322 9.922 71.467 1.00 88.06 697 GLY A N 1
ATOM 5132 C CA . GLY A 1 697 ? -65.501 9.603 70.655 1.00 88.06 697 GLY A CA 1
ATOM 5133 C C . GLY A 1 697 ? -65.288 9.669 69.138 1.00 88.06 697 GLY A C 1
ATOM 5134 O O . GLY A 1 697 ? -66.255 9.505 68.395 1.00 88.06 697 GLY A O 1
ATOM 5135 N N . LYS A 1 698 ? -64.058 9.907 68.661 1.00 90.38 698 LYS A N 1
ATOM 5136 C CA . LYS A 1 698 ? -63.721 9.980 67.229 1.00 90.38 698 LYS A CA 1
ATOM 5137 C C . LYS A 1 698 ? -62.903 8.771 66.774 1.00 90.38 698 LYS A C 1
ATOM 5139 O O . LYS A 1 698 ? -62.244 8.100 67.572 1.00 90.38 698 LYS A O 1
ATOM 5144 N N . CYS A 1 699 ? -62.924 8.523 65.467 1.00 91.44 699 CYS A N 1
ATOM 5145 C CA . CYS A 1 699 ? -62.156 7.459 64.838 1.00 91.44 699 CYS A CA 1
ATOM 5146 C C . CYS A 1 699 ? -61.094 8.022 63.900 1.00 91.44 699 CYS A C 1
ATOM 5148 O O . CYS A 1 699 ? -61.292 9.055 63.261 1.00 91.44 699 CYS A O 1
ATOM 5150 N N . TYR A 1 700 ? -59.955 7.340 63.846 1.00 92.31 700 TYR A N 1
ATOM 5151 C CA . TYR A 1 700 ? -58.766 7.800 63.142 1.00 92.31 700 TYR A CA 1
ATOM 5152 C C . TYR A 1 700 ? -58.136 6.671 62.338 1.00 92.31 700 TYR A C 1
ATOM 5154 O O . TYR A 1 700 ? -58.214 5.501 62.712 1.00 92.31 700 TYR A O 1
ATOM 5162 N N . THR A 1 701 ? -57.486 7.036 61.240 1.00 92.25 701 THR A N 1
ATOM 5163 C CA . THR A 1 701 ? -56.484 6.186 60.590 1.00 92.25 701 THR A CA 1
ATOM 5164 C C . THR A 1 701 ? -55.112 6.746 60.928 1.00 92.25 701 THR A C 1
ATOM 5166 O O . THR A 1 701 ? -54.909 7.943 60.737 1.00 92.25 701 THR A O 1
ATOM 5169 N N . PHE A 1 702 ? -54.204 5.908 61.421 1.00 93.94 702 PHE A N 1
ATOM 5170 C CA . PHE A 1 702 ? -52.776 6.212 61.523 1.00 93.94 702 PHE A CA 1
ATOM 5171 C C . PHE A 1 702 ? -52.068 5.549 60.344 1.00 93.94 702 PHE A C 1
ATOM 5173 O O . PHE A 1 702 ? -52.241 4.349 60.151 1.00 93.94 702 PHE A O 1
ATOM 5180 N N . THR A 1 703 ? -51.301 6.306 59.568 1.00 94.25 703 THR A N 1
ATOM 5181 C CA . THR A 1 703 ? -50.626 5.847 58.350 1.00 94.25 703 THR A CA 1
ATOM 5182 C C . THR A 1 703 ? -49.117 6.009 58.512 1.00 94.25 703 THR A C 1
ATOM 5184 O O . THR A 1 703 ? -48.627 7.103 58.793 1.00 94.25 703 THR A O 1
ATOM 5187 N N . LEU A 1 704 ? -48.389 4.913 58.322 1.00 94.06 704 LEU A N 1
ATOM 5188 C CA . LEU A 1 704 ? -46.953 4.895 58.067 1.00 94.06 704 LEU A CA 1
ATOM 5189 C C . LEU A 1 704 ? -46.740 5.057 56.566 1.00 94.06 704 LEU A C 1
ATOM 5191 O O . LEU A 1 704 ? -47.369 4.332 55.797 1.00 94.06 704 LEU A O 1
ATOM 5195 N N . ARG A 1 705 ? -45.869 5.984 56.174 1.00 91.25 705 ARG A N 1
ATOM 5196 C CA . ARG A 1 705 ? -45.325 6.081 54.820 1.00 91.25 705 ARG A CA 1
ATOM 5197 C C . ARG A 1 705 ? -43.823 5.855 54.893 1.00 91.25 705 ARG A C 1
ATOM 5199 O O . ARG A 1 705 ? -43.155 6.449 55.747 1.00 91.25 705 ARG A O 1
ATOM 5206 N N . PHE A 1 706 ? -43.321 5.003 54.018 1.00 88.38 706 PHE A N 1
ATOM 5207 C CA . PHE A 1 706 ? -41.902 4.710 53.899 1.00 88.38 706 PHE A CA 1
ATOM 5208 C C . PHE A 1 706 ? -41.283 5.466 52.708 1.00 88.38 706 PHE A C 1
ATOM 5210 O O . PHE A 1 706 ? -42.003 6.111 51.939 1.00 88.38 706 PHE A O 1
ATOM 5217 N N . ASP A 1 707 ? -39.955 5.537 52.624 1.00 79.44 707 ASP A N 1
ATOM 5218 C CA . ASP A 1 707 ? -39.246 6.243 51.540 1.00 79.44 707 ASP A CA 1
ATOM 5219 C C . ASP A 1 707 ? -39.269 5.495 50.195 1.00 79.44 707 ASP A C 1
ATOM 5221 O O . ASP A 1 707 ? -39.141 6.151 49.168 1.00 79.44 707 ASP A O 1
ATOM 5225 N N . ASP A 1 708 ? -39.609 4.201 50.190 1.00 71.31 708 ASP A N 1
ATOM 5226 C CA . ASP A 1 708 ? -39.987 3.418 48.996 1.00 71.31 708 ASP A CA 1
ATOM 5227 C C . ASP A 1 708 ? -41.415 3.732 48.478 1.00 71.31 708 ASP A C 1
ATOM 5229 O O . ASP A 1 708 ? -41.932 3.092 47.562 1.00 71.31 708 ASP A O 1
ATOM 5233 N N . GLY A 1 709 ? -42.110 4.682 49.117 1.00 75.94 709 GLY A N 1
ATOM 5234 C CA . GLY A 1 709 ? -43.468 5.104 48.773 1.00 75.94 709 GLY A CA 1
ATOM 5235 C C . GLY A 1 709 ? -44.597 4.212 49.303 1.00 75.94 709 GLY A C 1
ATOM 5236 O O . GLY A 1 709 ? -45.767 4.581 49.154 1.00 75.94 709 GLY A O 1
ATOM 5237 N N . SER A 1 710 ? -44.301 3.082 49.951 1.00 82.25 710 SER A N 1
ATOM 5238 C CA . SER A 1 710 ? -45.330 2.192 50.499 1.00 82.25 710 SER A CA 1
ATOM 5239 C C . SER A 1 710 ? -46.045 2.807 51.715 1.00 82.25 710 SER A C 1
ATOM 5241 O O . SER A 1 710 ? -45.457 3.530 52.528 1.00 82.25 710 SER A O 1
ATOM 5243 N N . GLU A 1 711 ? -47.356 2.544 51.838 1.00 90.94 711 GLU A N 1
ATOM 5244 C CA . GLU A 1 711 ? -48.200 3.048 52.929 1.00 90.94 711 GLU A CA 1
ATOM 5245 C C . GLU A 1 711 ? -48.920 1.931 53.684 1.00 90.94 711 GLU A C 1
ATOM 5247 O O . GLU A 1 711 ? -49.607 1.092 53.100 1.00 90.94 711 GLU A O 1
ATOM 5252 N N . HIS A 1 712 ? -48.862 1.987 55.014 1.00 93.12 712 HIS A N 1
ATOM 5253 C CA . HIS A 1 712 ? -49.493 1.002 55.889 1.00 93.12 712 HIS A CA 1
ATOM 5254 C C . HIS A 1 712 ? -50.292 1.692 56.984 1.00 93.12 712 HIS A C 1
ATOM 5256 O O . HIS A 1 712 ? -49.798 2.579 57.676 1.00 93.12 712 HIS A O 1
ATOM 5262 N N . SER A 1 713 ? -51.556 1.299 57.140 1.00 93.62 713 SER A N 1
ATOM 5263 C CA . SER A 1 713 ? -52.500 2.011 58.000 1.00 93.62 713 SER A CA 1
ATOM 5264 C C . SER A 1 713 ? -53.106 1.131 59.086 1.00 93.62 713 SER A C 1
ATOM 5266 O O . SER A 1 713 ? -53.469 -0.008 58.821 1.00 93.62 713 SER A O 1
ATOM 5268 N N . ALA A 1 714 ? -53.282 1.685 60.285 1.00 93.19 714 ALA A N 1
ATOM 5269 C CA . ALA A 1 714 ? -54.037 1.086 61.383 1.00 93.19 714 ALA A CA 1
ATOM 5270 C C . ALA A 1 714 ? -55.262 1.948 61.725 1.00 93.19 714 ALA A C 1
ATOM 5272 O O . ALA A 1 714 ? -55.201 3.182 61.705 1.00 93.19 714 ALA A O 1
ATOM 5273 N N . TYR A 1 715 ? -56.382 1.297 62.047 1.00 92.81 715 TYR A N 1
ATOM 5274 C CA . TYR A 1 715 ? -57.641 1.966 62.382 1.00 92.81 715 TYR A CA 1
ATOM 5275 C C . TYR A 1 715 ? -57.835 2.040 63.891 1.00 92.81 715 TYR A C 1
ATOM 5277 O O . TYR A 1 715 ? -57.634 1.046 64.588 1.00 92.81 715 TYR A O 1
ATOM 5285 N N . PHE A 1 716 ? -58.277 3.199 64.381 1.00 93.12 716 PHE A N 1
ATOM 5286 C CA . PHE A 1 716 ? -58.476 3.465 65.803 1.00 93.12 716 PHE A CA 1
ATOM 5287 C C . PHE A 1 716 ? -59.868 4.027 66.101 1.00 93.12 716 PHE A C 1
ATOM 5289 O O . PHE A 1 716 ? -60.371 4.887 65.378 1.00 93.12 716 PHE A O 1
ATOM 5296 N N . SER A 1 717 ? -60.458 3.585 67.212 1.00 92.88 717 SER A N 1
ATOM 5297 C CA . SER A 1 717 ? -61.569 4.238 67.912 1.00 92.88 717 SER A CA 1
ATOM 5298 C C . SER A 1 717 ? -61.041 4.786 69.233 1.00 92.88 717 SER A C 1
ATOM 5300 O O . SER A 1 717 ? -60.635 4.010 70.102 1.00 92.88 717 SER A O 1
ATOM 5302 N N . LEU A 1 718 ? -61.078 6.108 69.411 1.00 92.62 718 LEU A N 1
ATOM 5303 C CA . LEU A 1 718 ? -60.601 6.749 70.634 1.00 92.62 718 LEU A CA 1
ATOM 5304 C C . LEU A 1 718 ? -61.767 6.983 71.600 1.00 92.62 718 LEU A C 1
ATOM 5306 O O . LEU A 1 718 ? -62.721 7.680 71.261 1.00 92.62 718 LEU A O 1
ATOM 5310 N N . LYS A 1 719 ? -61.713 6.357 72.778 1.00 87.94 719 LYS A N 1
ATOM 5311 C CA . LYS A 1 719 ? -62.752 6.394 73.822 1.00 87.94 719 LYS A CA 1
ATOM 5312 C C . LYS A 1 719 ? -62.356 7.225 75.034 1.00 87.94 719 LYS A C 1
ATOM 5314 O O . LYS A 1 719 ? -61.138 7.418 75.268 1.00 87.94 719 LYS A O 1
#

Mean predicted aligned error: 17.04 Å

Foldseek 3Di:
DDDDDDDDDDDDDDDDDDDPPPPDPPPPFDDFFQAFDPQADHRQKDFDPFFFDWAWAWDADPQRKIKIWWWGDPPQEIFIKIFIADNRHQTDPLAPHHRMDTDDPDQPRPDSQWHDTWAYWDADPVGKIKTWKWTGNPQAIWTKMFIADNSNQTDCLADHRRMDTDDPAPFPDDPVPDPDPPDPDDDFRKHWIWAEWDADPQRKIKTWWWIQHGCPDPDCPDRAIWIKMFIADNRHQTDCLADGRRMDTDAPESHHDIFNYWDDFPQKIKTWWWHDHPPQEIWTKIFIAHNSNQTDCLADHRRMDTHAPDPHYWIFQYWDADPVRKIKTWWWHDDDDQEIWIKIFIAHNSNQTDCQADHRRIDTHAPDDHYDIFNEWDAFPQGKIKTWWWHPPVATFTKIFIADNSHQTDCSHDHRRMDTDDPAPHHWIWNYWDADPQGKIKTWTWDDPPPRITIMIGITRNDGPDPQQFKFTFDAQTKGFHAAPVPRDRQKIKTARGFPFIWGKHKHKDQDDPDDDPQKDAFVSRIKIFIDIPTHGDDKMKMKGQPPPTDDPDQVAKFKWAQDPVGIDTFFDPPDDPPVRRMTMGMDDDGGMIGIIHGWDKDKPAWDPPADAPPDAAEAAAQAWDKTKTWIATPVRHTDFDPLQFPAKWKFWDDPVPDDDTDDIDGFDADDPDQWHADPVVSMIIGTTGGHNVCQQTKMWIWTAGPSGDIGIGIYGHD